Protein AF-A0AA43LF10-F1 (afdb_monomer)

Foldseek 3Di:
DLPFQADPWFAFLVRDTDDLVQEFEEECPADCPFPRHSNHHHYLVNQADAGEYEYEDDEAAANDDDDADDARHTYTYQRGPDEYEYAEYEDADYDARAEYEYERYEYADYDHDENYQYEAAQYEYEDLPVDDDHDPDDLVRHAYELYEYQEANPPHFHHYQAEYFQYEAHELDVVRLGPDAAFEEYAAHEYEEELRNLVRCVVHAYEYENYFYHEQPRPDTGQADDQAQLSSLVSVVVVNVVNVNPPQAFDQADPRDTRRSLSYTYYHPQDDQTFAGAVVDRQNVSQVSVVHHHHSDNDHDHDQWFDCAQQDFNHFYDVFKDPQWDTHGRDIDGPDDLLDKDWMKIKTFKHFPPAKDFQQFDDDNDPFDVVSQWDFDFPFFDDDDDDDDDDDDDDDDDDDDAPQPPDDADEDAPDDAPDKDWHACNDVRDIAIWGDDPNHTYRHYPCRVVQAPPVRHGDQRDWDADPNFIWGDPPPDIDTQDQWADAQFKKFKDFPDPDKKWKQFPNDIAINDSVVPSGMDGHHPPGTHIDIDPRIRIHRRSHDDTFNKWWKFFWADFDDDFAAKFWDDAQWKKAWAFLDPVDFPKWKADPNRIHTHNTMDGRHDGDMIHIDPGTTIGIGAGPPDDLVPDDPCNVVPVQAADRDIAIERRNFQKFAACVLDPPGRYANDDPVRHGGYHSHPCVCCQCVCVVVHHRDIDTDMHRIMMIMGMIISDNDD

Sequence (717 aa):
MDKYGWKDMYYDAYGAIVDKSTARFFSVLGRNNSNGTSNDPWNNSYMTQIGNNILGIGYFPQIATMPTNPPGFQFIVGHGINRTVIDVLNTSNQTSGRYMSICDATIQRVVGIGSVASYYKRCELKESAVSSWVAMGNATNKIKYNCIYHKAATWMYYIYQSTFVDPAGFALSPVLNYAYSQSSLFVRGSVIITQADMINISNTYMAFDRVAFRIGTETEATLLTGNTADELRQNFVDRCTAAGITNIPAYTEYGGANVPAGRWVFSNNSVAGDYDVIEGGEIDSFAKTRGIYFGYSNQTVKPIVIASDGTAAASFNADSPKESIAISDNNITLDADTTVRTEGYIDSNIIWLGGLRKLNMLNILHNLPVDSGVAVDSTFAFGHKLDKIDGVNESLNQPFDGITVAVPVQMSTTATPEAIVFCKGMFAGQNTFAAKVGDTYYNNWVGRDNYADGSGKPLTDRLFVHNDQKYYWDGSKMIEANTSIEPDTMYIVRSDDNNEATVTYKGTTYSSSLVTRNNVFMGVSGVESFTPSSNAVILPVRDVINYQTVQLRIVESIPSDKITSGSLSSGYWYFVAPNSIGDTSGTVTYNGKTYPCLSSFLATDTTTFTLKGACHLRRCWAQDFDFNAENIDEDFWKDKQKPYYFHLNPDDCRCMKANNSPAANEMRTDSDGNYIASGHPDFYSEFTGVNGIKSPAFDITGTFMQVRIPITTLNAM

Radius of gyration: 30.75 Å; Cα contacts (8 Å, |Δi|>4): 1719; chains: 1; bounding box: 96×80×70 Å

pLDDT: mean 76.32, std 18.19, range [23.53, 98.19]

Structure (mmCIF, N/CA/C/O backbone):
data_AF-A0AA43LF10-F1
#
_entry.id   AF-A0AA43LF10-F1
#
loop_
_atom_site.group_PDB
_atom_site.id
_atom_site.type_symbol
_atom_site.label_atom_id
_atom_site.label_alt_id
_atom_site.label_comp_id
_atom_site.label_asym_id
_atom_site.label_entity_id
_atom_site.label_seq_id
_atom_site.pdbx_PDB_ins_code
_atom_site.Cartn_x
_atom_site.Cartn_y
_atom_site.Cartn_z
_atom_site.occupancy
_atom_site.B_iso_or_equiv
_atom_site.auth_seq_id
_atom_site.auth_comp_id
_atom_site.auth_asym_id
_atom_site.auth_atom_id
_atom_site.pdbx_PDB_model_num
ATOM 1 N N . MET A 1 1 ? 10.351 12.622 -22.366 1.00 44.41 1 MET A N 1
ATOM 2 C CA . MET A 1 1 ? 9.826 13.110 -21.067 1.00 44.41 1 MET A CA 1
ATOM 3 C C . MET A 1 1 ? 10.362 14.506 -20.762 1.00 44.41 1 MET A C 1
ATOM 5 O O . MET A 1 1 ? 11.437 14.841 -21.251 1.00 44.41 1 MET A O 1
ATOM 9 N N . ASP A 1 2 ? 9.672 15.278 -19.912 1.00 51.09 2 ASP A N 1
ATOM 10 C CA . ASP A 1 2 ? 10.324 16.339 -19.125 1.00 51.09 2 ASP A CA 1
ATOM 11 C C . ASP A 1 2 ? 11.352 15.660 -18.201 1.00 51.09 2 ASP A C 1
ATOM 13 O O . ASP A 1 2 ? 10.989 14.790 -17.411 1.00 51.09 2 ASP A O 1
ATOM 17 N N . LYS A 1 3 ? 12.633 16.042 -18.309 1.00 59.69 3 LYS A N 1
ATOM 18 C CA . LYS A 1 3 ? 13.800 15.365 -17.692 1.00 59.69 3 LYS A CA 1
ATOM 19 C C . LYS A 1 3 ? 13.708 15.145 -16.168 1.00 59.69 3 LYS A C 1
ATOM 21 O O . LYS A 1 3 ? 14.435 14.326 -15.622 1.00 59.69 3 LYS A O 1
ATOM 26 N N . TYR A 1 4 ? 12.837 15.887 -15.493 1.00 61.81 4 TYR A N 1
ATOM 27 C CA . TYR A 1 4 ? 12.757 15.992 -14.036 1.00 61.81 4 TYR A CA 1
ATOM 28 C C . TYR A 1 4 ? 11.448 15.436 -13.446 1.00 61.81 4 TYR A C 1
ATOM 30 O O . TYR A 1 4 ? 11.154 15.691 -12.281 1.00 61.81 4 TYR A O 1
ATOM 38 N N . GLY A 1 5 ? 10.659 14.691 -14.233 1.00 62.59 5 GLY A N 1
ATOM 39 C CA . GLY A 1 5 ? 9.470 13.994 -13.728 1.00 62.59 5 GLY A CA 1
ATOM 40 C C . GLY A 1 5 ? 8.375 14.941 -13.221 1.00 62.59 5 GLY A C 1
ATOM 41 O O . GLY A 1 5 ? 7.846 14.784 -12.123 1.00 62.59 5 GLY A O 1
ATOM 42 N N . TRP A 1 6 ? 8.068 15.968 -14.006 1.00 71.88 6 TRP A N 1
ATOM 43 C CA . TRP A 1 6 ? 7.093 17.002 -13.666 1.00 71.88 6 TRP A CA 1
ATOM 44 C C . TRP A 1 6 ? 5.652 16.554 -13.949 1.00 71.88 6 TRP A C 1
ATOM 46 O O . TRP A 1 6 ? 5.373 16.097 -15.056 1.00 71.88 6 TRP A O 1
ATOM 56 N N . LYS A 1 7 ? 4.724 16.752 -12.996 1.00 68.56 7 LYS A N 1
ATOM 57 C CA . LYS A 1 7 ? 3.273 16.637 -13.251 1.00 68.56 7 LYS A CA 1
ATOM 58 C C . LYS A 1 7 ? 2.840 17.664 -14.320 1.00 68.56 7 LYS A C 1
ATOM 60 O O . LYS A 1 7 ? 3.458 18.725 -14.470 1.00 68.56 7 LYS A O 1
ATOM 65 N N . ASP A 1 8 ? 1.770 17.372 -15.060 1.00 68.75 8 ASP A N 1
ATOM 66 C CA . ASP A 1 8 ? 1.231 18.294 -16.079 1.00 68.75 8 ASP A CA 1
ATOM 67 C C . ASP A 1 8 ? 0.424 19.458 -15.480 1.00 68.75 8 ASP A C 1
ATOM 69 O O . ASP A 1 8 ? 0.289 20.505 -16.111 1.00 68.75 8 ASP A O 1
ATOM 73 N N . MET A 1 9 ? -0.080 19.302 -14.251 1.00 75.88 9 MET A N 1
ATOM 74 C CA . MET A 1 9 ? -0.856 20.315 -13.530 1.00 75.88 9 MET A CA 1
ATOM 75 C C . MET A 1 9 ? -0.316 20.542 -12.115 1.00 75.88 9 MET A C 1
ATOM 77 O O . MET A 1 9 ? 0.136 19.612 -11.444 1.00 75.88 9 MET A O 1
ATOM 81 N N . TYR A 1 10 ? -0.422 21.791 -11.665 1.00 81.06 10 TYR A N 1
ATOM 82 C CA . TYR A 1 10 ? 0.019 22.281 -10.360 1.00 81.06 10 TYR A CA 1
ATOM 83 C C . TYR A 1 10 ? -1.114 23.048 -9.697 1.00 81.06 10 TYR A C 1
ATOM 85 O O . TYR A 1 10 ? -1.853 23.748 -10.391 1.00 81.06 10 TYR A O 1
ATOM 93 N N . TYR A 1 11 ? -1.220 22.955 -8.373 1.00 80.25 11 TYR A N 1
ATOM 94 C CA . TYR A 1 11 ? -2.259 23.640 -7.610 1.00 80.25 11 TYR A CA 1
ATOM 95 C C . TYR A 1 11 ? -1.645 24.490 -6.501 1.00 80.25 11 TYR A C 1
ATOM 97 O O . TYR A 1 11 ? -0.739 24.044 -5.793 1.00 80.25 11 TYR A O 1
ATOM 105 N N . ASP A 1 12 ? -2.138 25.716 -6.349 1.00 78.25 12 ASP A N 1
ATOM 106 C CA . ASP A 1 12 ? -1.690 26.610 -5.285 1.00 78.25 12 ASP A CA 1
ATOM 107 C C . ASP A 1 12 ? -2.316 26.279 -3.915 1.00 78.25 12 ASP A C 1
ATOM 109 O O . ASP A 1 12 ? -2.961 25.246 -3.723 1.00 78.25 12 ASP A O 1
ATOM 113 N N . ALA A 1 13 ? -2.111 27.158 -2.930 1.00 72.31 13 ALA A N 1
ATOM 114 C CA . ALA A 1 13 ? -2.681 27.021 -1.588 1.00 72.31 13 ALA A CA 1
ATOM 115 C C . ALA A 1 13 ? -4.226 27.057 -1.555 1.00 72.31 13 ALA A C 1
ATOM 117 O O . ALA A 1 13 ? -4.825 26.580 -0.592 1.00 72.31 13 ALA A O 1
ATOM 118 N N . TYR A 1 14 ? -4.870 27.597 -2.594 1.00 77.88 14 TYR A N 1
ATOM 119 C CA . TYR A 1 14 ? -6.324 27.709 -2.726 1.00 77.88 14 TYR A CA 1
ATOM 120 C C . TYR A 1 14 ? -6.922 26.660 -3.677 1.00 77.88 14 TYR A C 1
ATOM 122 O O . TYR A 1 14 ? -8.141 26.598 -3.838 1.00 77.88 14 TYR A O 1
ATOM 130 N N . GLY A 1 15 ? -6.087 25.820 -4.300 1.00 75.94 15 GLY A N 1
ATOM 131 C CA . GLY A 1 15 ? -6.512 24.841 -5.300 1.00 75.94 15 GLY A CA 1
ATOM 132 C C . GLY A 1 15 ? -6.710 25.420 -6.705 1.00 75.94 15 GLY A C 1
ATOM 133 O O . GLY A 1 15 ? -7.273 24.734 -7.558 1.00 75.94 15 GLY A O 1
ATOM 134 N N . ALA A 1 16 ? -6.255 26.647 -6.971 1.00 81.88 16 ALA A N 1
ATOM 135 C CA . ALA A 1 16 ? -6.242 27.207 -8.319 1.00 81.88 16 ALA A CA 1
ATOM 136 C C . ALA A 1 16 ? -5.127 26.559 -9.157 1.00 81.88 16 ALA A C 1
ATOM 138 O O . ALA A 1 16 ? -4.041 26.282 -8.644 1.00 81.88 16 ALA A O 1
ATOM 139 N N . ILE A 1 17 ? -5.386 26.323 -10.449 1.00 83.00 17 ILE A N 1
ATOM 140 C CA . ILE A 1 17 ? -4.377 25.778 -11.369 1.00 83.00 17 ILE A CA 1
ATOM 141 C C . ILE A 1 17 ? -3.289 26.830 -11.598 1.00 83.00 17 ILE A C 1
ATOM 143 O O . ILE A 1 17 ? -3.580 27.951 -12.017 1.00 83.00 17 ILE A O 1
ATOM 147 N N . VAL A 1 18 ? -2.033 26.451 -11.374 1.00 85.00 18 VAL A N 1
ATOM 148 C CA . VAL A 1 18 ? -0.869 27.289 -11.669 1.00 85.00 18 VAL A CA 1
ATOM 149 C C . VAL A 1 18 ? -0.379 27.047 -13.093 1.00 85.00 18 VAL A C 1
ATOM 151 O O . VAL A 1 18 ? -0.037 25.927 -13.472 1.00 85.00 18 VAL A O 1
ATOM 154 N N . ASP A 1 19 ? -0.301 28.129 -13.867 1.00 86.00 19 ASP A N 1
ATOM 155 C CA . ASP A 1 19 ? 0.245 28.132 -15.223 1.00 86.00 19 ASP A CA 1
ATOM 156 C C . ASP A 1 19 ? 1.748 27.788 -15.213 1.00 86.00 19 ASP A C 1
ATOM 158 O O . ASP A 1 19 ? 2.577 28.538 -14.679 1.00 86.00 19 ASP A O 1
ATOM 162 N N . LYS A 1 20 ? 2.088 26.665 -15.864 1.00 85.06 20 LYS A N 1
ATOM 163 C CA . LYS A 1 20 ? 3.445 26.111 -16.022 1.00 85.06 20 LYS A CA 1
ATOM 164 C C . LYS A 1 20 ? 4.438 27.100 -16.666 1.00 85.06 20 LYS A C 1
ATOM 166 O O . LYS A 1 20 ? 5.637 26.953 -16.450 1.00 85.06 20 LYS A O 1
ATOM 171 N N . SER A 1 21 ? 3.973 28.112 -17.407 1.00 83.69 21 SER A N 1
ATOM 172 C CA . SER A 1 21 ? 4.810 29.179 -17.986 1.00 83.69 21 SER A CA 1
ATOM 173 C C . SER A 1 21 ? 5.207 30.269 -16.974 1.00 83.69 21 SER A C 1
ATOM 175 O O . SER A 1 21 ? 6.301 30.839 -17.046 1.00 83.69 21 SER A O 1
ATOM 177 N N . THR A 1 22 ? 4.345 30.535 -15.989 1.00 85.25 22 THR A N 1
ATOM 178 C CA . THR A 1 22 ? 4.583 31.519 -14.914 1.00 85.25 22 THR A CA 1
ATOM 179 C C . THR A 1 22 ? 5.330 30.919 -13.721 1.00 85.25 22 THR A C 1
ATOM 181 O O . THR A 1 22 ? 6.027 31.632 -12.999 1.00 85.25 22 THR A O 1
ATOM 184 N N . ALA A 1 23 ? 5.210 29.603 -13.543 1.00 88.75 23 ALA A N 1
ATOM 185 C CA . ALA A 1 23 ? 5.856 28.825 -12.498 1.00 88.75 23 ALA A CA 1
ATOM 186 C C . ALA A 1 23 ? 7.396 28.862 -12.562 1.00 88.75 23 ALA A C 1
ATOM 188 O O . ALA A 1 23 ? 8.001 29.134 -13.604 1.00 88.75 23 ALA A O 1
ATOM 189 N N . ARG A 1 24 ? 8.039 28.560 -11.431 1.00 88.19 24 ARG A N 1
ATOM 190 C CA . ARG A 1 24 ? 9.495 28.411 -11.299 1.00 88.19 24 ARG A CA 1
ATOM 191 C C . ARG A 1 24 ? 9.827 27.071 -10.668 1.00 88.19 24 ARG A C 1
ATOM 193 O O . ARG A 1 24 ? 9.259 26.734 -9.639 1.00 88.19 24 ARG A O 1
ATOM 200 N N . PHE A 1 25 ? 10.722 26.311 -11.280 1.00 87.88 25 PHE A N 1
ATOM 201 C CA . PHE A 1 25 ? 10.936 24.901 -10.964 1.00 87.88 25 PHE A CA 1
ATOM 202 C C . PHE A 1 25 ? 12.241 24.675 -10.203 1.00 87.88 25 PHE A C 1
ATOM 204 O O . PHE A 1 25 ? 13.290 25.178 -10.604 1.00 87.88 25 PHE A O 1
ATOM 211 N N . PHE A 1 26 ? 12.173 23.879 -9.135 1.00 85.06 26 PHE A N 1
ATOM 212 C CA . PHE A 1 26 ? 13.284 23.551 -8.243 1.00 85.06 26 PHE A CA 1
ATOM 213 C C . PHE A 1 26 ? 13.393 22.038 -8.062 1.00 85.06 26 PHE A C 1
ATOM 215 O O . PHE A 1 26 ? 12.428 21.367 -7.694 1.00 85.06 26 PHE A O 1
ATOM 222 N N . SER A 1 27 ? 14.582 21.489 -8.288 1.00 78.19 27 SER A N 1
ATOM 223 C CA . SER A 1 27 ? 14.868 20.063 -8.110 1.00 78.19 27 SER A CA 1
ATOM 224 C C . SER A 1 27 ? 16.230 19.887 -7.455 1.00 78.19 27 SER A C 1
ATOM 226 O O . SER A 1 27 ? 17.140 20.687 -7.678 1.00 78.19 27 SER A O 1
ATOM 228 N N . VAL A 1 28 ? 16.408 18.795 -6.710 1.00 69.25 28 VAL A N 1
ATOM 229 C CA . VAL A 1 28 ? 17.733 18.367 -6.233 1.00 69.25 28 VAL A CA 1
ATOM 230 C C . VAL A 1 28 ? 18.702 18.152 -7.406 1.00 69.25 28 VAL A C 1
ATOM 232 O O . VAL A 1 28 ? 19.885 18.457 -7.297 1.00 69.25 28 VAL A O 1
ATOM 235 N N . LEU A 1 29 ? 18.188 17.755 -8.577 1.00 70.44 29 LEU A N 1
ATOM 236 C CA . LEU A 1 29 ? 18.935 17.591 -9.833 1.00 70.44 29 LEU A CA 1
ATOM 237 C C . LEU A 1 29 ? 19.053 18.898 -10.658 1.00 70.44 29 LEU A C 1
ATOM 239 O O . LEU A 1 29 ? 19.568 18.888 -11.781 1.00 70.44 29 LEU A O 1
ATOM 243 N N . GLY A 1 30 ? 18.547 20.021 -10.138 1.00 72.69 30 GLY A N 1
ATOM 244 C CA . GLY A 1 30 ? 18.619 21.341 -10.766 1.00 72.69 30 GLY A CA 1
ATOM 245 C C . GLY A 1 30 ? 19.986 22.018 -10.615 1.00 72.69 30 GLY A C 1
ATOM 246 O O . GLY A 1 30 ? 20.845 21.571 -9.846 1.00 72.69 30 GLY A O 1
ATOM 247 N N . ARG A 1 31 ? 20.199 23.109 -11.360 1.00 78.06 31 ARG A N 1
ATOM 248 C CA . ARG A 1 31 ? 21.494 23.819 -11.443 1.00 78.06 31 ARG A CA 1
ATOM 249 C C . ARG A 1 31 ? 21.410 25.233 -10.870 1.00 78.06 31 ARG A C 1
ATOM 251 O O . ARG A 1 31 ? 20.371 25.881 -10.960 1.00 78.06 31 ARG A O 1
ATOM 258 N N . ASN A 1 32 ? 22.509 25.731 -10.302 1.00 77.38 32 ASN A N 1
ATOM 259 C CA . ASN A 1 32 ? 22.559 27.067 -9.686 1.00 77.38 32 ASN A CA 1
ATOM 260 C C . ASN A 1 32 ? 22.422 28.190 -10.738 1.00 77.38 32 ASN A C 1
ATOM 262 O O . ASN A 1 32 ? 21.787 29.205 -10.483 1.00 77.38 32 ASN A O 1
ATOM 266 N N . ASN A 1 33 ? 22.961 27.978 -11.945 1.00 79.75 33 ASN A N 1
ATOM 267 C CA . ASN A 1 33 ? 22.936 28.902 -13.089 1.00 79.75 33 ASN A CA 1
ATOM 268 C C . ASN A 1 33 ? 21.800 28.622 -14.099 1.00 79.75 33 ASN A C 1
ATOM 270 O O . ASN A 1 33 ? 21.900 28.983 -15.269 1.00 79.75 33 ASN A O 1
ATOM 274 N N . SER A 1 34 ? 20.752 27.929 -13.655 1.00 84.50 34 SER A N 1
ATOM 275 C CA . SER A 1 34 ? 19.585 27.553 -14.459 1.00 84.50 34 SER A CA 1
ATOM 276 C C . SER A 1 34 ? 18.649 28.743 -14.751 1.00 84.50 34 SER A C 1
ATOM 278 O O . SER A 1 34 ? 18.810 29.824 -14.179 1.00 84.50 34 SER A O 1
ATOM 280 N N . ASN A 1 35 ? 17.646 28.548 -15.615 1.00 87.75 35 ASN A N 1
ATOM 281 C CA . ASN A 1 35 ? 16.565 29.515 -15.856 1.00 87.75 35 ASN A CA 1
ATOM 282 C C . ASN A 1 35 ? 15.263 29.236 -15.070 1.00 87.75 35 ASN A C 1
ATOM 284 O O . ASN A 1 35 ? 14.338 30.048 -15.129 1.00 87.75 35 ASN A O 1
ATOM 288 N N . GLY A 1 36 ? 15.179 28.122 -14.333 1.00 85.75 36 GLY A N 1
ATOM 289 C CA . GLY A 1 36 ? 14.028 27.800 -13.483 1.00 85.75 36 GLY A CA 1
ATOM 290 C C . GLY A 1 36 ? 12.779 27.325 -14.238 1.00 85.75 36 GLY A C 1
ATOM 291 O O . GLY A 1 36 ? 11.673 27.463 -13.719 1.00 85.75 36 GLY A O 1
ATOM 292 N N . THR A 1 37 ? 12.925 26.780 -15.448 1.00 89.75 37 THR A N 1
ATOM 293 C CA . THR A 1 37 ? 11.841 26.165 -16.241 1.00 89.75 37 THR A CA 1
ATOM 294 C C . THR A 1 37 ? 11.709 24.661 -15.964 1.00 89.75 37 THR A C 1
ATOM 296 O O . THR A 1 37 ? 12.562 24.053 -15.323 1.00 89.75 37 THR A O 1
ATOM 299 N N . SER A 1 38 ? 10.660 24.002 -16.474 1.00 83.31 38 SER A N 1
ATOM 300 C CA . SER A 1 38 ? 10.489 22.553 -16.261 1.00 83.31 38 SER A CA 1
ATOM 301 C C . SER A 1 38 ? 11.590 21.708 -16.935 1.00 83.31 38 SER A C 1
ATOM 303 O O . SER A 1 38 ? 11.939 20.631 -16.450 1.00 83.31 38 SER A O 1
ATOM 305 N N . ASN A 1 39 ? 12.181 22.206 -18.029 1.00 83.94 39 ASN A N 1
ATOM 306 C CA . ASN A 1 39 ? 13.286 21.547 -18.737 1.00 83.94 39 ASN A CA 1
ATOM 307 C C . ASN A 1 39 ? 14.679 21.895 -18.192 1.00 83.94 39 ASN A C 1
ATOM 309 O O . ASN A 1 39 ? 15.614 21.128 -18.418 1.00 83.94 39 ASN A O 1
ATOM 313 N N . ASP A 1 40 ? 14.814 23.004 -17.466 1.00 85.50 40 ASP A N 1
ATOM 314 C CA . ASP A 1 40 ? 16.021 23.385 -16.732 1.00 85.50 40 ASP A CA 1
ATOM 315 C C . ASP A 1 40 ? 15.598 24.054 -15.409 1.00 85.50 40 ASP A C 1
ATOM 317 O O . ASP A 1 40 ? 15.318 25.252 -15.392 1.00 85.50 40 ASP A O 1
ATOM 321 N N . PRO A 1 41 ? 15.479 23.292 -14.305 1.00 86.19 41 PRO A N 1
ATOM 322 C CA . PRO A 1 41 ? 15.079 23.804 -12.999 1.00 86.19 41 PRO A CA 1
ATOM 323 C C . PRO A 1 41 ? 16.282 24.300 -12.186 1.00 86.19 41 PRO A C 1
ATOM 325 O O . PRO A 1 41 ? 17.424 23.868 -12.393 1.00 86.19 41 PRO A O 1
ATOM 328 N N . TRP A 1 42 ? 16.027 25.190 -11.229 1.00 85.12 42 TRP A N 1
ATOM 329 C CA . TRP A 1 42 ? 17.018 25.627 -10.250 1.00 85.12 42 TRP A CA 1
ATOM 330 C C . TRP A 1 42 ? 17.347 24.528 -9.239 1.00 85.12 42 TRP A C 1
ATOM 332 O O . TRP A 1 42 ? 16.552 23.623 -8.976 1.00 85.12 42 TRP A O 1
ATOM 342 N N . ASN A 1 43 ? 18.539 24.624 -8.654 1.00 80.31 43 ASN A N 1
ATOM 343 C CA . ASN A 1 43 ? 18.898 23.862 -7.464 1.00 80.31 43 ASN A CA 1
ATOM 344 C C . ASN A 1 43 ? 18.091 24.358 -6.247 1.00 80.31 43 ASN A C 1
ATOM 346 O O . ASN A 1 43 ? 17.705 25.529 -6.186 1.00 80.31 43 ASN A O 1
ATOM 350 N N . ASN A 1 44 ? 17.862 23.497 -5.254 1.00 70.44 44 ASN A N 1
ATOM 351 C CA . ASN A 1 44 ? 17.064 23.834 -4.065 1.00 70.44 44 ASN A CA 1
ATOM 352 C C . ASN A 1 44 ? 17.666 24.973 -3.209 1.00 70.44 44 ASN A C 1
ATOM 354 O O . ASN A 1 44 ? 16.935 25.653 -2.498 1.00 70.44 44 ASN A O 1
ATOM 358 N N . SER A 1 45 ? 18.966 25.243 -3.330 1.00 65.19 45 SER A N 1
ATOM 359 C CA . SER A 1 45 ? 19.670 26.343 -2.658 1.00 65.19 45 SER A CA 1
ATOM 360 C C . SER A 1 45 ? 19.321 27.748 -3.179 1.00 65.19 45 SER A C 1
ATOM 362 O O . SER A 1 45 ? 19.665 28.735 -2.533 1.00 65.19 45 SER A O 1
ATOM 364 N N . TYR A 1 46 ? 18.627 27.869 -4.319 1.00 57.97 46 TYR A N 1
ATOM 365 C CA . TYR A 1 46 ? 18.401 29.142 -5.025 1.00 57.97 46 TYR A CA 1
ATOM 366 C C . TYR A 1 46 ? 16.958 29.691 -4.935 1.00 57.97 46 TYR A C 1
ATOM 368 O O . TYR A 1 46 ? 16.514 30.430 -5.812 1.00 57.97 46 TYR A O 1
ATOM 376 N N . MET A 1 47 ? 16.212 29.362 -3.871 1.00 66.00 47 MET A N 1
ATOM 377 C CA . MET A 1 47 ? 14.800 29.753 -3.645 1.00 66.00 47 MET A CA 1
ATOM 378 C C . MET A 1 47 ? 14.586 31.255 -3.336 1.00 66.00 47 MET A C 1
ATOM 380 O O . MET A 1 47 ? 14.019 31.625 -2.307 1.00 66.00 47 MET A O 1
ATOM 384 N N . THR A 1 48 ? 15.040 32.146 -4.221 1.00 64.75 48 THR A N 1
ATOM 385 C CA . THR A 1 48 ? 15.036 33.606 -4.010 1.00 64.75 48 THR A CA 1
ATOM 386 C C . THR A 1 48 ? 14.022 34.389 -4.844 1.00 64.75 48 THR A C 1
ATOM 388 O O . THR A 1 48 ? 13.892 35.600 -4.665 1.00 64.75 48 THR A O 1
ATOM 391 N N . GLN A 1 49 ? 13.287 33.719 -5.733 1.00 66.19 49 GLN A N 1
ATOM 392 C CA . GLN A 1 49 ? 12.496 34.357 -6.788 1.00 66.19 49 GLN A CA 1
ATOM 393 C C . GLN A 1 49 ? 11.004 34.472 -6.445 1.00 66.19 49 GLN A C 1
ATOM 395 O O . GLN A 1 49 ? 10.371 33.520 -5.982 1.00 66.19 49 GLN A O 1
ATOM 400 N N . ILE A 1 50 ? 10.433 35.654 -6.693 1.00 68.69 50 ILE A N 1
ATOM 401 C CA . ILE A 1 50 ? 9.007 35.934 -6.474 1.00 68.69 50 ILE A CA 1
ATOM 402 C C . ILE A 1 50 ? 8.180 35.182 -7.525 1.00 68.69 50 ILE A C 1
ATOM 404 O O . ILE A 1 50 ? 8.477 35.249 -8.717 1.00 68.69 50 ILE A O 1
ATOM 408 N N . GLY A 1 51 ? 7.124 34.498 -7.082 1.00 76.25 51 GLY A N 1
ATOM 409 C CA . GLY A 1 51 ? 6.193 33.769 -7.942 1.00 76.25 51 GLY A CA 1
ATOM 410 C C . GLY A 1 51 ? 5.761 32.438 -7.333 1.00 76.25 51 GLY A C 1
ATOM 411 O O . GLY A 1 51 ? 5.835 32.248 -6.114 1.00 76.25 51 GLY A O 1
ATOM 412 N N . ASN A 1 52 ? 5.334 31.524 -8.207 1.00 81.50 52 ASN A N 1
ATOM 413 C CA . ASN A 1 52 ? 4.863 30.187 -7.853 1.00 81.50 52 ASN A CA 1
ATOM 414 C C . ASN A 1 52 ? 6.021 29.191 -7.985 1.00 81.50 52 ASN A C 1
ATOM 416 O O . ASN A 1 52 ? 6.370 28.758 -9.086 1.00 81.50 52 ASN A O 1
ATOM 420 N N . ASN A 1 53 ? 6.647 28.871 -6.855 1.00 83.88 53 ASN A N 1
ATOM 421 C CA . ASN A 1 53 ? 7.873 28.083 -6.773 1.00 83.88 53 ASN A CA 1
ATOM 422 C C . ASN A 1 53 ? 7.539 26.593 -6.572 1.00 83.88 53 ASN A C 1
ATOM 424 O O . ASN A 1 53 ? 7.172 26.176 -5.474 1.00 83.88 53 ASN A O 1
ATOM 428 N N . ILE A 1 54 ? 7.654 25.802 -7.640 1.00 85.31 54 ILE A N 1
ATOM 429 C CA . ILE A 1 54 ? 7.384 24.363 -7.686 1.00 85.31 54 ILE A CA 1
ATOM 430 C C . ILE A 1 54 ? 8.619 23.574 -7.229 1.00 85.31 54 ILE A C 1
ATOM 432 O O . ILE A 1 54 ? 9.658 23.619 -7.888 1.00 85.31 54 ILE A O 1
ATOM 436 N N . LEU A 1 55 ? 8.504 22.802 -6.148 1.00 81.38 55 LEU A N 1
ATOM 437 C CA . LEU A 1 55 ? 9.542 21.875 -5.685 1.00 81.38 55 LEU A CA 1
ATOM 438 C C . LEU A 1 55 ? 9.186 20.436 -6.094 1.00 81.38 55 LEU A C 1
ATOM 440 O O . LEU A 1 55 ? 8.094 19.944 -5.794 1.00 81.38 55 LEU A O 1
ATOM 444 N N . GLY A 1 56 ? 10.112 19.789 -6.805 1.00 69.25 56 GLY A N 1
ATOM 445 C CA . GLY A 1 56 ? 9.916 18.489 -7.454 1.00 69.25 56 GLY A CA 1
ATOM 446 C C . GLY A 1 56 ? 10.431 17.274 -6.684 1.00 69.25 56 GLY A C 1
ATOM 447 O O . GLY A 1 56 ? 10.521 17.273 -5.458 1.00 69.25 56 GLY A O 1
ATOM 448 N N . ILE A 1 57 ? 10.759 16.227 -7.446 1.00 65.00 57 ILE A N 1
ATOM 449 C CA . ILE A 1 57 ? 11.230 14.926 -6.951 1.00 65.00 57 ILE A CA 1
ATOM 450 C C . ILE A 1 57 ? 12.555 15.066 -6.187 1.00 65.00 57 ILE A C 1
ATOM 452 O O . ILE A 1 57 ? 13.435 15.835 -6.591 1.00 65.00 57 ILE A O 1
ATOM 456 N N . GLY A 1 58 ? 12.703 14.264 -5.130 1.00 63.44 58 GLY A N 1
ATOM 457 C CA . GLY A 1 58 ? 13.970 14.011 -4.447 1.00 63.44 58 GLY A CA 1
ATOM 458 C C . GLY A 1 58 ? 13.876 14.076 -2.924 1.00 63.44 58 GLY A C 1
ATOM 459 O O . GLY A 1 58 ? 12.831 14.406 -2.358 1.00 63.44 58 GLY A O 1
ATOM 460 N N . TYR A 1 59 ? 15.008 13.785 -2.284 1.00 67.44 59 TYR A N 1
ATOM 461 C CA . TYR A 1 59 ? 15.255 14.032 -0.866 1.00 67.44 59 TYR A CA 1
ATOM 462 C C . TYR A 1 59 ? 15.848 15.432 -0.678 1.00 67.44 59 TYR A C 1
ATOM 464 O O . TYR A 1 59 ? 16.910 15.746 -1.213 1.00 67.44 59 TYR A O 1
ATOM 472 N N . PHE A 1 60 ? 15.166 16.281 0.085 1.00 71.50 60 PHE A N 1
ATOM 473 C CA . PHE A 1 60 ? 15.598 17.632 0.428 1.00 71.50 60 PHE A CA 1
ATOM 474 C C . PHE A 1 60 ? 16.098 17.611 1.882 1.00 71.50 60 PHE A C 1
ATOM 476 O O . PHE A 1 60 ? 15.259 17.587 2.785 1.00 71.50 60 PHE A O 1
ATOM 483 N N . PRO A 1 61 ? 17.425 17.650 2.141 1.00 67.62 61 PRO A N 1
ATOM 484 C CA . PRO A 1 61 ? 17.963 17.613 3.507 1.00 67.62 61 PRO A CA 1
ATOM 485 C C . PRO A 1 61 ? 17.404 18.748 4.371 1.00 67.62 61 PRO A C 1
ATOM 487 O O . PRO A 1 61 ? 17.078 18.580 5.543 1.00 67.62 61 PRO A O 1
ATOM 490 N N . GLN A 1 62 ? 17.223 19.922 3.766 1.00 72.62 62 GLN A N 1
ATOM 491 C CA . GLN A 1 62 ? 16.574 21.039 4.420 1.00 72.62 62 GLN A CA 1
ATOM 492 C C . GLN A 1 62 ? 15.865 21.941 3.406 1.00 72.62 62 GLN A C 1
ATOM 494 O O . GLN A 1 62 ? 16.433 22.318 2.382 1.00 72.62 62 GLN A O 1
ATOM 499 N N . ILE A 1 63 ? 14.635 22.339 3.731 1.00 71.12 63 ILE A N 1
ATOM 500 C CA . ILE A 1 63 ? 13.979 23.522 3.171 1.00 71.12 63 ILE A CA 1
ATOM 501 C C . ILE A 1 63 ? 14.087 24.603 4.249 1.00 71.12 63 ILE A C 1
ATOM 503 O O . ILE A 1 63 ? 13.261 24.680 5.161 1.00 71.12 63 ILE A O 1
ATOM 507 N N . ALA A 1 64 ? 15.158 25.395 4.168 1.00 59.41 64 ALA A N 1
ATOM 508 C CA . ALA A 1 64 ? 15.445 26.516 5.060 1.00 59.41 64 ALA A CA 1
ATOM 509 C C . ALA A 1 64 ? 15.449 27.848 4.307 1.00 59.41 64 ALA A C 1
ATOM 511 O O . ALA A 1 64 ? 15.575 27.904 3.085 1.00 59.41 64 ALA A O 1
ATOM 512 N N . THR A 1 65 ? 15.346 28.932 5.082 1.00 57.00 65 THR A N 1
ATOM 513 C CA . THR A 1 65 ? 15.639 30.309 4.650 1.00 57.00 65 THR A CA 1
ATOM 514 C C . THR A 1 65 ? 14.971 30.735 3.339 1.00 57.00 65 THR A C 1
ATOM 516 O O . THR A 1 65 ? 15.632 31.106 2.374 1.00 57.00 65 THR A O 1
ATOM 519 N N . MET A 1 66 ? 13.636 30.818 3.352 1.00 56.66 66 MET A N 1
ATOM 520 C CA . MET A 1 66 ? 12.948 31.801 2.504 1.00 56.66 66 MET A CA 1
ATOM 521 C C . MET A 1 66 ? 13.566 33.194 2.752 1.00 56.66 66 MET A C 1
ATOM 523 O O . MET A 1 66 ? 13.672 33.597 3.917 1.00 56.66 66 MET A O 1
ATOM 527 N N . PRO A 1 67 ? 13.971 33.959 1.725 1.00 55.38 67 PRO A N 1
ATOM 528 C CA . PRO A 1 67 ? 14.526 35.289 1.944 1.00 55.38 67 PRO A CA 1
ATOM 529 C C . PRO A 1 67 ? 13.458 36.278 2.418 1.00 55.38 67 PRO A C 1
ATOM 531 O O . PRO A 1 67 ? 12.285 36.205 2.048 1.00 55.38 67 PRO A O 1
ATOM 534 N N . THR A 1 68 ? 13.887 37.251 3.218 1.00 57.72 68 THR A N 1
ATOM 535 C CA . THR A 1 68 ? 13.037 38.220 3.936 1.00 57.72 68 THR A CA 1
ATOM 536 C C . THR A 1 68 ? 12.340 39.263 3.050 1.00 57.72 68 THR A C 1
ATOM 538 O O . THR A 1 68 ? 11.500 40.016 3.540 1.00 57.72 68 THR A O 1
ATOM 541 N N . ASN A 1 69 ? 12.642 39.282 1.750 1.00 52.31 69 ASN A N 1
ATOM 542 C CA . ASN A 1 69 ? 12.099 40.206 0.746 1.00 52.31 69 ASN A CA 1
ATOM 543 C C . ASN A 1 69 ? 10.635 39.858 0.335 1.00 52.31 69 ASN A C 1
ATOM 545 O O . ASN A 1 69 ? 10.090 38.898 0.880 1.00 52.31 69 ASN A O 1
ATOM 549 N N . PRO A 1 70 ? 9.932 40.689 -0.470 1.00 57.34 70 PRO A N 1
ATOM 550 C CA . PRO A 1 70 ? 8.560 41.149 -0.179 1.00 57.34 70 PRO A CA 1
ATOM 551 C C . PRO A 1 70 ? 7.437 40.087 -0.234 1.00 57.34 70 PRO A C 1
ATOM 553 O O . PRO A 1 70 ? 7.622 39.018 -0.810 1.00 57.34 70 PRO A O 1
ATOM 556 N N . PRO A 1 71 ? 6.251 40.366 0.353 1.00 58.75 71 PRO A N 1
ATOM 557 C CA . PRO A 1 71 ? 5.096 39.460 0.303 1.00 58.75 71 PRO A CA 1
ATOM 558 C C . PRO A 1 71 ? 4.654 39.139 -1.134 1.00 58.75 71 PRO A C 1
ATOM 560 O O . PRO A 1 71 ? 4.825 39.951 -2.041 1.00 58.75 71 PRO A O 1
ATOM 563 N N . GLY A 1 72 ? 4.048 37.959 -1.321 1.00 59.97 72 GLY A N 1
ATOM 564 C CA . GLY A 1 72 ? 3.618 37.453 -2.636 1.00 59.97 72 GLY A CA 1
ATOM 565 C C . GLY A 1 72 ? 4.270 36.138 -3.087 1.00 59.97 72 GLY A C 1
ATOM 566 O O . GLY A 1 72 ? 3.937 35.637 -4.155 1.00 59.97 72 GLY A O 1
ATOM 567 N N . PHE A 1 73 ? 5.166 35.546 -2.290 1.00 64.50 73 PHE A N 1
ATOM 568 C CA . PHE A 1 73 ? 5.702 34.207 -2.565 1.00 64.50 73 PHE A CA 1
ATOM 569 C C . PHE A 1 73 ? 4.647 33.116 -2.314 1.00 64.50 73 PHE A C 1
ATOM 571 O O . PHE A 1 73 ? 4.078 33.042 -1.216 1.00 64.50 73 PHE A O 1
ATOM 578 N N . GLN A 1 74 ? 4.463 32.232 -3.300 1.00 67.69 74 GLN A N 1
ATOM 579 C CA . GLN A 1 74 ? 3.813 30.933 -3.136 1.00 67.69 74 GLN A CA 1
ATOM 580 C C . GLN A 1 74 ? 4.837 29.810 -3.368 1.00 67.69 74 GLN A C 1
ATOM 582 O O . GLN A 1 74 ? 5.556 29.807 -4.368 1.00 67.69 74 GLN A O 1
ATOM 587 N N . PHE A 1 75 ? 4.888 28.835 -2.463 1.00 73.25 75 PHE A N 1
ATOM 588 C CA . PHE A 1 75 ? 5.633 27.583 -2.644 1.00 73.25 75 PHE A CA 1
ATOM 589 C C . PHE A 1 75 ? 4.656 26.432 -2.882 1.00 73.25 75 PHE A C 1
ATOM 591 O O . PHE A 1 75 ? 3.614 26.384 -2.234 1.00 73.25 75 PHE A O 1
ATOM 598 N N . ILE A 1 76 ? 4.978 25.525 -3.804 1.00 77.38 76 ILE A N 1
ATOM 599 C CA . ILE A 1 76 ? 4.137 24.392 -4.209 1.00 77.38 76 ILE A CA 1
ATOM 600 C C . ILE A 1 76 ? 5.025 23.148 -4.247 1.00 77.38 76 ILE A C 1
ATOM 602 O O . ILE A 1 76 ? 5.835 22.967 -5.151 1.00 77.38 76 ILE A O 1
ATOM 606 N N . VAL A 1 77 ? 4.920 22.306 -3.226 1.00 72.44 77 VAL A N 1
ATOM 607 C CA . VAL A 1 77 ? 5.857 21.204 -2.966 1.00 72.44 77 VAL A CA 1
ATOM 608 C C . VAL A 1 77 ? 5.198 19.854 -3.270 1.00 72.44 77 VAL A C 1
ATOM 610 O O . VAL A 1 77 ? 3.976 19.730 -3.167 1.00 72.44 77 VAL A O 1
ATOM 613 N N . GLY A 1 78 ? 5.995 18.864 -3.687 1.00 59.41 78 GLY A N 1
ATOM 614 C CA . GLY A 1 78 ? 5.561 17.476 -3.918 1.00 59.41 78 GLY A CA 1
ATOM 615 C C . GLY A 1 78 ? 4.752 17.234 -5.194 1.00 59.41 78 GLY A C 1
ATOM 616 O O . GLY A 1 78 ? 4.030 16.249 -5.340 1.00 59.41 78 GLY A O 1
ATOM 617 N N . HIS A 1 79 ? 4.902 18.117 -6.181 1.00 62.53 79 HIS A N 1
ATOM 618 C CA . HIS A 1 79 ? 4.264 17.961 -7.490 1.00 62.53 79 HIS A CA 1
ATOM 619 C C . HIS A 1 79 ? 5.179 17.296 -8.549 1.00 62.53 79 HIS A C 1
ATOM 621 O O . HIS A 1 79 ? 5.026 17.518 -9.752 1.00 62.53 79 HIS A O 1
ATOM 627 N N . GLY A 1 80 ? 6.121 16.457 -8.108 1.00 57.72 80 GLY A N 1
ATOM 628 C CA . GLY A 1 80 ? 6.786 15.475 -8.970 1.00 57.72 80 GLY A CA 1
ATOM 629 C C . GLY A 1 80 ? 5.902 14.248 -9.228 1.00 57.72 80 GLY A C 1
ATOM 630 O O . GLY A 1 80 ? 4.900 14.062 -8.535 1.00 57.72 80 GLY A O 1
ATOM 631 N N . ILE A 1 81 ? 6.260 13.409 -10.207 1.00 48.47 81 ILE A N 1
ATOM 632 C CA . ILE A 1 81 ? 5.609 12.099 -10.413 1.00 48.47 81 ILE A CA 1
ATOM 633 C C . ILE A 1 81 ? 5.919 11.105 -9.281 1.00 48.47 81 ILE A C 1
ATOM 635 O O . ILE A 1 81 ? 5.071 10.277 -8.974 1.00 48.47 81 ILE A O 1
ATOM 639 N N . ASN A 1 82 ? 7.070 11.252 -8.616 1.00 54.66 82 ASN A N 1
ATOM 640 C CA . ASN A 1 82 ? 7.494 10.423 -7.485 1.00 54.66 82 ASN A CA 1
ATOM 641 C C . ASN A 1 82 ? 7.395 11.216 -6.171 1.00 54.66 82 ASN A C 1
ATOM 643 O O . ASN A 1 82 ? 7.442 12.451 -6.176 1.00 54.66 82 ASN A O 1
ATOM 647 N N . ARG A 1 83 ? 7.327 10.497 -5.044 1.00 60.97 83 ARG A N 1
ATOM 648 C CA . ARG A 1 83 ? 7.270 11.041 -3.675 1.00 60.97 83 ARG A CA 1
ATOM 649 C C . ARG A 1 83 ? 8.409 12.038 -3.409 1.00 60.97 83 ARG A C 1
ATOM 651 O O . ARG A 1 83 ? 9.584 11.723 -3.595 1.00 60.97 83 ARG A O 1
ATOM 658 N N . THR A 1 84 ? 8.068 13.233 -2.931 1.00 72.19 84 THR A N 1
ATOM 659 C CA . THR A 1 84 ? 9.052 14.207 -2.425 1.00 72.19 84 THR A CA 1
ATOM 660 C C . THR A 1 84 ? 9.270 13.973 -0.934 1.00 72.19 84 THR A C 1
ATOM 662 O O . THR A 1 84 ? 8.302 13.884 -0.176 1.00 72.19 84 THR A O 1
ATOM 665 N N . VAL A 1 85 ? 10.531 13.899 -0.504 1.00 72.94 85 VAL A N 1
ATOM 666 C CA . VAL A 1 85 ? 10.905 13.728 0.907 1.00 72.94 85 VAL A CA 1
ATOM 667 C C . VAL A 1 85 ? 11.651 14.968 1.382 1.00 72.94 85 VAL A C 1
ATOM 669 O O . VAL A 1 85 ? 12.561 15.452 0.715 1.00 72.94 85 VAL A O 1
ATOM 672 N N . ILE A 1 86 ? 11.263 15.494 2.537 1.00 76.62 86 ILE A N 1
ATOM 673 C CA . ILE A 1 86 ? 11.846 16.685 3.156 1.00 76.62 86 ILE A CA 1
ATOM 674 C C . ILE A 1 86 ? 12.334 16.258 4.534 1.00 76.62 86 ILE A C 1
ATOM 676 O O . ILE A 1 86 ? 11.505 15.894 5.364 1.00 76.62 86 ILE A O 1
ATOM 680 N N . ASP A 1 87 ? 13.640 16.287 4.800 1.00 75.88 87 ASP A N 1
ATOM 681 C CA . ASP A 1 87 ? 14.129 16.005 6.151 1.00 75.88 87 ASP A CA 1
ATOM 682 C C . ASP A 1 87 ? 13.740 17.149 7.092 1.00 75.88 87 ASP A C 1
ATOM 684 O O . ASP A 1 87 ? 12.816 16.988 7.884 1.00 75.88 87 ASP A O 1
ATOM 688 N N . VAL A 1 88 ? 14.339 18.335 6.953 1.00 78.94 88 VAL A N 1
ATOM 689 C CA . VAL A 1 88 ? 13.989 19.487 7.799 1.00 78.94 88 VAL A CA 1
ATOM 690 C C . VAL A 1 88 ? 13.173 20.535 7.041 1.00 78.94 88 VAL A C 1
ATOM 692 O O . VAL A 1 88 ? 13.702 21.273 6.209 1.00 78.94 88 VAL A O 1
ATOM 695 N N . LEU A 1 89 ? 11.895 20.685 7.402 1.00 79.00 89 LEU A N 1
ATOM 696 C CA . LEU A 1 89 ? 11.076 21.844 7.032 1.00 79.00 89 LEU A CA 1
ATOM 697 C C . LEU A 1 89 ? 11.195 22.936 8.110 1.00 79.00 89 LEU A C 1
ATOM 699 O O . LEU A 1 89 ? 10.712 22.745 9.228 1.00 79.00 89 LEU A O 1
ATOM 703 N N . ASN A 1 90 ? 11.793 24.088 7.778 1.00 77.81 90 ASN A N 1
ATOM 704 C CA . ASN A 1 90 ? 11.979 25.208 8.710 1.00 77.81 90 ASN A CA 1
ATOM 705 C C . ASN A 1 90 ? 11.535 26.551 8.102 1.00 77.81 90 ASN A C 1
ATOM 707 O O . ASN A 1 90 ? 11.975 26.942 7.021 1.00 77.81 90 ASN A O 1
ATOM 711 N N . THR A 1 91 ? 10.674 27.288 8.817 1.00 69.69 91 THR A N 1
ATOM 712 C CA . THR A 1 91 ? 10.145 28.590 8.369 1.00 69.69 91 THR A CA 1
ATOM 713 C C . THR A 1 91 ? 10.235 29.681 9.450 1.00 69.69 91 THR A C 1
ATOM 715 O O . THR A 1 91 ? 9.414 30.605 9.461 1.00 69.69 91 THR A O 1
ATOM 718 N N . SER A 1 92 ? 11.181 29.580 10.390 1.00 59.91 92 SER A N 1
ATOM 719 C CA . SER A 1 92 ? 11.095 30.250 11.702 1.00 59.91 92 SER A CA 1
ATOM 720 C C . SER A 1 92 ? 11.054 31.788 11.674 1.00 59.91 92 SER A C 1
ATOM 722 O O . SER A 1 92 ? 10.431 32.394 12.540 1.00 59.91 92 SER A O 1
ATOM 724 N N . ASN A 1 93 ? 11.677 32.428 10.677 1.00 57.28 93 ASN A N 1
ATOM 725 C CA . ASN A 1 93 ? 12.015 33.864 10.703 1.00 57.28 93 ASN A CA 1
ATOM 726 C C . ASN A 1 93 ? 11.236 34.716 9.672 1.00 57.28 93 ASN A C 1
ATOM 728 O O . ASN A 1 93 ? 11.830 35.546 8.986 1.00 57.28 93 ASN A O 1
ATOM 732 N N . GLN A 1 94 ? 9.929 34.484 9.491 1.00 56.88 94 GLN A N 1
ATOM 733 C CA . GLN A 1 94 ? 9.162 35.041 8.359 1.00 56.88 94 GLN A CA 1
ATOM 734 C C . GLN A 1 94 ? 8.038 36.014 8.745 1.00 56.88 94 GLN A C 1
ATOM 736 O O . GLN A 1 94 ? 7.262 35.773 9.671 1.00 56.88 94 GLN A O 1
ATOM 741 N N . THR A 1 95 ? 7.917 37.088 7.960 1.00 54.62 95 THR A N 1
ATOM 742 C CA . THR A 1 95 ? 6.806 38.053 7.984 1.00 54.62 95 THR A CA 1
ATOM 743 C C . THR A 1 95 ? 5.531 37.498 7.335 1.00 54.62 95 THR A C 1
ATOM 745 O O . THR A 1 95 ? 5.569 36.528 6.574 1.00 54.62 95 THR A O 1
ATOM 748 N N . SER A 1 96 ? 4.387 38.114 7.647 1.00 61.22 96 SER A N 1
ATOM 749 C CA . SER A 1 96 ? 3.063 37.752 7.124 1.00 61.22 96 SER A CA 1
ATOM 750 C C . SER A 1 96 ? 2.928 37.967 5.605 1.00 61.22 96 SER A C 1
ATOM 752 O O . SER A 1 96 ? 3.662 38.747 5.001 1.00 61.22 96 SER A O 1
ATOM 754 N N . GLY A 1 97 ? 1.961 37.280 4.979 1.00 62.66 97 GLY A N 1
ATOM 755 C CA . GLY A 1 97 ? 1.680 37.404 3.537 1.00 62.66 97 GLY A CA 1
ATOM 756 C C . GLY A 1 97 ? 2.470 36.447 2.630 1.00 62.66 97 GLY A C 1
ATOM 757 O O . GLY A 1 97 ? 2.765 36.787 1.484 1.00 62.66 97 GLY A O 1
ATOM 758 N N . ARG A 1 98 ? 2.824 35.260 3.142 1.00 70.62 98 ARG A N 1
ATOM 759 C CA . ARG A 1 98 ? 3.532 34.184 2.424 1.00 70.62 98 ARG A CA 1
ATOM 760 C C . ARG A 1 98 ? 2.731 32.891 2.506 1.00 70.62 98 ARG A C 1
ATOM 762 O O . ARG A 1 98 ? 2.225 32.580 3.587 1.00 70.62 98 ARG A O 1
ATOM 769 N N . TYR A 1 99 ? 2.669 32.144 1.406 1.00 75.44 99 TYR A N 1
ATOM 770 C CA . TYR A 1 99 ? 1.890 30.910 1.297 1.00 75.44 99 TYR A CA 1
ATOM 771 C C . TYR A 1 99 ? 2.770 29.725 0.891 1.00 75.44 99 TYR A C 1
ATOM 773 O O . TYR A 1 99 ? 3.656 29.842 0.046 1.00 75.44 99 TYR A O 1
ATOM 781 N N . MET A 1 100 ? 2.499 28.568 1.480 1.00 79.06 100 MET A N 1
ATOM 782 C CA . MET A 1 100 ? 3.156 27.303 1.181 1.00 79.06 100 MET A CA 1
ATOM 783 C C . MET A 1 100 ? 2.082 26.228 1.038 1.00 79.06 100 MET A C 1
ATOM 785 O O . MET A 1 100 ? 1.361 25.960 1.991 1.00 79.06 100 MET A O 1
ATOM 789 N N . SER A 1 101 ? 1.974 25.636 -0.144 1.00 82.44 101 SER A N 1
ATOM 790 C CA . SER A 1 101 ? 1.174 24.451 -0.435 1.00 82.44 101 SER A CA 1
ATOM 791 C C . SER A 1 101 ? 2.118 23.255 -0.511 1.00 82.44 101 SER A C 1
ATOM 793 O O . SER A 1 101 ? 3.065 23.252 -1.297 1.00 82.44 101 SER A O 1
ATOM 795 N N . ILE A 1 102 ? 1.903 22.248 0.326 1.00 82.38 102 ILE A N 1
ATOM 796 C CA . ILE A 1 102 ? 2.625 20.977 0.298 1.00 82.38 102 ILE A CA 1
ATOM 797 C C . ILE A 1 102 ? 1.597 19.906 -0.041 1.00 82.38 102 ILE A C 1
ATOM 799 O O . ILE A 1 102 ? 0.629 19.731 0.698 1.00 82.38 102 ILE A O 1
ATOM 803 N N . CYS A 1 103 ? 1.796 19.210 -1.156 1.00 79.00 103 CYS A N 1
ATOM 804 C CA . CYS A 1 103 ? 0.986 18.061 -1.548 1.00 79.00 103 CYS A CA 1
ATOM 805 C C . CYS A 1 103 ? 1.870 16.815 -1.670 1.00 79.00 103 CYS A C 1
ATOM 807 O O . CYS A 1 103 ? 3.037 16.959 -2.004 1.00 79.00 103 CYS A O 1
ATOM 809 N N . ASP A 1 104 ? 1.330 15.614 -1.460 1.00 73.69 104 ASP A N 1
ATOM 810 C CA . ASP A 1 104 ? 1.954 14.333 -1.858 1.00 73.69 104 ASP A CA 1
ATOM 811 C C . ASP A 1 104 ? 3.414 14.122 -1.363 1.00 73.69 104 ASP A C 1
ATOM 813 O O . ASP A 1 104 ? 4.245 13.539 -2.064 1.00 73.69 104 ASP A O 1
ATOM 817 N N . ALA A 1 105 ? 3.757 14.627 -0.169 1.00 77.69 105 ALA A N 1
ATOM 818 C CA . ALA A 1 105 ? 5.135 14.661 0.340 1.00 77.69 105 ALA A CA 1
ATOM 819 C C . ALA A 1 105 ? 5.283 14.083 1.759 1.00 77.69 105 ALA A C 1
ATOM 821 O O . ALA A 1 105 ? 4.428 14.297 2.622 1.00 77.69 105 ALA A O 1
ATOM 822 N N . THR A 1 106 ? 6.415 13.425 2.026 1.00 79.69 106 THR A N 1
ATOM 823 C CA . THR A 1 106 ? 6.829 13.038 3.386 1.00 79.69 106 THR A CA 1
ATOM 824 C C . THR A 1 106 ? 7.727 14.117 3.982 1.00 79.69 106 THR A C 1
ATOM 826 O O . THR A 1 106 ? 8.691 14.554 3.355 1.00 79.69 106 THR A O 1
ATOM 829 N N . ILE A 1 107 ? 7.438 14.522 5.215 1.00 81.44 107 ILE A N 1
ATOM 830 C CA . ILE A 1 107 ? 8.260 15.424 6.019 1.00 81.44 107 ILE A CA 1
ATOM 831 C C . ILE A 1 107 ? 8.783 14.623 7.211 1.00 81.44 107 ILE A C 1
ATOM 833 O O . ILE A 1 107 ? 7.992 14.194 8.055 1.00 81.44 107 ILE A O 1
ATOM 837 N N . GLN A 1 108 ? 10.100 14.434 7.300 1.00 79.19 108 GLN A N 1
ATOM 838 C CA . GLN A 1 108 ? 10.698 13.754 8.445 1.00 79.19 108 GLN A CA 1
ATOM 839 C C . GLN A 1 108 ? 10.559 14.625 9.690 1.00 79.19 108 GLN A C 1
ATOM 841 O O . GLN A 1 108 ? 10.012 14.168 10.683 1.00 79.19 108 GLN A O 1
ATOM 846 N N . ARG A 1 109 ? 10.982 15.894 9.634 1.00 79.06 109 ARG A N 1
ATOM 847 C CA . ARG A 1 109 ? 11.062 16.796 10.789 1.00 79.06 109 ARG A CA 1
ATOM 848 C C . ARG A 1 109 ? 10.541 18.194 10.463 1.00 79.06 109 ARG A C 1
ATOM 850 O O . ARG A 1 109 ? 10.917 18.828 9.476 1.00 79.06 109 ARG A O 1
ATOM 857 N N . VAL A 1 110 ? 9.694 18.718 11.345 1.00 76.44 110 VAL A N 1
ATOM 858 C CA . VAL A 1 110 ? 9.215 20.109 11.301 1.00 76.44 110 VAL A CA 1
ATOM 859 C C . VAL A 1 110 ? 9.916 20.912 12.391 1.00 76.44 110 VAL A C 1
ATOM 861 O O . VAL A 1 110 ? 9.744 20.617 13.569 1.00 76.44 110 VAL A O 1
ATOM 864 N N . VAL A 1 111 ? 10.670 21.949 12.015 1.00 74.00 111 VAL A N 1
ATOM 865 C CA . VAL A 1 111 ? 11.471 22.768 12.941 1.00 74.00 111 VAL A CA 1
ATOM 866 C C . VAL A 1 111 ? 11.075 24.240 12.809 1.00 74.00 111 VAL A C 1
ATOM 868 O O . VAL A 1 111 ? 11.563 24.950 11.937 1.00 74.00 111 VAL A O 1
ATOM 871 N N . GLY A 1 112 ? 10.179 24.707 13.684 1.00 65.75 112 GLY A N 1
ATOM 872 C CA . GLY A 1 112 ? 9.778 26.118 13.779 1.00 65.75 112 GLY A CA 1
ATOM 873 C C . GLY A 1 112 ? 8.955 26.638 12.590 1.00 65.75 112 GLY A C 1
ATOM 874 O O . GLY A 1 112 ? 9.487 27.272 11.677 1.00 65.75 112 GLY A O 1
ATOM 875 N N . ILE A 1 113 ? 7.628 26.449 12.626 1.00 63.12 113 ILE A N 1
ATOM 876 C CA . ILE A 1 113 ? 6.712 27.084 11.659 1.00 63.12 113 ILE A CA 1
ATOM 877 C C . ILE A 1 113 ? 6.354 28.499 12.135 1.00 63.12 113 ILE A C 1
ATOM 879 O O . ILE A 1 113 ? 5.436 28.675 12.938 1.00 63.12 113 ILE A O 1
ATOM 883 N N . GLY A 1 114 ? 7.034 29.506 11.584 1.00 65.88 114 GLY A N 1
ATOM 884 C CA . GLY A 1 114 ? 6.723 30.928 11.776 1.00 65.88 114 GLY A CA 1
ATOM 885 C C . GLY A 1 114 ? 5.350 31.370 11.231 1.00 65.88 114 GLY A C 1
ATOM 886 O O . GLY A 1 114 ? 4.419 30.579 11.039 1.00 65.88 114 GLY A O 1
ATOM 887 N N . SER A 1 115 ? 5.216 32.663 10.934 1.00 68.56 115 SER A N 1
ATOM 888 C CA . SER A 1 115 ? 3.962 33.315 10.498 1.00 68.56 115 SER A CA 1
ATOM 889 C C . SER A 1 115 ? 3.517 32.989 9.057 1.00 68.56 115 SER A C 1
ATOM 891 O O . SER A 1 115 ? 2.745 33.738 8.460 1.00 68.56 115 SER A O 1
ATOM 893 N N . VAL A 1 116 ? 4.017 31.895 8.474 1.00 71.06 116 VAL A N 1
ATOM 894 C CA . VAL A 1 116 ? 3.743 31.470 7.092 1.00 71.06 116 VAL A CA 1
ATOM 895 C C . VAL A 1 116 ? 2.416 30.717 7.020 1.00 71.06 116 VAL A C 1
ATOM 897 O O . VAL A 1 116 ? 2.164 29.803 7.812 1.00 71.06 116 VAL A O 1
ATOM 900 N N . ALA A 1 117 ? 1.580 31.065 6.044 1.00 74.75 117 ALA A N 1
ATOM 901 C CA . ALA A 1 117 ? 0.352 30.341 5.753 1.00 74.75 117 ALA A CA 1
ATOM 902 C C . ALA A 1 117 ? 0.709 29.004 5.082 1.00 74.75 117 ALA A C 1
ATOM 904 O O . ALA A 1 117 ? 1.346 28.997 4.031 1.00 74.75 117 ALA A O 1
ATOM 905 N N . SER A 1 118 ? 0.381 27.878 5.718 1.00 76.88 118 SER A N 1
ATOM 906 C CA . SER A 1 118 ? 0.943 26.562 5.373 1.00 76.88 118 SER A CA 1
ATOM 907 C C . SER A 1 118 ? -0.160 25.520 5.212 1.00 76.88 118 SER A C 1
ATOM 909 O O . SER A 1 118 ? -0.807 25.141 6.188 1.00 76.88 118 SER A O 1
ATOM 911 N N . TYR A 1 119 ? -0.348 25.077 3.975 1.00 80.56 119 TYR A N 1
ATOM 912 C CA . TYR A 1 119 ? -1.406 24.199 3.503 1.00 80.56 119 TYR A CA 1
ATOM 913 C C . TYR A 1 119 ? -0.807 22.823 3.207 1.00 80.56 119 TYR A C 1
ATOM 915 O O . TYR A 1 119 ? 0.187 22.730 2.492 1.00 80.56 119 TYR A O 1
ATOM 923 N N . TYR A 1 120 ? -1.381 21.761 3.770 1.00 83.56 120 TYR A N 1
ATOM 924 C CA . TYR A 1 120 ? -0.863 20.390 3.653 1.00 83.56 120 TYR A CA 1
ATOM 925 C C . TYR A 1 120 ? -1.945 19.478 3.068 1.00 83.56 120 TYR A C 1
ATOM 927 O O . TYR A 1 120 ? -3.081 19.521 3.540 1.00 83.56 120 TYR A O 1
ATOM 935 N N . LYS A 1 121 ? -1.620 18.647 2.071 1.00 83.25 121 LYS A N 1
ATOM 936 C CA . LYS A 1 121 ? -2.585 17.762 1.399 1.00 83.25 121 LYS A CA 1
ATOM 937 C C . LYS A 1 121 ? -1.968 16.413 1.025 1.00 83.25 121 LYS A C 1
ATOM 939 O O . LYS A 1 121 ? -1.073 16.381 0.193 1.00 83.25 121 LYS A O 1
ATOM 944 N N . ARG A 1 122 ? -2.459 15.289 1.566 1.00 79.94 122 ARG A N 1
ATOM 945 C CA . ARG A 1 122 ? -1.844 13.958 1.314 1.00 79.94 122 ARG A CA 1
ATOM 946 C C . ARG A 1 122 ? -0.357 13.912 1.686 1.00 79.94 122 ARG A C 1
ATOM 948 O O . ARG A 1 122 ? 0.453 13.309 0.993 1.00 79.94 122 ARG A O 1
ATOM 955 N N . CYS A 1 123 ? -0.009 14.584 2.782 1.00 83.00 123 CYS A N 1
ATOM 956 C CA . CYS A 1 123 ? 1.345 14.593 3.322 1.00 83.00 123 CYS A CA 1
ATOM 957 C C . CYS A 1 123 ? 1.472 13.621 4.492 1.00 83.00 123 CYS A C 1
ATOM 959 O O . CYS A 1 123 ? 0.553 13.490 5.298 1.00 83.00 123 CYS A O 1
ATOM 961 N N . GLU A 1 124 ? 2.645 13.023 4.640 1.00 84.75 124 GLU A N 1
ATOM 962 C CA . GLU A 1 124 ? 3.025 12.241 5.815 1.00 84.75 124 GLU A CA 1
ATOM 963 C C . GLU A 1 124 ? 4.020 13.045 6.658 1.00 84.75 124 GLU A C 1
ATOM 965 O O . GLU A 1 124 ? 4.941 13.660 6.123 1.00 84.75 124 GLU A O 1
ATOM 970 N N . LEU A 1 125 ? 3.836 13.072 7.977 1.00 84.06 125 LEU A N 1
ATOM 971 C CA . LEU A 1 125 ? 4.703 13.785 8.909 1.00 84.06 125 LEU A CA 1
ATOM 972 C C . LEU A 1 125 ? 5.205 12.810 9.982 1.00 84.06 125 LEU A C 1
ATOM 974 O O . LEU A 1 125 ? 4.423 12.371 10.831 1.00 84.06 125 LEU A O 1
ATOM 978 N N . LYS A 1 126 ? 6.501 12.467 9.946 1.00 79.88 126 LYS A N 1
ATOM 979 C CA . LYS A 1 126 ? 7.094 11.485 10.871 1.00 79.88 126 LYS A CA 1
ATOM 980 C C . LYS A 1 126 ? 7.366 12.083 12.257 1.00 79.88 126 LYS A C 1
ATOM 982 O O . LYS A 1 126 ? 6.899 11.550 13.259 1.00 79.88 126 LYS A O 1
ATOM 987 N N . GLU A 1 127 ? 8.050 13.222 12.330 1.00 73.81 127 GLU A N 1
ATOM 988 C CA . GLU A 1 127 ? 8.350 13.941 13.572 1.00 73.81 127 GLU A CA 1
ATOM 989 C C . GLU A 1 127 ? 7.719 15.339 13.594 1.00 73.81 127 GLU A C 1
ATOM 991 O O . GLU A 1 127 ? 8.301 16.348 13.177 1.00 73.81 127 GLU A O 1
ATOM 996 N N . SER A 1 128 ? 6.520 15.424 14.171 1.00 57.75 128 SER A N 1
ATOM 997 C CA . SER A 1 128 ? 5.872 16.693 14.511 1.00 57.75 128 SER A CA 1
ATOM 998 C C . SER A 1 128 ? 6.487 17.323 15.770 1.00 57.75 128 SER A C 1
ATOM 1000 O O . SER A 1 128 ? 5.796 17.550 16.764 1.00 57.75 128 SER A O 1
ATOM 1002 N N . ALA A 1 129 ? 7.786 17.628 15.732 1.00 46.12 129 ALA A N 1
ATOM 1003 C CA . ALA A 1 129 ? 8.500 18.367 16.773 1.00 46.12 129 ALA A CA 1
ATOM 1004 C C . ALA A 1 129 ? 8.117 19.865 16.769 1.00 46.12 129 ALA A C 1
ATOM 1006 O O . ALA A 1 129 ? 8.964 20.745 16.619 1.00 46.12 129 ALA A O 1
ATOM 1007 N N . VAL A 1 130 ? 6.822 20.169 16.945 1.00 48.66 130 VAL A N 1
ATOM 1008 C CA . VAL A 1 130 ? 6.257 21.532 17.003 1.00 48.66 130 VAL A CA 1
ATOM 1009 C C . VAL A 1 130 ? 6.590 22.184 18.354 1.00 48.66 130 VAL A C 1
ATOM 1011 O O . VAL A 1 130 ? 5.735 22.499 19.181 1.00 48.66 130 VAL A O 1
ATOM 1014 N N . SER A 1 131 ? 7.890 22.350 18.584 1.00 40.69 131 SER A N 1
ATOM 1015 C CA . SER A 1 131 ? 8.458 23.093 19.698 1.00 40.69 131 SER A CA 1
ATOM 1016 C C . SER A 1 131 ? 8.331 24.603 19.471 1.00 40.69 131 SER A C 1
ATOM 1018 O O . SER A 1 131 ? 8.343 25.085 18.338 1.00 40.69 131 SER A O 1
ATOM 1020 N N . SER A 1 132 ? 8.237 25.330 20.585 1.00 41.16 132 SER A N 1
ATOM 1021 C CA . SER A 1 132 ? 8.170 26.793 20.724 1.00 41.16 132 SER A CA 1
ATOM 1022 C C . SER A 1 132 ? 7.114 27.560 19.902 1.00 41.16 132 SER A C 1
ATOM 1024 O O . SER A 1 132 ? 7.300 27.876 18.731 1.00 41.16 132 SER A O 1
ATOM 1026 N N . TRP A 1 133 ? 6.074 28.012 20.611 1.00 43.16 133 TRP A N 1
ATOM 1027 C CA . TRP A 1 133 ? 5.692 29.432 20.695 1.00 43.16 133 TRP A CA 1
ATOM 1028 C C . TRP A 1 133 ? 5.836 30.290 19.418 1.00 43.16 133 TRP A C 1
ATOM 1030 O O . TRP A 1 133 ? 6.724 31.134 19.316 1.00 43.16 133 TRP A O 1
ATOM 1040 N N . VAL A 1 134 ? 4.863 30.187 18.511 1.00 43.50 134 VAL A N 1
ATOM 1041 C CA . VAL A 1 134 ? 4.551 31.254 17.544 1.00 43.50 134 VAL A CA 1
ATOM 1042 C C . VAL A 1 134 ? 3.125 31.728 17.817 1.00 43.50 134 VAL A C 1
ATOM 1044 O O . VAL A 1 134 ? 2.206 30.918 17.914 1.00 43.50 134 VAL A O 1
ATOM 1047 N N . ALA A 1 135 ? 2.954 33.037 18.022 1.00 43.00 135 ALA A N 1
ATOM 1048 C CA . ALA A 1 135 ? 1.718 33.619 18.546 1.00 43.00 135 ALA A CA 1
ATOM 1049 C C . ALA A 1 135 ? 0.497 33.409 17.626 1.00 43.00 135 ALA A C 1
ATOM 1051 O O . ALA A 1 135 ? 0.625 33.262 16.412 1.00 43.00 135 ALA A O 1
ATOM 1052 N N . MET A 1 136 ? -0.702 33.451 18.221 1.00 42.53 136 MET A N 1
ATOM 1053 C CA . MET A 1 136 ? -2.000 33.056 17.637 1.00 42.53 136 MET A CA 1
ATOM 1054 C C . MET A 1 136 ? -2.565 34.018 16.559 1.00 42.53 136 MET A C 1
ATOM 1056 O O . MET A 1 136 ? -3.772 34.237 16.476 1.00 42.53 136 MET A O 1
ATOM 1060 N N . GLY A 1 137 ? -1.714 34.618 15.723 1.00 42.84 137 GLY A N 1
ATOM 1061 C CA . GLY A 1 137 ? -2.122 35.524 14.646 1.00 42.84 137 GLY A CA 1
ATOM 1062 C C . GLY A 1 137 ? -2.748 34.788 13.455 1.00 42.84 137 GLY A C 1
ATOM 1063 O O . GLY A 1 137 ? -2.025 34.253 12.621 1.00 42.84 137 GLY A O 1
ATOM 1064 N N . ASN A 1 138 ? -4.082 34.819 13.350 1.00 49.28 138 ASN A N 1
ATOM 1065 C CA . ASN A 1 138 ? -4.896 34.246 12.263 1.00 49.28 138 ASN A CA 1
ATOM 1066 C C . ASN A 1 138 ? -4.654 32.750 11.972 1.00 49.28 138 ASN A C 1
ATOM 1068 O O . ASN A 1 138 ? -4.021 32.365 10.987 1.00 49.28 138 ASN A O 1
ATOM 1072 N N . ALA A 1 139 ? -5.279 31.895 12.789 1.00 50.28 139 ALA A N 1
ATOM 1073 C CA . ALA A 1 139 ? -5.282 30.438 12.618 1.00 50.28 139 ALA A CA 1
ATOM 1074 C C . ALA A 1 139 ? -5.875 29.943 11.278 1.00 50.28 139 ALA A C 1
ATOM 1076 O O . ALA A 1 139 ? -5.549 28.842 10.845 1.00 50.28 139 ALA A O 1
ATOM 1077 N N . THR A 1 140 ? -6.709 30.743 10.602 1.00 54.91 140 THR A N 1
ATOM 1078 C CA . THR A 1 140 ? -7.372 30.420 9.316 1.00 54.91 140 THR A CA 1
ATOM 1079 C C . THR A 1 140 ? -6.417 30.085 8.164 1.00 54.91 140 THR A C 1
ATOM 1081 O O . THR A 1 140 ? -6.848 29.542 7.154 1.00 54.91 140 THR A O 1
ATOM 1084 N N . ASN A 1 141 ? -5.125 30.380 8.312 1.00 55.31 141 ASN A N 1
ATOM 1085 C CA . ASN A 1 141 ? -4.104 30.262 7.272 1.00 55.31 141 ASN A CA 1
ATOM 1086 C C . ASN A 1 141 ? -3.278 28.956 7.310 1.00 55.31 141 ASN A C 1
ATOM 1088 O O . ASN A 1 141 ? -2.252 28.871 6.634 1.00 55.31 141 ASN A O 1
ATOM 1092 N N . LYS A 1 142 ? -3.647 27.957 8.125 1.00 66.12 142 LYS A N 1
ATOM 1093 C CA . LYS A 1 142 ? -2.863 26.714 8.303 1.00 66.12 142 LYS A CA 1
ATOM 1094 C C . LYS A 1 142 ? -3.727 25.447 8.175 1.00 66.12 142 LYS A C 1
ATOM 1096 O O . LYS A 1 142 ? -3.850 24.691 9.131 1.00 66.12 142 LYS A O 1
ATOM 1101 N N . ILE A 1 143 ? -4.341 25.237 7.007 1.00 65.88 143 ILE A N 1
ATOM 1102 C CA . ILE A 1 143 ? -5.210 24.076 6.726 1.00 65.88 143 ILE A CA 1
ATOM 1103 C C . ILE A 1 143 ? -4.375 22.821 6.436 1.00 65.88 143 ILE A C 1
ATOM 1105 O O . ILE A 1 143 ? -3.415 22.862 5.670 1.00 65.88 143 ILE A O 1
ATOM 1109 N N . LYS A 1 144 ? -4.764 21.673 6.988 1.00 75.44 144 LYS A N 1
ATOM 1110 C CA . LYS A 1 144 ? -4.196 20.361 6.648 1.00 75.44 144 LYS A CA 1
ATOM 1111 C C . LYS A 1 144 ? -5.322 19.429 6.214 1.00 75.44 144 LYS A C 1
ATOM 1113 O O . LYS A 1 144 ? -6.399 19.498 6.785 1.00 75.44 144 LYS A O 1
ATOM 1118 N N . TYR A 1 145 ? -5.113 18.593 5.205 1.00 82.38 145 TYR A N 1
ATOM 1119 C CA . TYR A 1 145 ? -6.161 17.778 4.582 1.00 82.38 145 TYR A CA 1
ATOM 1120 C C . TYR A 1 145 ? -5.599 16.413 4.173 1.00 82.38 145 TYR A C 1
ATOM 1122 O O . TYR A 1 145 ? -4.519 16.357 3.584 1.00 82.38 145 TYR A O 1
ATOM 1130 N N . ASN A 1 146 ? -6.298 15.308 4.436 1.00 85.88 146 ASN A N 1
ATOM 1131 C CA . ASN A 1 146 ? -5.870 13.974 3.998 1.00 85.88 146 ASN A CA 1
ATOM 1132 C C . ASN A 1 146 ? -4.423 13.607 4.406 1.00 85.88 146 ASN A C 1
ATOM 1134 O O . ASN A 1 146 ? -3.704 12.999 3.628 1.00 85.88 146 ASN A O 1
ATOM 1138 N N . CYS A 1 147 ? -3.944 14.017 5.585 1.00 86.50 147 CYS A N 1
ATOM 1139 C CA . CYS A 1 147 ? -2.549 13.812 6.013 1.00 86.50 147 CYS A CA 1
ATOM 1140 C C . CYS A 1 147 ? -2.385 12.636 6.993 1.00 86.50 147 CYS A C 1
ATOM 1142 O O . CYS A 1 147 ? -3.350 12.219 7.630 1.00 86.50 147 CYS A O 1
ATOM 1144 N N . ILE A 1 148 ? -1.151 12.149 7.147 1.00 87.31 148 ILE A N 1
ATOM 1145 C CA . ILE A 1 148 ? -0.735 11.126 8.121 1.00 87.31 148 ILE A CA 1
ATOM 1146 C C . ILE A 1 148 ? 0.242 11.767 9.124 1.00 87.31 148 ILE A C 1
ATOM 1148 O O . ILE A 1 148 ? 1.162 12.479 8.718 1.00 87.31 148 ILE A O 1
ATOM 1152 N N . TYR A 1 149 ? 0.078 11.504 10.423 1.00 85.81 149 TYR A N 1
ATOM 1153 C CA . TYR A 1 149 ? 0.961 11.989 11.497 1.00 85.81 149 TYR A CA 1
ATOM 1154 C C . TYR A 1 149 ? 1.427 10.823 12.372 1.00 85.81 149 TYR A C 1
ATOM 1156 O O . TYR A 1 149 ? 0.572 10.137 12.911 1.00 85.81 149 TYR A O 1
ATOM 1164 N N . HIS A 1 150 ? 2.736 10.621 12.566 1.00 79.81 150 HIS A N 1
ATOM 1165 C CA . HIS A 1 150 ? 3.273 9.493 13.363 1.00 79.81 150 HIS A CA 1
ATOM 1166 C C . HIS A 1 150 ? 3.648 9.831 14.818 1.00 79.81 150 HIS A C 1
ATOM 1168 O O . HIS A 1 150 ? 4.187 8.986 15.531 1.00 79.81 150 HIS A O 1
ATOM 1174 N N . LYS A 1 151 ? 3.431 11.075 15.261 1.00 72.62 151 LYS A N 1
ATOM 1175 C CA . LYS A 1 151 ? 3.679 11.524 16.643 1.00 72.62 151 LYS A CA 1
ATOM 1176 C C . LYS A 1 151 ? 2.604 12.521 17.077 1.00 72.62 151 LYS A C 1
ATOM 1178 O O . LYS A 1 151 ? 1.877 13.078 16.254 1.00 72.62 151 LYS A O 1
ATOM 1183 N N . ALA A 1 152 ? 2.508 12.753 18.388 1.00 62.66 152 ALA A N 1
ATOM 1184 C CA . ALA A 1 152 ? 1.545 13.679 18.982 1.00 62.66 152 ALA A CA 1
ATOM 1185 C C . ALA A 1 152 ? 1.721 15.110 18.436 1.00 62.66 152 ALA A C 1
ATOM 1187 O O . ALA A 1 152 ? 2.675 15.818 18.763 1.00 62.66 152 ALA A O 1
ATOM 1188 N N . ALA A 1 153 ? 0.775 15.542 17.604 1.00 59.16 153 ALA A N 1
ATOM 1189 C CA . ALA A 1 153 ? 0.836 16.822 16.917 1.00 59.16 153 ALA A CA 1
ATOM 1190 C C . ALA A 1 153 ? 0.307 17.973 17.790 1.00 59.16 153 ALA A C 1
ATOM 1192 O O . ALA A 1 153 ? -0.855 18.373 17.699 1.00 59.16 153 ALA A O 1
ATOM 1193 N N . THR A 1 154 ? 1.170 18.514 18.648 1.00 57.22 154 THR A N 1
ATOM 1194 C CA . THR A 1 154 ? 0.843 19.674 19.486 1.00 57.22 154 THR A CA 1
ATOM 1195 C C . THR A 1 154 ? 0.612 20.939 18.639 1.00 57.22 154 THR A C 1
ATOM 1197 O O . THR A 1 154 ? 1.243 21.150 17.603 1.00 57.22 154 THR A O 1
ATOM 1200 N N . TRP A 1 155 ? -0.319 21.793 19.084 1.00 59.84 155 TRP A N 1
ATOM 1201 C CA . TRP A 1 155 ? -0.595 23.132 18.525 1.00 59.84 155 TRP A CA 1
ATOM 1202 C C . TRP A 1 155 ? -1.006 23.209 17.040 1.00 59.84 155 TRP A C 1
ATOM 1204 O O . TRP A 1 155 ? -0.894 24.272 16.424 1.00 59.84 155 TRP A O 1
ATOM 1214 N N . MET A 1 156 ? -1.512 22.125 16.447 1.00 60.34 156 MET A N 1
ATOM 1215 C CA . MET A 1 156 ? -2.047 22.155 15.081 1.00 60.34 156 MET A CA 1
ATOM 1216 C C . MET A 1 156 ? -3.522 22.583 15.039 1.00 60.34 156 MET A C 1
ATOM 1218 O O . MET A 1 156 ? -4.311 22.234 15.910 1.00 60.34 156 MET A O 1
ATOM 1222 N N . TYR A 1 157 ? -3.886 23.324 13.992 1.00 63.47 157 TYR A N 1
ATOM 1223 C CA . TYR A 1 157 ? -5.240 23.806 13.709 1.00 63.47 157 TYR A CA 1
ATOM 1224 C C . TYR A 1 157 ? -5.688 23.248 12.344 1.00 63.47 157 TYR A C 1
ATOM 1226 O O . TYR A 1 157 ? -4.843 22.919 11.513 1.00 63.47 157 TYR A O 1
ATOM 123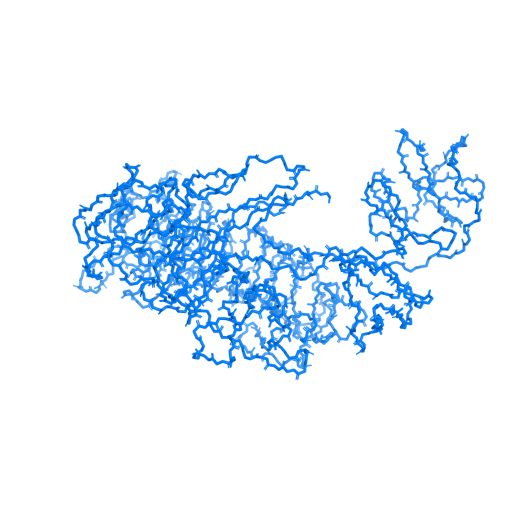4 N N . TYR A 1 158 ? -7.000 23.156 12.120 1.00 66.69 158 TYR A N 1
ATOM 1235 C CA . TYR A 1 158 ? -7.659 22.838 10.847 1.00 66.69 158 TYR A CA 1
ATOM 1236 C C . TYR A 1 158 ? -7.162 21.558 10.151 1.00 66.69 158 TYR A C 1
ATOM 1238 O O . TYR A 1 158 ? -6.777 21.596 8.982 1.00 66.69 158 TYR A O 1
ATOM 1246 N N . ILE A 1 159 ? -7.177 20.422 10.860 1.00 72.94 159 ILE A N 1
ATOM 1247 C CA . ILE A 1 159 ? -6.736 19.118 10.344 1.00 72.94 159 ILE A CA 1
ATOM 1248 C C . ILE A 1 159 ? -7.942 18.314 9.842 1.00 72.94 159 ILE A C 1
ATOM 1250 O O . ILE A 1 159 ? -8.653 17.689 10.627 1.00 72.94 159 ILE A O 1
ATOM 1254 N N . TYR A 1 160 ? -8.145 18.319 8.528 1.00 80.69 160 TYR A N 1
ATOM 1255 C CA . TYR A 1 160 ? -9.240 17.670 7.814 1.00 80.69 160 TYR A CA 1
ATOM 1256 C C . TYR A 1 160 ? -8.937 16.232 7.395 1.00 80.69 160 TYR A C 1
ATOM 1258 O O . TYR A 1 160 ? -7.882 15.980 6.812 1.00 80.69 160 TYR A O 1
ATOM 1266 N N . GLN A 1 161 ? -9.868 15.310 7.680 1.00 87.38 161 GLN A N 1
ATOM 1267 C CA . GLN A 1 161 ? -9.916 13.926 7.179 1.00 87.38 161 GLN A CA 1
ATOM 1268 C C . GLN A 1 161 ? -8.526 13.277 7.165 1.00 87.38 161 GLN A C 1
ATOM 1270 O O . GLN A 1 161 ? -7.951 13.042 6.117 1.00 87.38 161 GLN A O 1
ATOM 1275 N N . SER A 1 162 ? -7.901 13.137 8.333 1.00 88.75 162 SER A N 1
ATOM 1276 C CA . SER A 1 162 ? -6.482 12.771 8.461 1.00 88.75 162 SER A CA 1
ATOM 1277 C C . SER A 1 162 ? -6.292 11.626 9.450 1.00 88.75 162 SER A C 1
ATOM 1279 O O . SER A 1 162 ? -7.120 11.451 10.347 1.00 88.75 162 SER A O 1
ATOM 1281 N N . THR A 1 163 ? -5.199 10.880 9.292 1.00 90.81 163 THR A N 1
ATOM 1282 C CA . THR A 1 163 ? -4.831 9.759 10.160 1.00 90.81 163 THR A CA 1
ATOM 1283 C C . THR A 1 163 ? -3.748 10.159 11.165 1.00 90.81 163 THR A C 1
ATOM 1285 O O . THR A 1 163 ? -2.737 10.761 10.801 1.00 90.81 163 THR A O 1
ATOM 1288 N N . PHE A 1 164 ? -3.940 9.793 12.429 1.00 89.50 164 PHE A N 1
ATOM 1289 C CA . PHE A 1 164 ? -2.980 9.955 13.517 1.00 89.50 164 PHE A CA 1
ATOM 1290 C C . PHE A 1 164 ? -2.525 8.573 13.989 1.00 89.50 164 PHE A C 1
ATOM 1292 O O . PHE A 1 164 ? -3.327 7.811 14.520 1.00 89.50 164 PHE A O 1
ATOM 1299 N N . VAL A 1 165 ? -1.249 8.267 13.788 1.00 87.81 165 VAL A N 1
ATOM 1300 C CA . VAL A 1 165 ? -0.590 6.997 14.100 1.00 87.81 165 VAL A CA 1
ATOM 1301 C C . VAL A 1 165 ? 0.240 7.172 15.371 1.00 87.81 165 VAL A C 1
ATOM 1303 O O . VAL A 1 165 ? 0.952 8.168 15.509 1.00 87.81 165 VAL A O 1
ATOM 1306 N N . ASP A 1 166 ? 0.109 6.237 16.312 1.00 86.38 166 ASP A N 1
ATOM 1307 C CA . ASP A 1 166 ? 0.793 6.230 17.615 1.00 86.38 166 ASP A CA 1
ATOM 1308 C C . ASP A 1 166 ? 0.799 7.587 18.376 1.00 86.38 166 ASP A C 1
ATOM 1310 O O . ASP A 1 166 ? 1.826 8.005 18.926 1.00 86.38 166 ASP A O 1
ATOM 1314 N N . PRO A 1 167 ? -0.339 8.314 18.465 1.00 78.56 167 PRO A N 1
ATOM 1315 C CA . PRO A 1 167 ? -0.411 9.551 19.239 1.00 78.56 167 PRO A CA 1
ATOM 1316 C C . PRO A 1 167 ? -0.186 9.259 20.733 1.00 78.56 167 PRO A C 1
ATOM 1318 O O . PRO A 1 167 ? -0.880 8.438 21.321 1.00 78.56 167 PRO A O 1
ATOM 1321 N N . ALA A 1 168 ? 0.767 9.928 21.382 1.00 77.25 168 ALA A N 1
ATOM 1322 C CA . ALA A 1 168 ? 1.072 9.715 22.801 1.00 77.25 168 ALA A CA 1
ATOM 1323 C C . ALA A 1 168 ? 0.476 10.823 23.688 1.00 77.25 168 ALA A C 1
ATOM 1325 O O . ALA A 1 168 ? 0.757 12.002 23.471 1.00 77.25 168 ALA A O 1
ATOM 1326 N N . GLY A 1 169 ? -0.322 10.454 24.700 1.00 63.88 169 GLY A N 1
ATOM 1327 C CA . GLY A 1 169 ? -0.875 11.392 25.688 1.00 63.88 169 GLY A CA 1
ATOM 1328 C C . GLY A 1 169 ? -1.780 12.473 25.085 1.00 63.88 169 GLY A C 1
ATOM 1329 O O . GLY A 1 169 ? -1.755 13.624 25.524 1.00 63.88 169 GLY A O 1
ATOM 1330 N N . PHE A 1 170 ? -2.534 12.136 24.038 1.00 68.75 170 PHE A N 1
ATOM 1331 C CA . PHE A 1 170 ? -3.145 13.120 23.148 1.00 68.75 170 PHE A CA 1
ATOM 1332 C C . PHE A 1 170 ? -4.502 13.619 23.664 1.00 68.75 170 PHE A C 1
ATOM 1334 O O . PHE A 1 170 ? -5.514 12.934 23.539 1.00 68.75 170 PHE A O 1
ATOM 1341 N N . ALA A 1 171 ? -4.539 14.814 24.256 1.00 61.97 171 ALA A N 1
ATOM 1342 C CA . ALA A 1 171 ? -5.782 15.421 24.736 1.00 61.97 171 ALA A CA 1
ATOM 1343 C C . ALA A 1 171 ? -6.582 16.086 23.610 1.00 61.97 171 ALA A C 1
ATOM 1345 O O . ALA A 1 171 ? -6.034 16.881 22.852 1.00 61.97 171 ALA A O 1
ATOM 1346 N N . LEU A 1 172 ? -7.898 15.854 23.581 1.00 66.12 172 LEU A N 1
ATOM 1347 C CA . LEU A 1 172 ? -8.824 16.486 22.625 1.00 66.12 172 LEU A CA 1
ATOM 1348 C C . LEU A 1 172 ? -9.306 17.896 23.067 1.00 66.12 172 LEU A C 1
ATOM 1350 O O . LEU A 1 172 ? -10.220 18.456 22.467 1.00 66.12 172 LEU A O 1
ATOM 1354 N N . SER A 1 173 ? -8.640 18.449 24.093 1.00 55.06 173 SER A N 1
ATOM 1355 C CA . SER A 1 173 ? -8.959 19.642 24.904 1.00 55.06 173 SER A CA 1
ATOM 1356 C C . SER A 1 173 ? -9.499 20.868 24.137 1.00 55.06 173 SER A C 1
ATOM 1358 O O . SER A 1 173 ? -8.952 21.194 23.085 1.00 55.06 173 SER A O 1
ATOM 1360 N N . PRO A 1 174 ? -10.447 21.671 24.678 1.00 45.22 174 PRO A N 1
ATOM 1361 C CA . PRO A 1 174 ? -11.162 22.726 23.932 1.00 45.22 174 PRO A CA 1
ATOM 1362 C C . PRO A 1 174 ? -10.331 23.851 23.292 1.00 45.22 174 PRO A C 1
ATOM 1364 O O . PRO A 1 174 ? -10.819 24.553 22.407 1.00 45.22 174 PRO A O 1
ATOM 1367 N N . VAL A 1 175 ? -9.067 24.042 23.689 1.00 47.62 175 VAL A N 1
ATOM 1368 C CA . VAL A 1 175 ? -8.138 24.952 22.976 1.00 47.62 175 VAL A CA 1
ATOM 1369 C C . VAL A 1 175 ? -7.880 24.458 21.536 1.00 47.62 175 VAL A C 1
ATOM 1371 O O . VAL A 1 175 ? -7.522 25.234 20.653 1.00 47.62 175 VAL A O 1
ATOM 1374 N N . LEU A 1 176 ? -8.144 23.174 21.285 1.00 49.47 176 LEU A N 1
ATOM 1375 C CA . LEU A 1 176 ? -8.062 22.465 20.013 1.00 49.47 176 LEU A CA 1
ATOM 1376 C C . LEU A 1 176 ? -9.437 22.347 19.317 1.00 49.47 176 LEU A C 1
ATOM 1378 O O . LEU A 1 176 ? -9.576 21.557 18.388 1.00 49.47 176 LEU A O 1
ATOM 1382 N N . ASN A 1 177 ? -10.433 23.177 19.673 1.00 47.47 177 ASN A N 1
ATOM 1383 C CA . ASN A 1 177 ? -11.747 23.257 18.994 1.00 47.47 177 ASN A CA 1
ATOM 1384 C C . ASN A 1 177 ? -11.672 23.515 17.471 1.00 47.47 177 ASN A C 1
ATOM 1386 O O . ASN A 1 177 ? -12.668 23.371 16.768 1.00 47.47 177 ASN A O 1
ATOM 1390 N N . TYR A 1 178 ? -10.502 23.899 16.958 1.00 49.41 178 TYR A N 1
ATOM 1391 C CA . TYR A 1 178 ? -10.220 24.070 15.532 1.00 49.41 178 TYR A CA 1
ATOM 1392 C C . TYR A 1 178 ? -9.391 22.931 14.924 1.00 49.41 178 TYR A C 1
ATOM 1394 O O . TYR A 1 178 ? -9.232 22.891 13.709 1.00 49.41 178 TYR A O 1
ATOM 1402 N N . ALA A 1 179 ? -8.797 22.050 15.731 1.00 50.81 179 ALA A N 1
ATOM 1403 C CA . ALA A 1 179 ? -7.832 21.052 15.278 1.00 50.81 179 ALA A CA 1
ATOM 1404 C C . ALA A 1 179 ? -8.499 19.859 14.585 1.00 50.81 179 ALA A C 1
ATOM 1406 O O . ALA A 1 179 ? -8.000 19.410 13.557 1.00 50.81 179 ALA A O 1
ATOM 1407 N N . TYR A 1 180 ? -9.613 19.359 15.131 1.00 57.34 180 TYR A N 1
ATOM 1408 C CA . TYR A 1 180 ? -10.162 18.048 14.775 1.00 57.34 180 TYR A CA 1
ATOM 1409 C C . TYR A 1 180 ? -11.398 18.140 13.886 1.00 57.34 180 TYR A C 1
ATOM 1411 O O . TYR A 1 180 ? -12.470 18.578 14.304 1.00 57.34 180 TYR A O 1
ATOM 1419 N N . SER A 1 181 ? -11.238 17.699 12.643 1.00 65.19 181 SER A N 1
ATOM 1420 C CA . SER A 1 181 ? -12.310 17.660 11.654 1.00 65.19 181 SER A CA 1
ATOM 1421 C C . SER A 1 181 ? -13.209 16.434 11.733 1.00 65.19 181 SER A C 1
ATOM 1423 O O . SER A 1 181 ? -12.873 15.418 12.339 1.00 65.19 181 SER A O 1
ATOM 1425 N N . GLN A 1 182 ? -14.295 16.503 10.963 1.00 80.62 182 GLN A N 1
ATOM 1426 C CA . GLN A 1 182 ? -15.078 15.339 10.574 1.00 80.62 182 GLN A CA 1
ATOM 1427 C C . GLN A 1 182 ? -14.210 14.288 9.868 1.00 80.62 182 GLN A C 1
ATOM 1429 O O . GLN A 1 182 ? -13.506 14.575 8.901 1.00 80.62 182 GLN A O 1
ATOM 1434 N N . SER A 1 183 ? -14.356 13.056 10.337 1.00 90.19 183 SER A N 1
ATOM 1435 C CA . SER A 1 183 ? -13.798 11.827 9.781 1.00 90.19 183 SER A CA 1
ATOM 1436 C C . SER A 1 183 ? -12.271 11.701 9.882 1.00 90.19 183 SER A C 1
ATOM 1438 O O . SER A 1 183 ? -11.616 11.093 9.035 1.00 90.1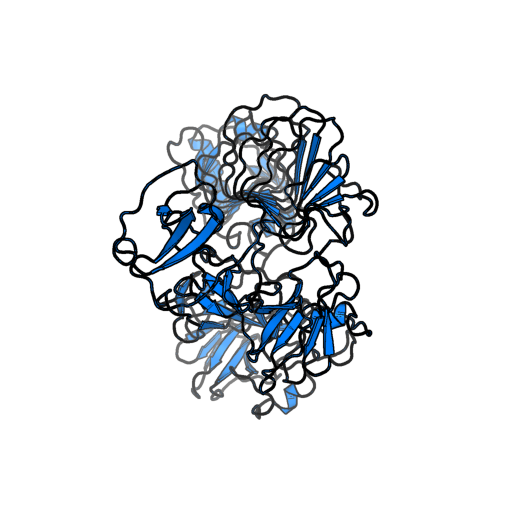9 183 SER A O 1
ATOM 1440 N N . SER A 1 184 ? -11.690 12.233 10.959 1.00 91.00 184 SER A N 1
ATOM 1441 C CA . SER A 1 184 ? -10.337 11.867 11.397 1.00 91.00 184 SER A CA 1
ATOM 1442 C C . SER A 1 184 ? -10.269 10.406 11.876 1.00 91.00 184 SER A C 1
ATOM 1444 O O . SER A 1 184 ? -11.233 9.887 12.443 1.00 91.00 184 SER A O 1
ATOM 1446 N N . LEU A 1 185 ? -9.118 9.763 11.664 1.00 93.31 185 LEU A N 1
ATOM 1447 C CA . LEU A 1 185 ? -8.805 8.394 12.086 1.00 93.31 185 LEU A CA 1
ATOM 1448 C C . LEU A 1 185 ? -7.637 8.415 13.081 1.00 93.31 185 LEU A C 1
ATOM 1450 O O . LEU A 1 185 ? -6.632 9.075 12.833 1.00 93.31 185 LEU A O 1
ATOM 1454 N N . PHE A 1 186 ? -7.746 7.676 14.177 1.00 92.94 186 PHE A N 1
ATOM 1455 C CA . PHE A 1 186 ? -6.686 7.471 15.162 1.00 92.94 186 PHE A CA 1
ATOM 1456 C C . PHE A 1 186 ? -6.318 5.984 15.185 1.00 92.94 186 PHE A C 1
ATOM 1458 O O . PHE A 1 186 ? -7.211 5.140 15.226 1.00 92.94 186 PHE A O 1
ATOM 1465 N N . VAL A 1 187 ? -5.025 5.666 15.132 1.00 92.06 187 VAL A N 1
ATOM 1466 C CA . VAL A 1 187 ? -4.502 4.302 14.978 1.00 92.06 187 VAL A CA 1
ATOM 1467 C C . VAL A 1 187 ? -3.389 4.074 15.994 1.00 92.06 187 VAL A C 1
ATOM 1469 O O . VAL A 1 187 ? -2.386 4.790 15.987 1.00 92.06 187 VAL A O 1
ATOM 1472 N N . ARG A 1 188 ? -3.565 3.069 16.860 1.00 87.19 188 ARG A N 1
ATOM 1473 C CA . ARG A 1 188 ? -2.691 2.777 18.011 1.00 87.19 188 ARG A CA 1
ATOM 1474 C C . ARG A 1 188 ? -2.544 3.993 18.952 1.00 87.19 188 ARG A C 1
ATOM 1476 O O . ARG A 1 188 ? -3.344 4.929 18.920 1.00 87.19 188 ARG A O 1
ATOM 1483 N N . GLY A 1 189 ? -1.551 3.982 19.841 1.00 87.44 189 GLY A N 1
ATOM 1484 C CA . GLY A 1 189 ? -1.307 5.077 20.787 1.00 87.44 189 GLY A CA 1
ATOM 1485 C C . GLY A 1 189 ? -2.396 5.277 21.855 1.00 87.44 189 GLY A C 1
ATOM 1486 O O . GLY A 1 189 ? -3.076 4.341 22.273 1.00 87.44 189 GLY A O 1
ATOM 1487 N N . SER A 1 190 ? -2.511 6.512 22.352 1.00 89.38 190 SER A N 1
ATOM 1488 C CA . SER A 1 190 ? -3.288 6.900 23.535 1.00 89.38 190 SER A CA 1
ATOM 1489 C C . SER A 1 190 ? -3.928 8.296 23.432 1.00 89.38 190 SER A C 1
ATOM 1491 O O . SER A 1 190 ? -3.257 9.299 23.168 1.00 89.38 190 SER A O 1
ATOM 1493 N N . VAL A 1 191 ? -5.230 8.371 23.718 1.00 89.00 191 VAL A N 1
ATOM 1494 C CA . VAL A 1 191 ? -6.053 9.592 23.677 1.00 89.00 191 VAL A CA 1
ATOM 1495 C C . VAL A 1 191 ? -6.625 9.903 25.064 1.00 89.00 191 VAL A C 1
ATOM 1497 O O . VAL A 1 191 ? -7.057 9.006 25.786 1.00 89.00 191 VAL A O 1
ATOM 1500 N N . ILE A 1 192 ? -6.643 11.181 25.448 1.00 89.56 192 ILE A N 1
ATOM 1501 C CA . ILE A 1 192 ? -7.221 11.662 26.711 1.00 89.56 192 ILE A CA 1
ATOM 1502 C C . ILE A 1 192 ? -8.582 12.306 26.426 1.00 89.56 192 ILE A C 1
ATOM 1504 O O . ILE A 1 192 ? -8.676 13.202 25.585 1.00 89.56 192 ILE A O 1
ATOM 1508 N N . ILE A 1 193 ? -9.609 11.867 27.156 1.00 90.38 193 ILE A N 1
ATOM 1509 C CA . ILE A 1 193 ? -11.005 12.299 27.019 1.00 90.38 193 ILE A CA 1
ATOM 1510 C C . ILE A 1 193 ? -11.471 12.977 28.304 1.00 90.38 193 ILE A C 1
ATOM 1512 O O . ILE A 1 193 ? -11.397 12.401 29.388 1.00 90.38 193 ILE A O 1
ATOM 1516 N N . THR A 1 194 ? -12.019 14.179 28.185 1.00 90.81 194 THR A N 1
ATOM 1517 C CA . THR A 1 194 ? -12.631 14.934 29.282 1.00 90.81 194 THR A CA 1
ATOM 1518 C C . THR A 1 194 ? -14.101 15.245 28.994 1.00 90.81 194 THR A C 1
ATOM 1520 O O . THR A 1 194 ? -14.569 15.175 27.855 1.00 90.81 194 THR A O 1
ATOM 1523 N N . GLN A 1 195 ? -14.847 15.665 30.022 1.00 89.81 195 GLN A N 1
ATOM 1524 C CA . GLN A 1 195 ? -16.228 16.128 29.842 1.00 89.81 195 GLN A CA 1
ATOM 1525 C C . GLN A 1 195 ? -16.327 17.337 28.892 1.00 89.81 195 GLN A C 1
ATOM 1527 O O . GLN A 1 195 ? -17.349 17.501 28.227 1.00 89.81 195 GLN A O 1
ATOM 1532 N N . ALA A 1 196 ? -15.287 18.168 28.785 1.00 86.62 196 ALA A N 1
ATOM 1533 C CA . ALA A 1 196 ? -15.290 19.280 27.842 1.00 86.62 196 ALA A CA 1
ATOM 1534 C C . ALA A 1 196 ? -15.175 18.790 26.387 1.00 86.62 196 ALA A C 1
ATOM 1536 O O . ALA A 1 196 ? -15.834 19.337 25.503 1.00 86.62 196 ALA A O 1
ATOM 1537 N N . ASP A 1 197 ? -14.413 17.727 26.142 1.00 83.62 197 ASP A N 1
ATOM 1538 C CA . ASP A 1 197 ? -14.209 17.172 24.799 1.00 83.62 197 ASP A CA 1
ATOM 1539 C C . ASP A 1 197 ? -15.502 16.529 24.293 1.00 83.62 197 ASP A C 1
ATOM 1541 O O . ASP A 1 197 ? -15.991 16.880 23.219 1.00 83.62 197 ASP A O 1
ATOM 1545 N N . MET A 1 198 ? -16.142 15.701 25.130 1.00 85.62 198 MET A N 1
ATOM 1546 C CA . MET A 1 198 ? -17.432 15.066 24.817 1.00 85.62 198 MET A CA 1
ATOM 1547 C C . MET A 1 198 ? -18.555 16.062 24.495 1.00 85.62 198 MET A C 1
ATOM 1549 O O . MET A 1 198 ? -19.509 15.693 23.816 1.00 85.62 198 MET A O 1
ATOM 1553 N N . ILE A 1 199 ? -18.443 17.321 24.934 1.00 82.50 199 ILE A N 1
ATOM 1554 C CA . ILE A 1 199 ? -19.356 18.404 24.547 1.00 82.50 199 ILE A CA 1
ATOM 1555 C C . ILE A 1 199 ? -18.930 19.020 23.203 1.00 82.50 199 ILE A C 1
ATOM 1557 O O . ILE A 1 199 ? -19.748 19.110 22.285 1.00 82.50 199 ILE A O 1
ATOM 1561 N N . ASN A 1 200 ? -17.664 19.432 23.066 1.00 79.88 200 ASN A N 1
ATOM 1562 C CA . ASN A 1 200 ? -17.194 20.233 21.929 1.00 79.88 200 ASN A CA 1
ATOM 1563 C C . ASN A 1 200 ? -17.081 19.445 20.612 1.00 79.88 200 ASN A C 1
ATOM 1565 O O . ASN A 1 200 ? -17.578 19.902 19.586 1.00 79.88 200 ASN A O 1
ATOM 1569 N N . ILE A 1 201 ? -16.468 18.256 20.628 1.00 77.25 201 ILE A N 1
ATOM 1570 C CA . ILE A 1 201 ? -16.258 17.425 19.421 1.00 77.25 201 ILE A CA 1
ATOM 1571 C C . ILE A 1 201 ? -17.373 16.391 19.197 1.00 77.25 201 ILE A C 1
ATOM 1573 O O . ILE A 1 201 ? -17.293 15.547 18.308 1.00 77.25 201 ILE A O 1
ATOM 1577 N N . SER A 1 202 ? -18.453 16.495 19.970 1.00 76.06 202 SER A N 1
ATOM 1578 C CA . SER A 1 202 ? -19.665 15.674 19.895 1.00 76.06 202 SER A CA 1
ATOM 1579 C C . SER A 1 202 ? -20.199 15.456 18.477 1.00 76.06 202 SER A C 1
ATOM 1581 O O . SER A 1 202 ? -20.591 14.348 18.120 1.00 76.06 202 SER A O 1
ATOM 1583 N N . ASN A 1 203 ? -20.269 16.520 17.675 1.00 83.00 203 ASN A N 1
ATOM 1584 C CA . ASN A 1 203 ? -20.854 16.505 16.333 1.00 83.00 203 ASN A CA 1
ATOM 1585 C C . ASN A 1 203 ? -19.885 15.991 15.253 1.00 83.00 203 ASN A C 1
ATOM 1587 O O . ASN A 1 203 ? -20.261 15.897 14.081 1.00 83.00 203 ASN A O 1
ATOM 1591 N N . THR A 1 204 ? -18.658 15.651 15.628 1.00 87.12 204 THR A N 1
ATOM 1592 C CA . THR A 1 204 ? -17.584 15.265 14.718 1.00 87.12 204 THR A CA 1
ATOM 1593 C C . THR A 1 204 ? -17.539 13.747 14.562 1.00 87.12 204 THR A C 1
ATOM 1595 O O . THR A 1 204 ? -17.465 13.026 15.554 1.00 87.12 204 THR A O 1
ATOM 1598 N N . TYR A 1 205 ? -17.566 13.250 13.320 1.00 91.94 205 TYR A N 1
ATOM 1599 C CA . TYR A 1 205 ? -17.290 11.836 13.051 1.00 91.94 205 TYR A CA 1
ATOM 1600 C C . TYR A 1 205 ? -15.821 11.523 13.355 1.00 91.94 205 TYR A C 1
ATOM 1602 O O . TYR A 1 205 ? -14.948 12.264 12.910 1.00 91.94 205 TYR A O 1
ATOM 1610 N N . MET A 1 206 ? -15.540 10.439 14.078 1.00 92.69 206 MET A N 1
ATOM 1611 C CA . MET A 1 206 ? -14.172 9.988 14.378 1.00 92.69 206 MET A CA 1
ATOM 1612 C C . MET A 1 206 ? -14.079 8.463 14.327 1.00 92.69 206 MET A C 1
ATOM 1614 O O . MET A 1 206 ? -15.059 7.774 14.603 1.00 92.69 206 MET A O 1
ATOM 1618 N N . ALA A 1 207 ? -12.905 7.940 13.988 1.00 95.62 207 ALA A N 1
ATOM 1619 C CA . ALA A 1 207 ? -12.618 6.512 14.022 1.00 95.62 207 ALA A CA 1
ATOM 1620 C C . ALA A 1 207 ? -11.375 6.229 14.870 1.00 95.62 207 ALA A C 1
ATOM 1622 O O . ALA A 1 207 ? -10.402 6.981 14.808 1.00 95.62 207 ALA A O 1
ATOM 1623 N N . PHE A 1 208 ? -11.408 5.144 15.638 1.00 95.88 208 PHE A N 1
ATOM 1624 C CA . PHE A 1 208 ? -10.348 4.740 16.558 1.00 95.88 208 PHE A CA 1
ATOM 1625 C C . PHE A 1 208 ? -10.034 3.251 16.364 1.00 95.88 208 PHE A C 1
ATOM 1627 O O . PHE A 1 208 ? -10.898 2.411 16.593 1.00 95.88 208 PHE A O 1
ATOM 1634 N N . ASP A 1 209 ? -8.807 2.923 15.964 1.00 96.56 209 ASP A N 1
ATOM 1635 C CA . ASP A 1 209 ? -8.323 1.553 15.770 1.00 96.56 209 ASP A CA 1
ATOM 1636 C C . ASP A 1 209 ? -7.179 1.240 16.748 1.00 96.56 209 ASP A C 1
ATOM 1638 O O . ASP A 1 209 ? -6.141 1.900 16.714 1.00 96.56 209 ASP A O 1
ATOM 1642 N N . ARG A 1 210 ? -7.358 0.259 17.645 1.00 94.62 210 ARG A N 1
ATOM 1643 C CA . ARG A 1 210 ? -6.368 -0.134 18.681 1.00 94.62 210 ARG A CA 1
ATOM 1644 C C . ARG A 1 210 ? -5.910 1.024 19.593 1.00 94.62 210 ARG A C 1
ATOM 1646 O O . ARG A 1 210 ? -4.800 1.005 20.122 1.00 94.62 210 ARG A O 1
ATOM 1653 N N . VAL A 1 211 ? -6.748 2.046 19.772 1.00 94.12 211 VAL A N 1
ATOM 1654 C CA . VAL A 1 211 ? -6.438 3.245 20.572 1.00 94.12 211 VAL A CA 1
ATOM 1655 C C . VAL A 1 211 ? -6.710 2.989 22.055 1.00 94.12 211 VAL A C 1
ATOM 1657 O O . VAL A 1 211 ? -7.799 2.553 22.431 1.00 94.12 211 VAL A O 1
ATOM 1660 N N . ALA A 1 212 ? -5.741 3.303 22.916 1.00 95.56 212 ALA A N 1
ATOM 1661 C CA . ALA A 1 212 ? -5.949 3.348 24.360 1.00 95.56 212 ALA A CA 1
ATOM 1662 C C . ALA A 1 212 ? -6.580 4.686 24.776 1.00 95.56 212 ALA A C 1
ATOM 1664 O O . ALA A 1 212 ? -6.216 5.747 24.271 1.00 95.56 212 ALA A O 1
ATOM 1665 N N . PHE A 1 213 ? -7.495 4.665 25.739 1.00 95.06 213 PHE A N 1
ATOM 1666 C CA . PHE A 1 213 ? -8.155 5.867 26.245 1.00 95.06 213 PHE A CA 1
ATOM 1667 C C . PHE A 1 213 ? -7.782 6.115 27.700 1.00 95.06 213 PHE A C 1
ATOM 1669 O O . PHE A 1 213 ? -7.669 5.163 28.471 1.00 95.06 213 PHE A O 1
ATOM 1676 N N . ARG A 1 214 ? -7.629 7.388 28.073 1.00 94.88 214 ARG A N 1
ATOM 1677 C CA . ARG A 1 214 ? -7.611 7.855 29.463 1.00 94.88 214 ARG A CA 1
ATOM 1678 C C . ARG A 1 214 ? -8.750 8.844 29.669 1.00 94.88 214 ARG A C 1
ATOM 1680 O O . ARG A 1 214 ? -8.744 9.931 29.093 1.00 94.88 214 ARG A O 1
ATOM 1687 N N . ILE A 1 215 ? -9.735 8.456 30.459 1.00 95.31 215 ILE A N 1
ATOM 1688 C CA . ILE A 1 215 ? -11.060 9.063 30.505 1.00 95.31 215 ILE A CA 1
ATOM 1689 C C . ILE A 1 215 ? -11.274 9.729 31.869 1.00 95.31 215 ILE A C 1
ATOM 1691 O O . ILE A 1 215 ? -11.174 9.097 32.918 1.00 95.31 215 ILE A O 1
ATOM 1695 N N . GLY A 1 216 ? -11.562 11.032 31.855 1.00 92.50 216 GLY A N 1
ATOM 1696 C CA . GLY A 1 216 ? -11.829 11.844 33.043 1.00 92.50 216 GLY A CA 1
ATOM 1697 C C . GLY A 1 216 ? -10.678 11.833 34.053 1.00 92.50 216 GLY A C 1
ATOM 1698 O O . GLY A 1 216 ? -9.689 12.541 33.873 1.00 92.50 216 GLY A O 1
ATOM 1699 N N . THR A 1 217 ? -10.844 11.071 35.135 1.00 92.38 217 THR A N 1
ATOM 1700 C CA . THR A 1 217 ? -9.905 10.962 36.266 1.00 92.38 217 THR A CA 1
ATOM 1701 C C . THR A 1 217 ? -9.078 9.670 36.280 1.00 92.38 217 THR A C 1
ATOM 1703 O O . THR A 1 217 ? -8.324 9.454 37.229 1.00 92.38 217 THR A O 1
ATOM 1706 N N . GLU A 1 218 ? -9.176 8.819 35.252 1.00 95.12 218 GLU A N 1
ATOM 1707 C CA . GLU A 1 218 ? -8.254 7.688 35.065 1.00 95.12 218 GLU A CA 1
ATOM 1708 C C . GLU A 1 218 ? -6.789 8.178 35.026 1.00 95.12 218 GLU A C 1
ATOM 1710 O O . GLU A 1 218 ? -6.490 9.224 34.446 1.00 95.12 218 GLU A O 1
ATOM 1715 N N . THR A 1 219 ? -5.858 7.436 35.637 1.00 93.12 219 THR A N 1
ATOM 1716 C CA . THR A 1 219 ? -4.429 7.815 35.700 1.00 93.12 219 THR A CA 1
ATOM 1717 C C . THR A 1 219 ? -3.662 7.420 34.437 1.00 93.12 219 THR A C 1
ATOM 1719 O O . THR A 1 219 ? -2.915 8.233 33.884 1.00 93.12 219 THR A O 1
ATOM 1722 N N . GLU A 1 220 ? -3.918 6.205 33.950 1.00 93.69 220 GLU A N 1
ATOM 1723 C CA . GLU A 1 220 ? -3.268 5.578 32.796 1.00 93.69 220 GLU A CA 1
ATOM 1724 C C . GLU A 1 220 ? -4.222 5.454 31.606 1.00 93.69 220 GLU A C 1
ATOM 1726 O O . GLU A 1 220 ? -5.440 5.421 31.777 1.00 93.69 220 GLU A O 1
ATOM 1731 N N . ALA A 1 221 ? -3.669 5.357 30.396 1.00 94.69 221 ALA A N 1
ATOM 1732 C CA . ALA A 1 221 ? -4.449 5.041 29.204 1.00 94.69 221 ALA A CA 1
ATOM 1733 C C . ALA A 1 221 ? -4.566 3.519 29.020 1.00 94.69 221 ALA A C 1
ATOM 1735 O O 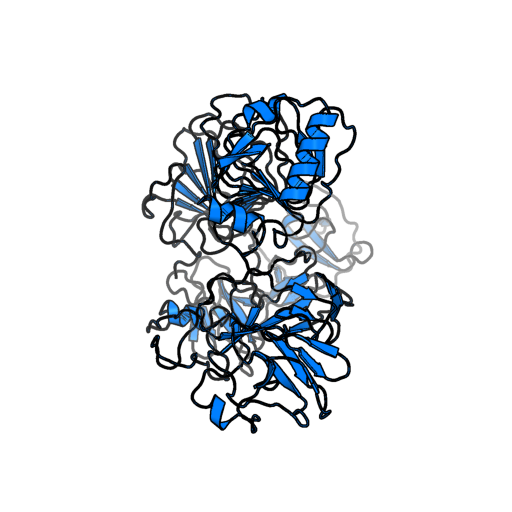. ALA A 1 221 ? -3.562 2.810 29.035 1.00 94.69 221 ALA A O 1
ATOM 1736 N N . THR A 1 222 ? -5.780 3.017 28.800 1.00 97.12 222 THR A N 1
ATOM 1737 C CA . THR A 1 222 ? -6.064 1.585 28.605 1.00 97.12 222 THR A CA 1
ATOM 1738 C C . THR A 1 222 ? -6.961 1.352 27.389 1.00 97.12 222 THR A C 1
ATOM 1740 O O . THR A 1 222 ? -7.833 2.169 27.077 1.00 97.12 222 THR A O 1
ATOM 1743 N N . LEU A 1 223 ? -6.742 0.237 26.686 1.00 97.00 223 LEU A N 1
ATOM 1744 C CA . LEU A 1 223 ? -7.573 -0.194 25.554 1.00 97.00 223 LEU A CA 1
ATOM 1745 C C . LEU A 1 223 ? -9.035 -0.413 25.975 1.00 97.00 223 LEU A C 1
ATOM 1747 O O . LEU A 1 223 ? -9.334 -0.663 27.144 1.00 97.00 223 LEU A O 1
ATOM 1751 N N . LEU A 1 224 ? -9.945 -0.327 25.005 1.00 97.31 224 LEU A N 1
ATOM 1752 C CA . LEU A 1 224 ? -11.344 -0.714 25.187 1.00 97.31 224 LEU A CA 1
ATOM 1753 C C . LEU A 1 224 ? -11.484 -2.241 25.113 1.00 97.31 224 LEU A C 1
ATOM 1755 O O . LEU A 1 224 ? -10.809 -2.894 24.317 1.00 97.31 224 LEU A O 1
ATOM 1759 N N . THR A 1 225 ? -12.374 -2.813 25.923 1.00 97.38 225 THR A N 1
ATOM 1760 C CA . THR A 1 225 ? -12.631 -4.263 25.941 1.00 97.38 225 THR A CA 1
ATOM 1761 C C . THR A 1 225 ? -13.888 -4.612 25.149 1.00 97.38 225 THR A C 1
ATOM 1763 O O . THR A 1 225 ? -14.986 -4.215 25.537 1.00 97.38 225 THR A O 1
ATOM 1766 N N . GLY A 1 226 ? -13.731 -5.382 24.072 1.00 96.56 226 GLY A N 1
ATOM 1767 C CA . GLY A 1 226 ? -14.808 -5.840 23.192 1.00 96.56 226 GLY A CA 1
ATOM 1768 C C . GLY A 1 226 ? -14.242 -6.503 21.932 1.00 96.56 226 GLY A C 1
ATOM 1769 O O . GLY A 1 226 ? -13.073 -6.299 21.600 1.00 96.56 226 GLY A O 1
ATOM 1770 N N . ASN A 1 227 ? -15.062 -7.295 21.242 1.00 93.38 227 ASN A N 1
ATOM 1771 C CA . ASN A 1 227 ? -14.721 -7.951 19.972 1.00 93.38 227 ASN A CA 1
ATOM 1772 C C . ASN A 1 227 ? -15.418 -7.291 18.772 1.00 93.38 227 ASN A C 1
ATOM 1774 O O . ASN A 1 227 ? -15.070 -7.582 17.632 1.00 93.38 227 ASN A O 1
ATOM 1778 N N . THR A 1 228 ? -16.401 -6.428 19.035 1.00 95.38 228 THR A N 1
ATOM 1779 C CA . THR A 1 228 ? -17.166 -5.672 18.038 1.00 95.38 228 THR A CA 1
ATOM 1780 C C . THR A 1 228 ? -17.204 -4.183 18.378 1.00 95.38 228 THR A C 1
ATOM 1782 O O . THR A 1 228 ? -17.133 -3.797 19.548 1.00 95.38 228 THR A O 1
ATOM 1785 N N . ALA A 1 229 ? -17.398 -3.336 17.369 1.00 94.75 229 ALA A N 1
ATOM 1786 C CA . ALA A 1 229 ? -17.522 -1.889 17.512 1.00 94.75 229 ALA A CA 1
ATOM 1787 C C . ALA A 1 229 ? -18.624 -1.468 18.498 1.00 94.75 229 ALA A C 1
ATOM 1789 O O . ALA A 1 229 ? -18.468 -0.464 19.191 1.00 94.75 229 ALA A O 1
ATOM 1790 N N . ASP A 1 230 ? -19.705 -2.244 18.611 1.00 94.69 230 ASP A N 1
ATOM 1791 C CA . ASP A 1 230 ? -20.792 -1.990 19.560 1.00 94.69 230 ASP A CA 1
ATOM 1792 C C . ASP A 1 230 ? -20.402 -2.309 21.012 1.00 94.69 230 ASP A C 1
ATOM 1794 O O . ASP A 1 230 ? -20.712 -1.521 21.908 1.00 94.69 230 ASP A O 1
ATOM 1798 N N . GLU A 1 231 ? -19.673 -3.403 21.253 1.00 97.12 231 GLU A N 1
ATOM 1799 C CA . GLU A 1 231 ? -19.115 -3.730 22.575 1.00 97.12 231 GLU A CA 1
ATOM 1800 C C . GLU A 1 231 ? -18.040 -2.717 22.994 1.00 97.12 231 GLU A C 1
ATOM 1802 O O . GLU A 1 231 ? -18.056 -2.223 24.121 1.00 97.12 231 GLU A O 1
ATOM 1807 N N . LEU A 1 232 ? -17.139 -2.352 22.073 1.00 97.75 232 LEU A N 1
ATOM 1808 C CA . LEU A 1 232 ? -16.088 -1.355 22.303 1.00 97.75 232 LEU A CA 1
ATOM 1809 C C . LEU A 1 232 ? -16.690 0.026 22.607 1.00 97.75 232 LEU A C 1
ATOM 1811 O O . LEU A 1 232 ? -16.291 0.682 23.572 1.00 97.75 232 LEU A O 1
ATOM 1815 N N . ARG A 1 233 ? -17.706 0.441 21.839 1.00 97.00 233 ARG A N 1
ATOM 1816 C CA . ARG A 1 233 ? -18.482 1.666 22.080 1.00 97.00 233 ARG A CA 1
ATOM 1817 C C . ARG A 1 233 ? -19.200 1.628 23.429 1.00 97.00 233 ARG A C 1
ATOM 1819 O O . ARG A 1 233 ? -19.207 2.642 24.122 1.00 97.00 233 ARG A O 1
ATOM 1826 N N . GLN A 1 234 ? -19.779 0.494 23.829 1.00 97.12 234 GLN A N 1
ATOM 1827 C CA . GLN A 1 234 ? -20.411 0.376 25.145 1.00 97.12 234 GLN A CA 1
ATOM 1828 C C . GLN A 1 234 ? -19.376 0.491 26.272 1.00 97.12 234 GLN A C 1
ATOM 1830 O O . GLN A 1 234 ? -19.567 1.289 27.185 1.00 97.12 234 GLN A O 1
ATOM 1835 N N . ASN A 1 235 ? -18.232 -0.191 26.164 1.00 98.12 235 ASN A N 1
ATOM 1836 C CA . ASN A 1 235 ? -17.147 -0.089 27.142 1.00 98.12 235 ASN A CA 1
ATOM 1837 C C . ASN A 1 235 ? -16.612 1.349 27.288 1.00 98.12 235 ASN A C 1
ATOM 1839 O O . ASN A 1 235 ? -16.332 1.799 28.400 1.00 98.12 235 ASN A O 1
ATOM 1843 N N . PHE A 1 236 ? -16.526 2.098 26.185 1.00 97.12 236 PHE A N 1
ATOM 1844 C CA . PHE A 1 236 ? -16.184 3.521 26.202 1.00 97.12 236 PHE A CA 1
ATOM 1845 C C . PHE A 1 236 ? -17.216 4.364 26.974 1.00 97.12 236 PHE A C 1
ATOM 1847 O O . PHE A 1 236 ? -16.847 5.221 27.781 1.00 97.12 236 PHE A O 1
ATOM 1854 N N . VAL A 1 237 ? -18.510 4.108 26.756 1.00 96.75 237 VAL A N 1
ATOM 1855 C CA . VAL A 1 237 ? -19.629 4.797 27.425 1.00 96.75 237 VAL A CA 1
ATOM 1856 C C . VAL A 1 237 ? -19.676 4.471 28.920 1.00 96.75 237 VAL A C 1
ATOM 1858 O O . VAL A 1 237 ? -19.858 5.375 29.741 1.00 96.75 237 VAL A O 1
ATOM 1861 N N . ASP A 1 238 ? -19.445 3.212 29.290 1.00 97.12 238 ASP A N 1
ATOM 1862 C CA . ASP A 1 238 ? -19.404 2.762 30.682 1.00 97.12 238 ASP A CA 1
ATOM 1863 C C . ASP A 1 238 ? -18.234 3.413 31.437 1.00 97.12 238 ASP A C 1
ATOM 1865 O O . ASP A 1 238 ? -18.422 3.946 32.533 1.00 97.12 238 ASP A O 1
ATOM 1869 N N . ARG A 1 239 ? -17.039 3.461 30.828 1.00 97.50 239 ARG A N 1
ATOM 1870 C CA . ARG A 1 239 ? -15.861 4.140 31.400 1.00 97.50 239 ARG A CA 1
ATOM 1871 C C . ARG A 1 239 ? -16.054 5.652 31.516 1.00 97.50 239 ARG A C 1
ATOM 1873 O O . ARG A 1 239 ? -15.731 6.216 32.558 1.00 97.50 239 ARG A O 1
ATOM 1880 N N . CYS A 1 240 ? -16.647 6.309 30.514 1.00 96.25 240 CYS A N 1
ATOM 1881 C CA . CYS A 1 240 ? -17.045 7.719 30.620 1.00 96.25 240 CYS A CA 1
ATOM 1882 C C . CYS A 1 240 ? -17.990 7.950 31.808 1.00 96.25 240 CYS A C 1
ATOM 1884 O O . CYS A 1 240 ? -17.754 8.849 32.616 1.00 96.25 240 CYS A O 1
ATOM 1886 N N . THR A 1 241 ? -19.006 7.099 31.961 1.00 95.94 241 THR A N 1
ATOM 1887 C CA . THR A 1 241 ? -19.975 7.182 33.063 1.00 95.94 241 THR A CA 1
ATOM 1888 C C . THR A 1 241 ? -19.293 6.989 34.424 1.00 95.94 241 THR A C 1
ATOM 1890 O O . THR A 1 241 ? -19.513 7.785 35.338 1.00 95.94 241 THR A O 1
ATOM 1893 N N . ALA A 1 242 ? -18.410 5.993 34.553 1.00 96.69 242 ALA A N 1
ATOM 1894 C CA . ALA A 1 242 ? -17.633 5.733 35.769 1.00 96.69 242 ALA A CA 1
ATOM 1895 C C . ALA A 1 242 ? -16.666 6.881 36.123 1.00 96.69 242 ALA A C 1
ATOM 1897 O O . ALA A 1 242 ? -16.488 7.198 37.297 1.00 96.69 242 ALA A O 1
ATOM 1898 N N . ALA A 1 243 ? -16.098 7.550 35.116 1.00 96.12 243 ALA A N 1
ATOM 1899 C CA . ALA A 1 243 ? -15.251 8.733 35.266 1.00 96.12 243 ALA A CA 1
ATOM 1900 C C . ALA A 1 243 ? -16.039 10.048 35.490 1.00 96.12 243 ALA A C 1
ATOM 1902 O O . ALA A 1 243 ? -15.451 11.132 35.478 1.00 96.12 243 ALA A O 1
ATOM 1903 N N . GLY A 1 244 ? -17.364 9.980 35.677 1.00 95.62 244 GLY A N 1
ATOM 1904 C CA . GLY A 1 244 ? -18.223 11.140 35.942 1.00 95.62 244 GLY A CA 1
ATOM 1905 C C . GLY A 1 244 ? -18.555 12.001 34.717 1.00 95.62 244 GLY A C 1
ATOM 1906 O O . GLY A 1 244 ? -19.094 13.097 34.871 1.00 95.62 244 GLY A O 1
ATOM 1907 N N . ILE A 1 245 ? -18.258 11.528 33.504 1.00 94.25 245 ILE A N 1
ATOM 1908 C CA . ILE A 1 245 ? -18.622 12.184 32.244 1.00 94.25 245 ILE A CA 1
ATOM 1909 C C . ILE A 1 245 ? -20.065 11.790 31.904 1.00 94.25 245 ILE A C 1
ATOM 1911 O O . ILE A 1 245 ? -20.318 10.763 31.280 1.00 94.25 245 ILE A O 1
ATOM 1915 N N . THR A 1 246 ? -21.024 12.599 32.352 1.00 88.31 246 THR A N 1
ATOM 1916 C CA . THR A 1 246 ? -22.464 12.308 32.240 1.00 88.31 246 THR A CA 1
ATOM 1917 C C . THR A 1 246 ? -23.086 12.802 30.937 1.00 88.31 246 THR A C 1
ATOM 1919 O O . THR A 1 246 ? -24.018 12.183 30.428 1.00 88.31 246 THR A O 1
ATOM 1922 N N . ASN A 1 247 ? -22.566 13.886 30.354 1.00 87.31 247 ASN A N 1
ATOM 1923 C CA . ASN A 1 247 ? -23.050 14.407 29.076 1.00 87.31 247 ASN A CA 1
ATOM 1924 C C . ASN A 1 247 ? -22.288 13.745 27.919 1.00 87.31 247 ASN A C 1
ATOM 1926 O O . ASN A 1 247 ? -21.400 14.361 27.326 1.00 87.31 247 ASN A O 1
ATOM 1930 N N . ILE A 1 248 ? -22.628 12.484 27.631 1.00 91.31 248 ILE A N 1
ATOM 1931 C CA . ILE A 1 248 ? -22.196 11.725 26.447 1.00 91.31 248 ILE A CA 1
ATOM 1932 C C . ILE A 1 248 ? -23.282 11.892 25.372 1.00 91.31 248 ILE A C 1
ATOM 1934 O O . ILE A 1 248 ? -24.378 11.353 25.541 1.00 91.31 248 ILE A O 1
ATOM 1938 N N . PRO A 1 249 ? -23.048 12.629 24.271 1.00 88.81 249 PRO A N 1
ATOM 1939 C CA . PRO A 1 249 ? -24.112 12.899 23.309 1.00 88.81 249 PRO A CA 1
ATOM 1940 C C . PRO A 1 249 ? -24.547 11.641 22.555 1.00 88.81 249 PRO A C 1
ATOM 1942 O O . PRO A 1 249 ? -23.725 10.928 21.973 1.00 88.81 249 PRO A O 1
ATOM 1945 N N . ALA A 1 250 ? -25.854 11.386 22.561 1.00 90.81 250 ALA A N 1
ATOM 1946 C CA . ALA A 1 250 ? -26.475 10.317 21.796 1.00 90.81 250 ALA A CA 1
ATOM 1947 C C . ALA A 1 250 ? -27.001 10.843 20.458 1.00 90.81 250 ALA A C 1
ATOM 1949 O O . ALA A 1 250 ? -27.584 11.926 20.394 1.00 90.81 250 ALA A O 1
ATOM 1950 N N . TYR A 1 251 ? -26.817 10.056 19.399 1.00 89.19 251 TYR A N 1
ATOM 1951 C CA . TYR A 1 251 ? -27.273 10.387 18.052 1.00 89.19 251 TYR A CA 1
ATOM 1952 C C . TYR A 1 251 ? -28.284 9.367 17.555 1.00 89.19 251 TYR A C 1
ATOM 1954 O O . TYR A 1 251 ? -28.094 8.167 17.727 1.00 89.19 251 TYR A O 1
ATOM 1962 N N . THR A 1 252 ? -29.353 9.854 16.929 1.00 87.69 252 THR A N 1
ATOM 1963 C CA . THR A 1 252 ? -30.349 9.007 16.275 1.00 87.69 252 THR A CA 1
ATOM 1964 C C . THR A 1 252 ? -29.747 8.398 15.014 1.00 87.69 252 THR A C 1
ATOM 1966 O O . THR A 1 252 ? -29.460 9.115 14.056 1.00 87.69 252 THR A O 1
ATOM 1969 N N . GLU A 1 253 ? -29.539 7.085 15.015 1.00 80.12 253 GLU A N 1
ATOM 1970 C CA . GLU A 1 253 ? -29.004 6.366 13.859 1.00 80.12 253 GLU A CA 1
ATOM 1971 C C . GLU A 1 253 ? -30.107 5.930 12.880 1.00 80.12 253 GLU A C 1
ATOM 1973 O O . GLU A 1 253 ? -31.307 6.058 13.151 1.00 80.12 253 GLU A O 1
ATOM 1978 N N . TYR A 1 254 ? -29.705 5.404 11.718 1.00 71.19 254 TYR A N 1
ATOM 1979 C CA . TYR A 1 254 ? -30.614 4.838 10.720 1.00 71.19 254 TYR A CA 1
ATOM 1980 C C . TYR A 1 254 ? -31.374 3.639 11.311 1.00 71.19 254 TYR A C 1
ATOM 1982 O O . TYR A 1 254 ? -30.848 2.536 11.409 1.00 71.19 254 TYR A O 1
ATOM 1990 N N . GLY A 1 255 ? -32.617 3.882 11.736 1.00 69.88 255 GLY A N 1
ATOM 1991 C CA . GLY A 1 255 ? -33.428 2.944 12.522 1.00 69.88 255 GLY A CA 1
ATOM 1992 C C . GLY A 1 255 ? -34.104 3.580 13.745 1.00 69.88 255 GLY A C 1
ATOM 1993 O O . GLY A 1 255 ? -34.989 2.969 14.332 1.00 69.88 255 GLY A O 1
ATOM 1994 N N . GLY A 1 256 ? -33.740 4.814 14.117 1.00 77.31 256 GLY A N 1
ATOM 1995 C CA . GLY A 1 256 ? -34.397 5.573 15.190 1.00 77.31 256 GLY A CA 1
ATOM 1996 C C . GLY A 1 256 ? -33.842 5.328 16.598 1.00 77.31 256 GLY A C 1
ATOM 1997 O O . GLY A 1 256 ? -34.285 5.975 17.545 1.00 77.31 256 GLY A O 1
ATOM 1998 N N . ALA A 1 257 ? -32.863 4.434 16.753 1.00 87.12 257 ALA A N 1
ATOM 1999 C CA . ALA A 1 257 ? -32.160 4.231 18.017 1.00 87.12 257 ALA A CA 1
ATOM 2000 C C . ALA A 1 257 ? -31.232 5.419 18.322 1.00 87.12 257 ALA A C 1
ATOM 2002 O O . ALA A 1 257 ? -30.454 5.835 17.465 1.00 87.12 257 ALA A O 1
ATOM 2003 N N . ASN A 1 258 ? -31.287 5.945 19.549 1.00 89.56 258 ASN A N 1
ATOM 2004 C CA . ASN A 1 258 ? -30.353 6.966 20.028 1.00 89.56 258 ASN A CA 1
ATOM 2005 C C . ASN A 1 258 ? -29.116 6.287 20.624 1.00 89.56 258 ASN A C 1
ATOM 2007 O O . ASN A 1 258 ? -29.184 5.738 21.722 1.00 89.56 258 ASN A O 1
ATOM 2011 N N . VAL A 1 259 ? -27.994 6.340 19.909 1.00 92.06 259 VAL A N 1
ATOM 2012 C CA . VAL A 1 259 ? -26.740 5.668 20.270 1.00 92.06 259 VAL A CA 1
ATOM 2013 C C . VAL A 1 259 ? -25.773 6.673 20.916 1.00 92.06 259 VAL A C 1
ATOM 2015 O O . VAL A 1 259 ? -25.349 7.619 20.239 1.00 92.06 259 VAL A O 1
ATOM 2018 N N . PRO A 1 260 ? -25.403 6.512 22.204 1.00 93.06 260 PRO A N 1
ATOM 2019 C CA . PRO A 1 260 ? -24.355 7.309 22.842 1.00 93.06 260 PRO A CA 1
ATOM 2020 C C . PRO A 1 260 ? -23.038 7.186 22.072 1.00 93.06 260 PRO A C 1
ATOM 2022 O O . PRO A 1 260 ? -22.612 6.082 21.735 1.00 93.06 260 PRO A O 1
ATOM 2025 N N . ALA A 1 261 ? -22.423 8.328 21.760 1.00 91.62 261 ALA A N 1
ATOM 2026 C CA . ALA A 1 261 ? -21.252 8.431 20.890 1.00 91.62 261 ALA A CA 1
ATOM 2027 C C . ALA A 1 261 ? -21.431 7.856 19.460 1.00 91.62 261 ALA A C 1
ATOM 2029 O O . ALA A 1 261 ? -20.437 7.610 18.792 1.00 91.62 261 ALA A O 1
ATOM 2030 N N . GLY A 1 262 ? -22.657 7.723 18.922 1.00 90.50 262 GLY A N 1
ATOM 2031 C CA . GLY A 1 262 ? -22.958 7.141 17.587 1.00 90.50 262 GLY A CA 1
ATOM 2032 C C . GLY A 1 262 ? -22.391 7.854 16.335 1.00 90.50 262 GLY A C 1
ATOM 2033 O O . GLY A 1 262 ? -22.699 7.496 15.194 1.00 90.50 262 GLY A O 1
ATOM 2034 N N . ARG A 1 263 ? -21.548 8.881 16.515 1.00 92.62 263 ARG A N 1
ATOM 2035 C CA . ARG A 1 263 ? -20.684 9.444 15.454 1.00 92.62 263 ARG A CA 1
ATOM 2036 C C . ARG A 1 263 ? -19.258 8.890 15.494 1.00 92.62 263 ARG A C 1
ATOM 2038 O O . ARG A 1 263 ? -18.481 9.171 14.586 1.00 92.62 263 ARG A O 1
ATOM 2045 N N . TRP A 1 264 ? -18.894 8.135 16.522 1.00 93.94 264 TRP A N 1
ATOM 2046 C CA . TRP A 1 264 ? -17.568 7.557 16.688 1.00 93.94 264 TRP A CA 1
ATOM 2047 C C . TRP A 1 264 ? -17.632 6.045 16.474 1.00 93.94 264 TRP A C 1
ATOM 2049 O O . TRP A 1 264 ? -18.555 5.383 16.948 1.00 93.94 264 TRP A O 1
ATOM 2059 N N . VAL A 1 265 ? -16.647 5.510 15.757 1.00 96.50 265 VAL A N 1
ATOM 2060 C CA . VAL A 1 265 ? -16.456 4.068 15.566 1.00 96.50 265 VAL A CA 1
ATOM 2061 C C . VAL A 1 265 ? -15.156 3.633 16.232 1.00 96.50 265 VAL A C 1
ATOM 2063 O O . VAL A 1 265 ? -14.131 4.306 16.120 1.00 96.50 265 VAL A O 1
ATOM 2066 N N . PHE A 1 266 ? -15.213 2.509 16.936 1.00 97.56 266 PHE A N 1
ATOM 2067 C CA . PHE A 1 266 ? -14.092 1.913 17.653 1.00 97.56 266 PHE A CA 1
ATOM 2068 C C . PHE A 1 266 ? -13.839 0.525 17.065 1.00 97.56 266 PHE A C 1
ATOM 2070 O O . PHE A 1 266 ? -14.795 -0.188 16.780 1.00 97.56 266 PHE A O 1
ATOM 2077 N N . SER A 1 267 ? -12.578 0.151 16.872 1.00 97.69 267 SER A N 1
ATOM 2078 C CA . SER A 1 267 ? -12.176 -1.157 16.353 1.00 97.69 267 SER A CA 1
ATOM 2079 C C . SER A 1 267 ? -10.809 -1.567 16.903 1.00 97.69 267 SER A C 1
ATOM 2081 O O . SER A 1 267 ? -10.070 -0.748 17.456 1.00 97.69 267 SER A O 1
ATOM 2083 N N . ASN A 1 268 ? -10.461 -2.841 16.735 1.00 94.75 268 ASN A N 1
ATOM 2084 C CA . ASN A 1 268 ? -9.160 -3.403 17.101 1.00 94.75 268 ASN A CA 1
ATOM 2085 C C . ASN A 1 268 ? -8.379 -3.972 15.896 1.00 94.75 268 ASN A C 1
ATOM 2087 O O . ASN A 1 268 ? -7.266 -4.467 16.076 1.00 94.75 268 ASN A O 1
ATOM 2091 N N . ASN A 1 269 ? -8.952 -3.945 14.688 1.00 93.19 269 ASN A N 1
ATOM 2092 C CA . ASN A 1 269 ? -8.406 -4.616 13.502 1.00 93.19 269 ASN A CA 1
ATOM 2093 C C . ASN A 1 269 ? -8.932 -4.061 12.157 1.00 93.19 269 ASN A C 1
ATOM 2095 O O . ASN A 1 269 ? -8.882 -4.764 11.150 1.00 93.19 269 ASN A O 1
ATOM 2099 N N . SER A 1 270 ? -9.428 -2.822 12.110 1.00 95.75 270 SER A N 1
ATOM 2100 C CA . SER A 1 270 ? -9.990 -2.208 10.893 1.00 95.75 270 SER A CA 1
ATOM 2101 C C . SER A 1 270 ? -8.983 -1.382 10.078 1.00 95.75 270 SER A C 1
ATOM 2103 O O . SER A 1 270 ? -9.370 -0.787 9.068 1.00 95.75 270 SER A O 1
ATOM 2105 N N . VAL A 1 271 ? -7.710 -1.322 10.491 1.00 92.94 271 VAL A N 1
ATOM 2106 C CA . VAL A 1 271 ? -6.647 -0.574 9.794 1.00 92.94 271 VAL A CA 1
ATOM 2107 C C . VAL A 1 271 ? -5.436 -1.459 9.487 1.00 92.94 271 VAL A C 1
ATOM 2109 O O . VAL A 1 271 ? -4.832 -2.050 10.386 1.00 92.94 271 VAL A O 1
ATOM 2112 N N . ALA A 1 272 ? -5.061 -1.522 8.209 1.00 85.88 272 ALA A N 1
ATOM 2113 C CA . ALA A 1 272 ? -3.878 -2.218 7.722 1.00 85.88 272 ALA A CA 1
ATOM 2114 C C . ALA A 1 272 ? -2.624 -1.354 7.915 1.00 85.88 272 ALA A C 1
ATOM 2116 O O . ALA A 1 272 ? -2.621 -0.154 7.625 1.00 85.88 272 ALA A O 1
ATOM 2117 N N . GLY A 1 273 ? -1.557 -1.984 8.418 1.00 79.56 273 GLY A N 1
ATOM 2118 C CA . GLY A 1 273 ? -0.335 -1.299 8.836 1.00 79.56 273 GLY A CA 1
ATOM 2119 C C . GLY A 1 273 ? -0.636 -0.182 9.835 1.00 79.56 273 GLY A C 1
ATOM 2120 O O . GLY A 1 273 ? -1.005 -0.445 10.983 1.00 79.56 273 GLY A O 1
ATOM 2121 N N . ASP A 1 274 ? -0.487 1.053 9.360 1.00 81.88 274 ASP A N 1
ATOM 2122 C CA . ASP A 1 274 ? -0.508 2.278 10.157 1.00 81.88 274 ASP A CA 1
ATOM 2123 C C . ASP A 1 274 ? -1.709 3.193 9.870 1.00 81.88 274 ASP A C 1
ATOM 2125 O O . ASP A 1 274 ? -2.073 3.988 10.735 1.00 81.88 274 ASP A O 1
ATOM 2129 N N . TYR A 1 275 ? -2.303 3.147 8.670 1.00 87.19 275 TYR A N 1
ATOM 2130 C CA . TYR A 1 275 ? -3.229 4.207 8.239 1.00 87.19 275 TYR A CA 1
ATOM 2131 C C . TYR A 1 275 ? -4.284 3.852 7.180 1.00 87.19 275 TYR A C 1
ATOM 2133 O O . TYR A 1 275 ? -5.173 4.677 6.951 1.00 87.19 275 TYR A O 1
ATOM 2141 N N . ASP A 1 276 ? -4.225 2.671 6.560 1.00 88.31 276 ASP A N 1
ATOM 2142 C CA . ASP A 1 276 ? -5.155 2.269 5.498 1.00 88.31 276 ASP A CA 1
ATOM 2143 C C . ASP A 1 276 ? -6.394 1.556 6.059 1.00 88.31 276 ASP A C 1
ATOM 2145 O O . ASP A 1 276 ? -6.285 0.496 6.675 1.00 88.31 276 ASP A O 1
ATOM 2149 N N . VAL A 1 277 ? -7.594 2.092 5.819 1.00 93.94 277 VAL A N 1
ATOM 2150 C CA . VAL A 1 277 ? -8.846 1.458 6.269 1.00 93.94 277 VAL A CA 1
ATOM 2151 C C . VAL A 1 277 ? -9.113 0.177 5.467 1.00 93.94 277 VAL A C 1
ATOM 2153 O O . VAL A 1 277 ? -9.097 0.184 4.236 1.00 93.94 277 VAL A O 1
ATOM 2156 N N . ILE A 1 278 ? -9.388 -0.929 6.159 1.00 93.44 278 ILE A N 1
ATOM 2157 C CA . ILE A 1 278 ? -9.624 -2.245 5.546 1.00 93.44 278 ILE A CA 1
ATOM 2158 C C . ILE A 1 278 ? -11.046 -2.328 4.970 1.00 93.44 278 ILE A C 1
ATOM 2160 O O . ILE A 1 278 ? -12.025 -2.041 5.662 1.00 93.44 278 ILE A O 1
ATOM 2164 N N . GLU A 1 279 ? -11.177 -2.757 3.710 1.00 92.31 279 GLU A N 1
ATOM 2165 C CA . GLU A 1 279 ? -12.479 -2.973 3.064 1.00 92.31 279 GLU A CA 1
ATOM 2166 C C . GLU A 1 279 ? -13.237 -4.124 3.746 1.00 92.31 279 GLU A C 1
ATOM 2168 O O . GLU A 1 279 ? -12.725 -5.234 3.872 1.00 92.31 279 GLU A O 1
ATOM 2173 N N . GLY A 1 280 ? -14.475 -3.865 4.169 1.00 92.31 280 GLY A N 1
ATOM 2174 C CA . GLY A 1 280 ? -15.291 -4.782 4.967 1.00 92.31 280 GLY A CA 1
ATOM 2175 C C . GLY A 1 280 ? -15.030 -4.702 6.474 1.00 92.31 280 GLY A C 1
ATOM 2176 O O . GLY A 1 280 ? -15.775 -5.312 7.237 1.00 92.31 280 GLY A O 1
ATOM 2177 N N . GLY A 1 281 ? -14.029 -3.931 6.918 1.00 94.38 281 GLY A N 1
ATOM 2178 C CA . GLY A 1 281 ? -13.790 -3.656 8.335 1.00 94.38 281 GLY A CA 1
ATOM 2179 C C . GLY A 1 281 ? -14.930 -2.865 8.986 1.00 94.38 281 GLY A C 1
ATOM 2180 O O . GLY A 1 281 ? -15.823 -2.336 8.319 1.00 94.38 281 GLY A O 1
ATOM 2181 N N . GLU A 1 282 ? -14.891 -2.742 10.309 1.00 96.75 282 GLU A N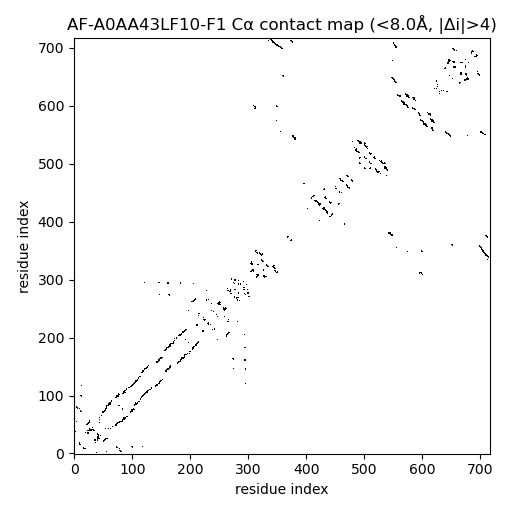 1
ATOM 2182 C CA . GLU A 1 282 ? -15.923 -2.049 11.092 1.00 96.75 282 GLU A CA 1
ATOM 2183 C C . GLU A 1 282 ? -15.955 -0.550 10.766 1.00 96.75 282 GLU A C 1
ATOM 2185 O O . GLU A 1 282 ? -17.024 0.033 10.576 1.00 96.75 282 GLU A O 1
ATOM 2190 N N . ILE A 1 283 ? -14.772 0.056 10.617 1.00 97.25 283 ILE A N 1
ATOM 2191 C CA . ILE A 1 283 ? -14.601 1.472 10.259 1.00 97.25 283 ILE A CA 1
ATOM 2192 C C . ILE A 1 283 ? -15.149 1.755 8.850 1.00 97.25 283 ILE A C 1
ATOM 2194 O O . ILE A 1 283 ? -15.885 2.724 8.665 1.00 97.25 283 ILE A O 1
ATOM 2198 N N . ASP A 1 284 ? -14.853 0.894 7.871 1.00 96.88 284 ASP A N 1
ATOM 2199 C CA . ASP A 1 284 ? -15.384 0.985 6.503 1.00 96.88 284 ASP A CA 1
ATOM 2200 C C . ASP A 1 284 ? -16.906 0.775 6.462 1.00 96.88 284 ASP A C 1
ATOM 2202 O O . ASP A 1 284 ? -17.634 1.567 5.866 1.00 96.88 284 ASP A O 1
ATOM 2206 N N . SER A 1 285 ? -17.412 -0.241 7.162 1.00 95.19 285 SER A N 1
ATOM 2207 C CA . SER A 1 285 ? -18.846 -0.547 7.231 1.00 95.19 285 SER A CA 1
ATOM 2208 C C . SER A 1 285 ? -19.647 0.599 7.863 1.00 95.19 285 SER A C 1
ATOM 2210 O O . SER A 1 285 ? -20.688 1.008 7.336 1.00 95.19 285 SER A O 1
ATOM 2212 N N . PHE A 1 286 ? -19.134 1.190 8.948 1.00 94.75 286 PHE A N 1
ATOM 2213 C CA . PHE A 1 286 ? -19.700 2.386 9.575 1.00 94.75 286 PHE A CA 1
ATOM 2214 C C . PHE A 1 286 ? -19.689 3.586 8.617 1.00 94.75 286 PHE A C 1
ATOM 2216 O O . PHE A 1 286 ? -20.689 4.307 8.523 1.00 94.75 286 PHE A O 1
ATOM 2223 N N . ALA A 1 287 ? -18.579 3.786 7.897 1.00 94.06 287 ALA A N 1
ATOM 2224 C CA . ALA A 1 287 ? -18.371 4.901 6.980 1.00 94.06 287 ALA A CA 1
ATOM 2225 C C . ALA A 1 287 ? -19.284 4.829 5.745 1.00 94.06 287 ALA A C 1
ATOM 2227 O O . ALA A 1 287 ? -20.015 5.784 5.467 1.00 94.06 287 ALA A O 1
ATOM 2228 N N . LYS A 1 288 ? -19.335 3.669 5.073 1.00 93.56 288 LYS A N 1
ATOM 2229 C CA . LYS A 1 288 ? -20.234 3.377 3.942 1.00 93.56 288 LYS A CA 1
ATOM 2230 C C . LYS A 1 288 ? -21.698 3.611 4.307 1.00 93.56 288 LYS A C 1
ATOM 2232 O O . LYS A 1 288 ? -22.401 4.303 3.575 1.00 93.56 288 LYS A O 1
ATOM 2237 N N . THR A 1 289 ? -22.129 3.129 5.474 1.00 90.88 289 THR A N 1
ATOM 2238 C CA . THR A 1 289 ? -23.499 3.324 5.993 1.00 90.88 289 THR A CA 1
ATOM 2239 C C . THR A 1 289 ? -23.862 4.804 6.187 1.00 90.88 289 THR A C 1
ATOM 2241 O O . THR A 1 289 ? -25.033 5.171 6.144 1.00 90.88 289 THR A O 1
ATOM 2244 N N . ARG A 1 290 ? -22.868 5.679 6.388 1.00 90.44 290 ARG A N 1
ATOM 2245 C CA . ARG A 1 290 ? -23.049 7.119 6.644 1.00 90.44 290 ARG A CA 1
ATOM 2246 C C . ARG A 1 290 ? -22.657 8.018 5.463 1.00 90.44 290 ARG A C 1
ATOM 2248 O O . ARG A 1 290 ? -22.813 9.231 5.572 1.00 90.44 290 ARG A O 1
ATOM 2255 N N . GLY A 1 291 ? -22.184 7.455 4.348 1.00 90.00 291 GLY A N 1
ATOM 2256 C CA . GLY A 1 291 ? -21.730 8.218 3.178 1.00 90.00 291 GLY A CA 1
ATOM 2257 C C . GLY A 1 291 ? -20.440 9.018 3.408 1.00 90.00 291 GLY A C 1
ATOM 2258 O O . GLY A 1 291 ? -20.243 10.050 2.769 1.00 90.00 291 GLY A O 1
ATOM 2259 N N . ILE A 1 292 ? -19.582 8.570 4.329 1.00 91.69 292 ILE A N 1
ATOM 2260 C CA . ILE A 1 292 ? -18.307 9.214 4.691 1.00 91.69 292 ILE A CA 1
ATOM 2261 C C . ILE A 1 292 ? -17.118 8.277 4.412 1.00 91.69 292 ILE A C 1
ATOM 2263 O O . ILE A 1 292 ? -17.303 7.124 4.033 1.00 91.69 292 ILE A O 1
ATOM 2267 N N . TYR A 1 293 ? -15.895 8.767 4.620 1.00 92.88 293 TYR A N 1
ATOM 2268 C CA . TYR A 1 293 ? -14.669 7.965 4.708 1.00 92.88 293 TYR A CA 1
ATOM 2269 C C . TYR A 1 293 ? -13.800 8.505 5.848 1.00 92.88 293 TYR A C 1
ATOM 2271 O O . TYR A 1 293 ? -13.862 9.704 6.125 1.00 92.88 293 TYR A O 1
ATOM 2279 N N . PHE A 1 294 ? -12.995 7.652 6.486 1.00 94.00 294 PHE A N 1
ATOM 2280 C CA . PHE A 1 294 ? -12.126 8.036 7.604 1.00 94.00 294 PHE A CA 1
ATOM 2281 C C . PHE A 1 294 ? -10.652 8.087 7.226 1.00 94.00 294 PHE A C 1
ATOM 2283 O O . PHE A 1 294 ? -10.171 7.266 6.451 1.00 94.00 294 PHE A O 1
ATOM 2290 N N . GLY A 1 295 ? -9.923 8.994 7.872 1.00 92.06 295 GLY A N 1
ATOM 2291 C CA . GLY A 1 295 ? -8.475 9.078 7.745 1.00 92.06 295 GLY A CA 1
ATOM 2292 C C . GLY A 1 295 ? -8.022 9.698 6.429 1.00 92.06 295 GLY A C 1
ATOM 2293 O O . GLY A 1 295 ? -8.793 10.329 5.710 1.00 92.06 295 GLY A O 1
ATOM 2294 N N . TYR A 1 296 ? -6.730 9.545 6.151 1.00 87.69 296 TYR A N 1
ATOM 2295 C CA . TYR A 1 296 ? -6.013 10.278 5.108 1.00 87.69 296 TYR A CA 1
ATOM 2296 C C . TYR A 1 296 ? -6.457 9.971 3.658 1.00 87.69 296 TYR A C 1
ATOM 2298 O O . TYR A 1 296 ? -6.112 10.711 2.735 1.00 87.69 296 TYR A O 1
ATOM 2306 N N . SER A 1 297 ? -7.212 8.894 3.433 1.00 86.69 297 SER A N 1
ATOM 2307 C CA . SER A 1 297 ? -7.602 8.408 2.108 1.00 86.69 297 SER A CA 1
ATOM 2308 C C . SER A 1 297 ? -9.064 7.972 2.092 1.00 86.69 297 SER A C 1
ATOM 2310 O O . SER A 1 297 ? -9.581 7.457 3.077 1.00 86.69 297 SER A O 1
ATOM 2312 N N . ASN A 1 298 ? -9.729 8.158 0.950 1.00 86.00 298 ASN A N 1
ATOM 2313 C CA . ASN A 1 298 ? -11.058 7.599 0.694 1.00 86.00 298 ASN A CA 1
ATOM 2314 C C . ASN A 1 298 ? -11.004 6.207 0.041 1.00 86.00 298 ASN A C 1
ATOM 2316 O O . ASN A 1 298 ? -12.048 5.642 -0.284 1.00 86.00 298 ASN A O 1
ATOM 2320 N N . GLN A 1 299 ? -9.801 5.683 -0.199 1.00 87.00 299 GLN A N 1
ATOM 2321 C CA . GLN A 1 299 ? -9.583 4.324 -0.674 1.00 87.00 299 GLN A CA 1
ATOM 2322 C C . GLN A 1 299 ? -9.519 3.372 0.521 1.00 87.00 299 GLN A C 1
ATOM 2324 O O . GLN A 1 299 ? -8.915 3.690 1.542 1.00 87.00 299 GLN A O 1
ATOM 2329 N N . THR A 1 300 ? -10.133 2.201 0.372 1.00 89.25 300 THR A N 1
ATOM 2330 C CA . THR A 1 300 ? -9.998 1.086 1.316 1.00 89.25 300 THR A CA 1
ATOM 2331 C C . THR A 1 300 ? -9.112 0.009 0.706 1.00 89.25 300 THR A C 1
ATOM 2333 O O . THR A 1 300 ? -9.067 -0.139 -0.517 1.00 89.25 300 THR A O 1
ATOM 2336 N N . VAL A 1 301 ? -8.389 -0.729 1.547 1.00 86.94 301 VAL A N 1
ATOM 2337 C CA . VAL A 1 301 ? -7.438 -1.761 1.109 1.00 86.94 301 VAL A CA 1
ATOM 2338 C C . VAL A 1 301 ? -7.923 -3.167 1.444 1.00 86.94 301 VAL A C 1
ATOM 2340 O O . VAL A 1 301 ? -8.683 -3.375 2.391 1.00 86.94 301 VAL A O 1
ATOM 2343 N N . LYS A 1 302 ? -7.430 -4.153 0.690 1.00 87.38 302 LYS A N 1
ATOM 2344 C CA . LYS A 1 302 ? -7.536 -5.578 1.029 1.00 87.38 302 LYS A CA 1
ATOM 2345 C C . LYS A 1 302 ? -6.140 -6.072 1.397 1.00 87.38 302 LYS A C 1
ATOM 2347 O O . LYS A 1 302 ? -5.341 -6.277 0.483 1.00 87.38 302 LYS A O 1
ATOM 2352 N N . PRO A 1 303 ? -5.803 -6.188 2.692 1.00 85.12 303 PRO A N 1
ATOM 2353 C CA . PRO A 1 303 ? -4.471 -6.615 3.094 1.00 85.12 303 PRO A CA 1
ATOM 2354 C C . PRO A 1 303 ? -4.242 -8.078 2.701 1.00 85.12 303 PRO A C 1
ATOM 2356 O O . PRO A 1 303 ? -5.056 -8.948 3.005 1.00 85.12 303 PRO A O 1
ATOM 2359 N N . ILE A 1 304 ? -3.111 -8.338 2.047 1.00 86.62 304 ILE A N 1
ATOM 2360 C CA . ILE A 1 304 ? -2.558 -9.681 1.855 1.00 86.62 304 ILE A CA 1
ATOM 2361 C C . ILE A 1 304 ? -1.717 -9.949 3.104 1.00 86.62 304 ILE A C 1
ATOM 2363 O O . ILE A 1 304 ? -0.708 -9.278 3.321 1.00 86.62 304 ILE A O 1
ATOM 2367 N N . VAL A 1 305 ? -2.169 -10.849 3.976 1.00 84.25 305 VAL A N 1
ATOM 2368 C CA . VAL A 1 305 ? -1.528 -11.069 5.284 1.00 84.25 305 VAL A CA 1
ATOM 2369 C C . VAL A 1 305 ? -0.274 -11.931 5.162 1.00 84.25 305 VAL A C 1
ATOM 2371 O O . VAL A 1 305 ? -0.195 -12.806 4.304 1.00 84.25 305 VAL A O 1
ATOM 2374 N N . ILE A 1 306 ? 0.694 -11.736 6.056 1.00 83.56 306 ILE A N 1
ATOM 2375 C CA . ILE A 1 306 ? 1.765 -12.715 6.282 1.00 83.56 306 ILE A CA 1
ATOM 2376 C C . ILE A 1 306 ? 1.272 -13.642 7.397 1.00 83.56 306 ILE A C 1
ATOM 2378 O O . ILE A 1 306 ? 0.914 -13.158 8.471 1.00 83.56 306 ILE A O 1
ATOM 2382 N N . ALA A 1 307 ? 1.221 -14.948 7.146 1.00 84.44 307 ALA A N 1
ATOM 2383 C CA . ALA A 1 307 ? 0.671 -15.944 8.059 1.00 84.44 307 ALA A CA 1
ATOM 2384 C C . ALA A 1 307 ? 1.636 -17.121 8.249 1.00 84.44 307 ALA A C 1
ATOM 2386 O O . ALA A 1 307 ? 2.156 -17.687 7.290 1.00 84.44 307 ALA A O 1
ATOM 2387 N N . SER A 1 308 ? 1.827 -17.541 9.496 1.00 81.81 308 SER A N 1
ATOM 2388 C CA . SER A 1 308 ? 2.460 -18.821 9.828 1.00 81.81 308 SER A CA 1
ATOM 2389 C C . SER A 1 308 ? 1.611 -20.016 9.363 1.00 81.81 308 SER A C 1
ATOM 2391 O O . SER A 1 308 ? 2.148 -21.062 8.996 1.00 81.81 308 SER A O 1
ATOM 2393 N N . ASP A 1 309 ? 0.287 -19.845 9.305 1.00 84.06 309 ASP A N 1
ATOM 2394 C CA . ASP A 1 309 ? -0.654 -20.813 8.746 1.00 84.06 309 ASP A CA 1
ATOM 2395 C C . ASP A 1 309 ? -0.668 -20.787 7.205 1.00 84.06 309 ASP A C 1
ATOM 2397 O O . ASP A 1 309 ? -1.264 -19.912 6.569 1.00 84.06 309 ASP A O 1
ATOM 2401 N N . GLY A 1 310 ? -0.060 -21.811 6.600 1.00 81.44 310 GLY A N 1
ATOM 2402 C CA . GLY A 1 310 ? -0.078 -22.040 5.151 1.00 81.44 310 GLY A CA 1
ATOM 2403 C C . GLY A 1 310 ? -1.461 -22.309 4.545 1.00 81.44 310 GLY A C 1
ATOM 2404 O O . GLY A 1 310 ? -1.609 -22.236 3.325 1.00 81.44 310 GLY A O 1
ATOM 2405 N N . THR A 1 311 ? -2.492 -22.586 5.354 1.00 87.56 311 THR A N 1
ATOM 2406 C CA . THR A 1 311 ? -3.862 -22.810 4.860 1.00 87.56 311 THR A CA 1
ATOM 2407 C C . THR A 1 311 ? -4.652 -21.526 4.604 1.00 87.56 311 THR A C 1
ATOM 2409 O O . THR A 1 311 ? -5.664 -21.568 3.892 1.00 87.56 311 THR A O 1
ATOM 2412 N N . ALA A 1 312 ? -4.178 -20.387 5.125 1.00 87.81 312 ALA A N 1
ATOM 2413 C CA . ALA A 1 312 ? -4.836 -19.094 4.996 1.00 87.81 312 ALA A CA 1
ATOM 2414 C C . ALA A 1 312 ? -4.998 -18.667 3.522 1.00 87.81 312 ALA A C 1
ATOM 2416 O O . ALA A 1 312 ? -4.065 -18.714 2.717 1.00 87.81 312 ALA A O 1
ATOM 2417 N N . ALA A 1 313 ? -6.205 -18.232 3.152 1.00 88.31 313 ALA A N 1
ATOM 2418 C CA . ALA A 1 313 ? -6.476 -17.704 1.817 1.00 88.31 313 ALA A CA 1
ATOM 2419 C C . ALA A 1 313 ? -5.781 -16.348 1.615 1.00 88.31 313 ALA A C 1
ATOM 2421 O O . ALA A 1 313 ? -5.795 -15.514 2.516 1.00 88.31 313 ALA A O 1
ATOM 2422 N N . ALA A 1 314 ? -5.223 -16.121 0.420 1.00 88.62 314 ALA A N 1
ATOM 2423 C CA . ALA A 1 314 ? -4.575 -14.860 0.043 1.00 88.62 314 ALA A CA 1
ATOM 2424 C C . ALA A 1 314 ? -3.535 -14.344 1.070 1.00 88.62 314 ALA A C 1
ATOM 2426 O O . ALA A 1 314 ? -3.518 -13.161 1.410 1.00 88.62 314 ALA A O 1
ATOM 2427 N N . SER A 1 315 ? -2.672 -15.241 1.555 1.00 90.44 315 SER A N 1
ATOM 2428 C CA . SER A 1 315 ? -1.563 -14.940 2.467 1.00 90.44 315 SER A CA 1
ATOM 2429 C C . SER A 1 315 ? -0.194 -15.184 1.827 1.00 90.44 315 SER A C 1
ATOM 2431 O O . SER A 1 315 ? -0.080 -15.954 0.877 1.00 90.44 315 SER A O 1
ATOM 2433 N N . PHE A 1 316 ? 0.860 -14.589 2.379 1.00 87.88 316 PHE A N 1
ATOM 2434 C CA . PHE A 1 316 ? 2.229 -15.106 2.281 1.00 87.88 316 PHE A CA 1
ATOM 2435 C C . PHE A 1 316 ? 2.480 -16.066 3.448 1.00 87.88 316 PHE A C 1
ATOM 2437 O O . PHE A 1 316 ? 2.051 -15.760 4.561 1.00 87.88 316 PHE A O 1
ATOM 2444 N N . ASN A 1 317 ? 3.147 -17.206 3.234 1.00 80.69 317 ASN A N 1
ATOM 2445 C CA . ASN A 1 317 ? 3.250 -18.233 4.278 1.00 80.69 317 ASN A CA 1
ATOM 2446 C C . ASN A 1 317 ? 4.532 -19.079 4.273 1.00 80.69 317 ASN A C 1
ATOM 2448 O O . ASN A 1 317 ? 5.279 -19.121 3.296 1.00 80.69 317 ASN A O 1
ATOM 2452 N N . ALA A 1 318 ? 4.747 -19.778 5.392 1.00 71.38 318 ALA A N 1
ATOM 2453 C CA . ALA A 1 318 ? 5.936 -20.577 5.690 1.00 71.38 318 ALA A CA 1
ATOM 2454 C C . ALA A 1 318 ? 6.197 -21.774 4.750 1.00 71.38 318 ALA A C 1
ATOM 2456 O O . ALA A 1 318 ? 7.314 -22.281 4.747 1.00 71.38 318 ALA A O 1
ATOM 2457 N N . ASP A 1 319 ? 5.224 -22.203 3.937 1.00 72.44 319 ASP A N 1
ATOM 2458 C CA . ASP A 1 319 ? 5.432 -23.247 2.919 1.00 72.44 319 ASP A CA 1
ATOM 2459 C C . ASP A 1 319 ? 6.008 -22.677 1.598 1.00 72.44 319 ASP A C 1
ATOM 2461 O O . ASP A 1 319 ? 6.267 -23.439 0.669 1.00 72.44 319 ASP A O 1
ATOM 2465 N N . SER A 1 320 ? 6.175 -21.347 1.491 1.00 69.12 320 SER A N 1
ATOM 2466 C CA . SER A 1 320 ? 6.468 -20.617 0.239 1.00 69.12 320 SER A CA 1
ATOM 2467 C C . SER A 1 320 ? 7.702 -19.662 0.192 1.00 69.12 320 SER A C 1
ATOM 2469 O O . SER A 1 320 ? 7.779 -18.887 -0.771 1.00 69.12 320 SER A O 1
ATOM 2471 N N . PRO A 1 321 ? 8.666 -19.623 1.146 1.00 74.88 321 PRO A N 1
ATOM 2472 C CA . PRO A 1 321 ? 9.896 -18.836 0.988 1.00 74.88 321 PRO A CA 1
ATOM 2473 C C . PRO A 1 321 ? 10.970 -19.561 0.160 1.00 74.88 321 PRO A C 1
ATOM 2475 O O . PRO A 1 321 ? 11.086 -20.786 0.196 1.00 74.88 321 PRO A O 1
ATOM 2478 N N . LYS A 1 322 ? 11.840 -18.787 -0.497 1.00 68.94 322 LYS A N 1
ATOM 2479 C CA . LYS A 1 322 ? 13.200 -19.227 -0.849 1.00 68.94 322 LYS A CA 1
ATOM 2480 C C . LYS A 1 322 ? 14.120 -19.112 0.382 1.00 68.94 322 LYS A C 1
ATOM 2482 O O . LYS A 1 322 ? 13.814 -18.390 1.329 1.00 68.94 322 LYS A O 1
ATOM 2487 N N . GLU A 1 323 ? 15.231 -19.845 0.361 1.00 68.75 323 GLU A N 1
ATOM 2488 C CA . GLU A 1 323 ? 16.247 -19.928 1.422 1.00 68.75 323 GLU A CA 1
ATOM 2489 C C . GLU A 1 323 ? 16.662 -18.559 2.018 1.00 68.75 323 GLU A C 1
ATOM 2491 O O . GLU A 1 323 ? 16.586 -17.520 1.363 1.00 68.75 323 GLU A O 1
ATOM 2496 N N . SER A 1 324 ? 17.103 -18.578 3.283 1.00 71.69 324 SER A N 1
ATOM 2497 C CA . SER A 1 324 ? 17.468 -17.413 4.120 1.00 71.69 324 SER A CA 1
ATOM 2498 C C . SER A 1 324 ? 16.323 -16.490 4.585 1.00 71.69 324 SER A C 1
ATOM 2500 O O . SER A 1 324 ? 16.585 -15.507 5.284 1.00 71.69 324 SER A O 1
ATOM 2502 N N . ILE A 1 325 ? 15.058 -16.815 4.285 1.00 76.44 325 ILE A N 1
ATOM 2503 C CA . ILE A 1 325 ? 13.872 -16.116 4.815 1.00 76.44 325 ILE A CA 1
ATOM 2504 C C . ILE A 1 325 ? 13.112 -16.991 5.828 1.00 76.44 325 ILE A C 1
ATOM 2506 O O . ILE A 1 325 ? 12.696 -18.106 5.520 1.00 76.44 325 ILE A O 1
ATOM 2510 N N . ALA A 1 326 ? 12.848 -16.439 7.015 1.00 81.69 326 ALA A N 1
ATOM 2511 C CA . ALA A 1 326 ? 11.946 -16.983 8.029 1.00 81.69 326 ALA A CA 1
ATOM 2512 C C . ALA A 1 326 ? 10.627 -16.187 8.085 1.00 81.69 326 ALA A C 1
ATOM 2514 O O . ALA A 1 326 ? 10.610 -14.966 7.911 1.00 81.69 326 ALA A O 1
ATOM 2515 N N . ILE A 1 327 ? 9.507 -16.872 8.341 1.00 80.25 327 ILE A N 1
ATOM 2516 C CA . ILE A 1 327 ? 8.152 -16.295 8.286 1.00 80.25 327 ILE A CA 1
ATOM 2517 C C . ILE A 1 327 ? 7.410 -16.544 9.600 1.00 80.25 327 ILE A C 1
ATOM 2519 O O . ILE A 1 327 ? 7.454 -17.635 10.163 1.00 80.25 327 ILE A O 1
ATOM 2523 N N . SER A 1 328 ? 6.696 -15.522 10.064 1.00 84.25 328 SER A N 1
ATOM 2524 C CA . SER A 1 328 ? 5.824 -15.545 11.242 1.00 84.25 328 SER A CA 1
ATOM 2525 C C . SER A 1 328 ? 4.620 -14.622 11.013 1.00 84.25 328 SER A C 1
ATOM 2527 O O . SER A 1 328 ? 4.604 -13.857 10.048 1.00 84.25 328 SER A O 1
ATOM 2529 N N . ASP A 1 329 ? 3.592 -14.684 11.862 1.00 83.12 329 ASP A N 1
ATOM 2530 C CA . ASP A 1 329 ? 2.380 -13.874 11.668 1.00 83.12 329 ASP A CA 1
ATOM 2531 C C . ASP A 1 329 ? 2.709 -12.373 11.602 1.00 83.12 329 ASP A C 1
ATOM 2533 O O . ASP A 1 329 ? 3.238 -11.790 12.548 1.00 83.12 329 ASP A O 1
ATOM 2537 N N . ASN A 1 330 ? 2.353 -11.737 10.484 1.00 78.38 330 ASN A N 1
ATOM 2538 C CA . ASN A 1 330 ? 2.624 -10.331 10.158 1.00 78.38 330 ASN A CA 1
ATOM 2539 C C . ASN A 1 330 ? 4.118 -9.941 10.070 1.00 78.38 330 ASN A C 1
ATOM 2541 O O . ASN A 1 330 ? 4.419 -8.748 10.058 1.00 78.38 330 ASN A O 1
ATOM 2545 N N . ASN A 1 331 ? 5.055 -10.896 9.998 1.00 80.81 331 ASN A N 1
ATOM 2546 C CA . ASN A 1 331 ? 6.493 -10.607 10.035 1.00 80.81 331 ASN A CA 1
ATOM 2547 C C . ASN A 1 331 ? 7.333 -11.558 9.159 1.00 80.81 331 ASN A C 1
ATOM 2549 O O . ASN A 1 331 ? 7.233 -12.783 9.261 1.00 80.81 331 ASN A O 1
ATOM 2553 N N . ILE A 1 332 ? 8.220 -10.972 8.352 1.00 78.38 332 ILE A N 1
ATOM 2554 C CA . ILE A 1 332 ? 9.235 -11.663 7.549 1.00 78.38 332 ILE A CA 1
ATOM 2555 C C . ILE A 1 332 ? 10.606 -11.285 8.115 1.00 78.38 332 ILE A C 1
ATOM 2557 O O . ILE A 1 332 ? 10.913 -10.107 8.279 1.00 78.38 332 ILE A O 1
ATOM 2561 N N . THR A 1 333 ? 11.431 -12.278 8.429 1.00 77.50 333 THR A N 1
ATOM 2562 C CA . THR A 1 333 ? 12.750 -12.107 9.049 1.00 77.50 333 THR A CA 1
ATOM 2563 C C . THR A 1 333 ? 13.825 -12.722 8.157 1.00 77.50 333 THR A C 1
ATOM 2565 O O . THR A 1 333 ? 13.625 -13.789 7.585 1.00 77.50 333 THR A O 1
ATOM 2568 N N . LEU A 1 334 ? 14.964 -12.042 8.030 1.00 73.31 334 LEU A N 1
ATOM 2569 C CA . LEU A 1 334 ? 16.132 -12.514 7.286 1.00 73.31 334 LEU A CA 1
ATOM 2570 C C . LEU A 1 334 ? 17.160 -13.054 8.284 1.00 73.31 334 LEU A C 1
ATOM 2572 O O . LEU A 1 334 ? 17.572 -12.313 9.176 1.00 73.31 334 LEU A O 1
ATOM 2576 N N . ASP A 1 335 ? 17.594 -14.303 8.122 1.00 66.56 335 ASP A N 1
ATOM 2577 C CA . ASP A 1 335 ? 18.693 -14.883 8.915 1.00 66.56 335 ASP A CA 1
ATOM 2578 C C . ASP A 1 335 ? 20.031 -14.634 8.194 1.00 66.56 335 ASP A C 1
ATOM 2580 O O . ASP A 1 335 ? 20.718 -15.548 7.741 1.00 66.56 335 ASP A O 1
ATOM 2584 N N . ALA A 1 336 ? 20.318 -13.350 7.958 1.00 58.91 336 ALA A N 1
ATOM 2585 C CA . ALA A 1 336 ? 21.342 -12.887 7.027 1.00 58.91 336 ALA A CA 1
ATOM 2586 C C . ALA A 1 336 ? 22.422 -12.048 7.722 1.00 58.91 336 ALA A C 1
ATOM 2588 O O . ALA A 1 336 ? 22.124 -11.065 8.404 1.00 58.91 336 ALA A O 1
ATOM 2589 N N . ASP A 1 337 ? 23.688 -12.385 7.469 1.00 61.34 337 ASP A N 1
ATOM 2590 C CA . ASP A 1 337 ? 24.815 -11.492 7.736 1.00 61.34 337 ASP A CA 1
ATOM 2591 C C . ASP A 1 337 ? 24.699 -10.266 6.817 1.00 61.34 337 ASP A C 1
ATOM 2593 O O . ASP A 1 337 ? 24.801 -10.377 5.594 1.00 61.34 337 ASP A O 1
ATOM 2597 N N . THR A 1 338 ? 24.473 -9.084 7.394 1.00 54.62 338 THR A N 1
ATOM 2598 C CA . THR A 1 338 ? 24.268 -7.842 6.633 1.00 54.62 338 THR A CA 1
ATOM 2599 C C . THR A 1 338 ? 25.524 -7.344 5.912 1.00 54.62 338 THR A C 1
ATOM 2601 O O . THR A 1 338 ? 25.420 -6.435 5.092 1.00 54.62 338 THR A O 1
ATOM 2604 N N . THR A 1 339 ? 26.695 -7.949 6.152 1.00 53.56 339 THR A N 1
ATOM 2605 C CA . THR A 1 339 ? 27.917 -7.705 5.364 1.00 53.56 339 THR A CA 1
ATOM 2606 C C . THR A 1 339 ? 27.936 -8.461 4.029 1.00 53.56 339 THR A C 1
ATOM 2608 O O . THR A 1 339 ? 28.820 -8.228 3.199 1.00 53.56 339 THR A O 1
ATOM 2611 N N . VAL A 1 340 ? 26.956 -9.342 3.785 1.00 60.09 340 VAL A N 1
ATOM 2612 C CA . VAL A 1 340 ? 26.805 -10.123 2.552 1.00 60.09 340 VAL A CA 1
ATOM 2613 C C . VAL A 1 340 ? 25.448 -9.828 1.905 1.00 60.09 340 VAL A C 1
ATOM 2615 O O . VAL A 1 340 ? 24.398 -9.866 2.551 1.00 60.09 340 VAL A O 1
ATOM 2618 N N . ARG A 1 341 ? 25.455 -9.569 0.589 1.00 65.50 341 ARG A N 1
ATOM 2619 C CA . ARG A 1 341 ? 24.228 -9.463 -0.216 1.00 65.50 341 ARG A CA 1
ATOM 2620 C C . ARG A 1 341 ? 23.513 -10.812 -0.205 1.00 65.50 341 ARG A C 1
ATOM 2622 O O . ARG A 1 341 ? 23.973 -11.765 -0.829 1.00 65.50 341 ARG A O 1
ATOM 2629 N N . THR A 1 342 ? 22.396 -10.868 0.505 1.00 68.50 342 THR A N 1
ATOM 2630 C CA . THR A 1 342 ? 21.513 -12.027 0.608 1.00 68.50 342 THR A CA 1
ATOM 2631 C C . THR A 1 342 ? 20.258 -11.735 -0.196 1.00 68.50 342 THR A C 1
ATOM 2633 O O . THR A 1 342 ? 19.653 -10.674 -0.040 1.00 68.50 342 THR A O 1
ATOM 2636 N N . GLU A 1 343 ? 19.875 -12.674 -1.058 1.00 72.88 343 GLU A N 1
ATOM 2637 C CA . GLU A 1 343 ? 18.704 -12.566 -1.925 1.00 72.88 343 GLU A CA 1
ATOM 2638 C C . GLU A 1 343 ? 17.744 -13.716 -1.647 1.00 72.88 343 GLU A C 1
ATOM 2640 O O . GLU A 1 343 ? 18.086 -14.887 -1.823 1.00 72.88 343 GLU A O 1
ATOM 2645 N N . GLY A 1 344 ? 16.520 -13.373 -1.267 1.00 78.56 344 GLY A N 1
ATOM 2646 C CA . GLY A 1 344 ? 15.424 -14.320 -1.150 1.00 78.56 344 GLY A CA 1
ATOM 2647 C C . GLY A 1 344 ? 14.168 -13.770 -1.811 1.00 78.56 344 GLY A C 1
ATOM 2648 O O . GLY A 1 344 ? 14.098 -12.609 -2.212 1.00 78.56 344 GLY A O 1
ATOM 2649 N N . TYR A 1 345 ? 13.143 -14.605 -1.911 1.00 84.25 345 TYR A N 1
ATOM 2650 C CA . TYR A 1 345 ? 11.795 -14.145 -2.209 1.00 84.25 345 TYR A CA 1
ATOM 2651 C C . TYR A 1 345 ? 10.779 -14.962 -1.425 1.00 84.25 345 TYR A C 1
ATOM 2653 O O . TYR A 1 345 ? 11.062 -16.069 -0.965 1.00 84.25 345 TYR A O 1
ATOM 2661 N N . ILE A 1 346 ? 9.581 -14.409 -1.303 1.00 86.31 346 ILE A N 1
ATOM 2662 C CA . ILE A 1 346 ? 8.425 -15.064 -0.703 1.00 86.31 346 ILE A CA 1
ATOM 2663 C C . ILE A 1 346 ? 7.248 -14.971 -1.676 1.00 86.31 346 ILE A C 1
ATOM 2665 O O . ILE A 1 346 ? 6.915 -13.885 -2.159 1.00 86.31 346 ILE A O 1
ATOM 2669 N N . ASP A 1 347 ? 6.646 -16.117 -1.990 1.00 90.12 347 ASP A N 1
ATOM 2670 C CA . ASP A 1 347 ? 5.438 -16.204 -2.812 1.00 90.12 347 ASP A CA 1
ATOM 2671 C C . ASP A 1 347 ? 4.176 -16.172 -1.941 1.00 90.12 347 ASP A C 1
ATOM 2673 O O . ASP A 1 347 ? 4.136 -16.732 -0.842 1.00 90.12 347 ASP A O 1
ATOM 2677 N N . SER A 1 348 ? 3.119 -15.524 -2.435 1.00 93.12 348 SER A N 1
ATOM 2678 C CA . SER A 1 348 ? 1.787 -15.634 -1.842 1.00 93.12 348 SER A CA 1
ATOM 2679 C C . SER A 1 348 ? 1.115 -16.954 -2.238 1.00 93.12 348 SER A C 1
ATOM 2681 O O . SER A 1 348 ? 1.387 -17.516 -3.297 1.00 93.12 348 SER A O 1
ATOM 2683 N N . ASN A 1 349 ? 0.132 -17.395 -1.458 1.00 94.06 349 ASN A N 1
ATOM 2684 C CA . ASN A 1 349 ? -0.946 -18.255 -1.944 1.00 94.06 349 ASN A CA 1
ATOM 2685 C C . ASN A 1 349 ? -1.670 -17.575 -3.129 1.00 94.06 349 ASN A C 1
ATOM 2687 O O . ASN A 1 349 ? -1.618 -16.352 -3.296 1.00 94.06 349 ASN A O 1
ATOM 2691 N N . ILE A 1 350 ? -2.372 -18.356 -3.951 1.00 95.19 350 ILE A N 1
ATOM 2692 C CA . ILE A 1 350 ? -3.167 -17.853 -5.076 1.00 95.19 350 ILE A CA 1
ATOM 2693 C C . ILE A 1 350 ? -4.344 -17.028 -4.543 1.00 95.19 350 ILE A C 1
ATOM 2695 O O . ILE A 1 350 ? -5.215 -17.516 -3.823 1.00 95.19 350 ILE A O 1
ATOM 2699 N N . ILE A 1 351 ? -4.375 -15.761 -4.933 1.00 94.88 351 ILE A N 1
ATOM 2700 C CA . ILE A 1 351 ? -5.364 -14.762 -4.548 1.00 94.88 351 ILE A CA 1
ATOM 2701 C C . ILE A 1 351 ? -6.495 -14.778 -5.579 1.00 94.88 351 ILE A C 1
ATOM 2703 O O . ILE A 1 351 ? -6.288 -14.457 -6.752 1.00 94.88 351 ILE A O 1
ATOM 2707 N N . TRP A 1 352 ? -7.711 -15.111 -5.148 1.00 94.44 352 TRP A N 1
ATOM 2708 C CA . TRP A 1 352 ? -8.911 -14.975 -5.975 1.00 94.44 352 TRP A CA 1
ATOM 2709 C C . TRP A 1 352 ? -9.507 -13.571 -5.841 1.00 94.44 352 TRP A C 1
ATOM 2711 O O . TRP A 1 352 ? -9.929 -13.158 -4.763 1.00 94.44 352 TRP A O 1
ATOM 2721 N N . LEU A 1 353 ? -9.594 -12.841 -6.954 1.00 91.75 353 LEU A N 1
ATOM 2722 C CA . LEU A 1 353 ? -10.012 -11.434 -6.989 1.00 91.75 353 LEU A CA 1
ATOM 2723 C C . LEU A 1 353 ? -11.545 -11.239 -7.024 1.00 91.75 353 LEU A C 1
ATOM 2725 O O . LEU A 1 353 ? -12.047 -10.125 -7.194 1.00 91.75 353 LEU A O 1
ATOM 2729 N N . GLY A 1 354 ? -12.326 -12.310 -6.851 1.00 89.81 354 GLY A N 1
ATOM 2730 C CA . GLY A 1 354 ? -13.788 -12.233 -6.868 1.00 89.81 354 GLY A CA 1
ATOM 2731 C C . GLY A 1 354 ? -14.349 -11.909 -8.256 1.00 89.81 354 GLY A C 1
ATOM 2732 O O . GLY A 1 354 ? -15.191 -11.016 -8.379 1.00 89.81 354 GLY A O 1
ATOM 2733 N N . GLY A 1 355 ? -13.845 -12.589 -9.292 1.00 91.31 355 GLY A N 1
ATOM 2734 C CA . GLY A 1 355 ? -14.112 -12.302 -10.710 1.00 91.31 355 GLY A CA 1
ATOM 2735 C C . GLY A 1 355 ? -13.023 -11.438 -11.357 1.00 91.31 355 GLY A C 1
ATOM 2736 O O . GLY A 1 355 ? -12.024 -11.127 -10.714 1.00 91.31 355 GLY A O 1
ATOM 2737 N N . LEU A 1 356 ? -13.223 -11.049 -12.621 1.00 91.31 356 LEU A N 1
ATOM 2738 C CA . LEU A 1 356 ? -12.289 -10.190 -13.354 1.00 91.31 356 LEU A CA 1
ATOM 2739 C C . LEU A 1 356 ? -12.240 -8.790 -12.716 1.00 91.31 356 LEU A C 1
ATOM 2741 O O . LEU A 1 356 ? -13.239 -8.066 -12.713 1.00 91.31 356 LEU A O 1
ATOM 2745 N N . ARG A 1 357 ? -11.082 -8.401 -12.177 1.00 91.69 357 ARG A N 1
ATOM 2746 C CA . ARG A 1 357 ? -10.825 -7.080 -11.583 1.00 91.69 357 ARG A CA 1
ATOM 2747 C C . ARG A 1 357 ? -9.711 -6.358 -12.318 1.00 91.69 357 ARG A C 1
ATOM 2749 O O . ARG A 1 357 ? -8.789 -6.993 -12.817 1.00 91.69 357 ARG A O 1
ATOM 2756 N N . LYS A 1 358 ? -9.771 -5.026 -12.295 1.00 90.75 358 LYS A N 1
ATOM 2757 C CA . LYS A 1 358 ? -8.622 -4.148 -12.525 1.00 90.75 358 LYS A CA 1
ATOM 2758 C C . LYS A 1 358 ? -7.773 -4.074 -11.256 1.00 90.75 358 LYS A C 1
ATOM 2760 O O . LYS A 1 358 ? -8.315 -3.824 -10.178 1.00 90.75 358 LYS A O 1
ATOM 2765 N N . LEU A 1 359 ? -6.459 -4.215 -11.404 1.00 88.50 359 LEU A N 1
ATOM 2766 C CA . LEU A 1 359 ? -5.490 -3.809 -10.392 1.00 88.50 359 LEU A CA 1
ATOM 2767 C C . LEU A 1 359 ? -5.293 -2.286 -10.503 1.00 88.50 359 LEU A C 1
ATOM 2769 O O . LEU A 1 359 ? -4.955 -1.780 -11.570 1.00 88.50 359 LEU A O 1
ATOM 2773 N N . ASN A 1 360 ? -5.574 -1.543 -9.429 1.00 80.31 360 ASN A N 1
ATOM 2774 C CA . ASN A 1 360 ? -5.472 -0.074 -9.423 1.00 80.31 360 ASN A CA 1
ATOM 2775 C C . ASN A 1 360 ? -4.171 0.430 -8.784 1.00 80.31 360 ASN A C 1
ATOM 2777 O O . ASN A 1 360 ? -3.633 1.441 -9.218 1.00 80.31 360 ASN A O 1
ATOM 2781 N N . MET A 1 361 ? -3.728 -0.260 -7.736 1.00 78.56 361 MET A N 1
ATOM 2782 C CA . MET A 1 361 ? -2.583 0.047 -6.883 1.00 78.56 361 MET A CA 1
ATOM 2783 C C . MET A 1 361 ? -2.214 -1.247 -6.151 1.00 78.56 361 MET A C 1
ATOM 2785 O O . MET A 1 361 ? -3.106 -2.053 -5.856 1.00 78.56 361 MET A O 1
ATOM 2789 N N . LEU A 1 362 ? -0.943 -1.418 -5.802 1.00 80.06 362 LEU A N 1
ATOM 2790 C CA . LEU A 1 362 ? -0.517 -2.334 -4.747 1.00 80.06 362 LEU A CA 1
ATOM 2791 C C . LEU A 1 362 ? 0.227 -1.511 -3.687 1.00 80.06 362 LEU A C 1
ATOM 2793 O O . LEU A 1 362 ? 1.064 -0.693 -4.047 1.00 80.06 362 LEU A O 1
ATOM 2797 N N . ASN A 1 363 ? -0.068 -1.696 -2.398 1.00 73.88 363 ASN A N 1
ATOM 2798 C CA . ASN A 1 363 ? 0.667 -1.020 -1.322 1.00 73.88 363 ASN A CA 1
ATOM 2799 C C . ASN A 1 363 ? 1.566 -2.032 -0.595 1.00 73.88 363 ASN A C 1
ATOM 2801 O O . ASN A 1 363 ? 1.068 -3.048 -0.106 1.00 73.88 363 ASN A O 1
ATOM 2805 N N . ILE A 1 364 ? 2.872 -1.758 -0.519 1.00 73.94 364 ILE A N 1
ATOM 2806 C CA . ILE A 1 364 ? 3.841 -2.578 0.220 1.00 73.94 364 ILE A CA 1
ATOM 2807 C C . ILE A 1 364 ? 4.091 -1.928 1.583 1.00 73.94 364 ILE A C 1
ATOM 2809 O O . ILE A 1 364 ? 4.997 -1.115 1.761 1.00 73.94 364 ILE A O 1
ATOM 2813 N N . LEU A 1 365 ? 3.272 -2.287 2.567 1.00 67.94 365 LEU A N 1
ATOM 2814 C CA . LEU A 1 365 ? 3.416 -1.795 3.935 1.00 67.94 365 LEU A CA 1
ATOM 2815 C C . LEU A 1 365 ? 4.577 -2.524 4.632 1.00 67.94 365 LEU A C 1
ATOM 2817 O O . LEU A 1 365 ? 4.413 -3.652 5.089 1.00 67.94 365 LEU A O 1
ATOM 2821 N N . HIS A 1 366 ? 5.749 -1.883 4.708 1.00 66.31 366 HIS A N 1
ATOM 2822 C CA . HIS A 1 366 ? 6.954 -2.451 5.322 1.00 66.31 366 HIS A CA 1
ATOM 2823 C C . HIS A 1 366 ? 7.614 -1.521 6.351 1.00 66.31 366 HIS A C 1
ATOM 2825 O O . HIS A 1 366 ? 7.561 -0.298 6.244 1.00 66.31 366 HIS A O 1
ATOM 2831 N N . ASN A 1 367 ? 8.297 -2.118 7.331 1.00 57.94 367 ASN A N 1
ATOM 2832 C CA . ASN A 1 367 ? 9.095 -1.438 8.359 1.00 57.94 367 ASN A CA 1
ATOM 2833 C C . ASN A 1 367 ? 10.617 -1.608 8.161 1.00 57.94 367 ASN A C 1
ATOM 2835 O O . ASN A 1 367 ? 11.381 -1.278 9.066 1.00 57.94 367 ASN A O 1
ATOM 2839 N N . LEU A 1 368 ? 11.052 -2.139 7.007 1.00 57.84 368 LEU A N 1
ATOM 2840 C CA . LEU A 1 368 ? 12.469 -2.373 6.699 1.00 57.84 368 LEU A CA 1
ATOM 2841 C C . LEU A 1 368 ? 13.317 -1.104 6.929 1.00 57.84 368 LEU A C 1
ATOM 2843 O O . LEU A 1 368 ? 12.924 -0.029 6.460 1.00 57.84 368 LEU A O 1
ATOM 2847 N N . PRO A 1 369 ? 14.474 -1.208 7.609 1.00 46.97 369 PRO A N 1
ATOM 2848 C CA . PRO A 1 369 ? 15.356 -0.073 7.843 1.00 46.97 369 PRO A CA 1
ATOM 2849 C C . PRO A 1 369 ? 16.097 0.300 6.552 1.00 46.97 369 PRO A C 1
ATOM 2851 O O . PRO A 1 369 ? 17.178 -0.212 6.256 1.00 46.97 369 PRO A O 1
ATOM 2854 N N . VAL A 1 370 ? 15.513 1.232 5.795 1.00 45.06 370 VAL A N 1
ATOM 2855 C CA . VAL A 1 370 ? 16.114 1.813 4.579 1.00 45.06 370 VAL A CA 1
ATOM 2856 C C . VAL A 1 370 ? 17.488 2.422 4.893 1.00 45.06 370 VAL A C 1
ATOM 2858 O O . VAL A 1 370 ? 18.444 2.203 4.154 1.00 45.06 370 VAL A O 1
ATOM 2861 N N . ASP A 1 371 ? 17.619 3.066 6.058 1.00 40.12 371 ASP A N 1
ATOM 2862 C CA . ASP A 1 371 ? 18.872 3.627 6.594 1.00 40.12 371 ASP A CA 1
ATOM 2863 C C . ASP A 1 371 ? 19.934 2.558 6.951 1.00 40.12 371 ASP A C 1
ATOM 2865 O O . ASP A 1 371 ? 21.030 2.885 7.398 1.00 40.12 371 ASP A O 1
ATOM 2869 N N . SER A 1 372 ? 19.617 1.268 6.797 1.00 36.81 372 SER A N 1
ATOM 2870 C CA . SER A 1 372 ? 20.524 0.126 6.995 1.00 36.81 372 SER A CA 1
ATOM 2871 C C . SER A 1 372 ? 20.629 -0.763 5.748 1.00 36.81 372 SER A C 1
ATOM 2873 O O . SER A 1 372 ? 21.022 -1.921 5.853 1.00 36.81 372 SER A O 1
ATOM 2875 N N . GLY A 1 373 ? 20.260 -0.245 4.570 1.00 37.44 373 GLY A N 1
ATOM 2876 C CA . GLY A 1 373 ? 20.396 -0.953 3.293 1.00 37.44 373 GLY A CA 1
ATOM 2877 C C . GLY A 1 373 ? 19.381 -2.078 3.056 1.00 37.44 373 GLY A C 1
ATOM 2878 O O . GLY A 1 373 ? 19.542 -2.852 2.117 1.00 37.44 373 GLY A O 1
ATOM 2879 N N . VAL A 1 374 ? 18.330 -2.206 3.870 1.00 45.47 374 VAL A N 1
ATOM 2880 C CA . VAL A 1 374 ? 17.332 -3.273 3.688 1.00 45.47 374 VAL A CA 1
ATOM 2881 C C . VAL A 1 374 ? 16.172 -2.763 2.834 1.00 45.47 374 VAL A C 1
ATOM 2883 O O . VAL A 1 374 ? 15.474 -1.825 3.225 1.00 45.47 374 VAL A O 1
ATOM 2886 N N . ALA A 1 375 ? 15.946 -3.397 1.680 1.00 52.03 375 ALA A N 1
ATOM 2887 C CA . ALA A 1 375 ? 14.927 -2.998 0.712 1.00 52.03 375 ALA A CA 1
ATOM 2888 C C . ALA A 1 375 ? 14.090 -4.189 0.212 1.00 52.03 375 ALA A C 1
ATOM 2890 O O . ALA A 1 375 ? 14.585 -5.308 0.059 1.00 52.03 375 ALA A O 1
ATOM 2891 N N . VAL A 1 376 ? 12.816 -3.917 -0.091 1.00 54.38 376 VAL A N 1
ATOM 2892 C CA . VAL A 1 376 ? 12.059 -4.700 -1.083 1.00 54.38 376 VAL A CA 1
ATOM 2893 C C . VAL A 1 376 ? 12.588 -4.308 -2.460 1.00 54.38 376 VAL A C 1
ATOM 2895 O O . VAL A 1 376 ? 12.791 -3.112 -2.686 1.00 54.38 376 VAL A O 1
ATOM 2898 N N . ASP A 1 377 ? 12.829 -5.292 -3.331 1.00 48.34 377 ASP A N 1
ATOM 2899 C CA . ASP A 1 377 ? 13.631 -5.143 -4.556 1.00 48.34 377 ASP A CA 1
ATOM 2900 C C . ASP A 1 377 ? 13.296 -3.890 -5.376 1.00 48.34 377 ASP A C 1
ATOM 2902 O O . ASP A 1 377 ? 12.254 -3.767 -6.031 1.00 48.34 377 ASP A O 1
ATOM 2906 N N . SER A 1 378 ? 14.237 -2.956 -5.354 1.00 37.16 378 SER A N 1
ATOM 2907 C CA . SER A 1 378 ? 14.302 -1.854 -6.291 1.00 37.16 378 SER A CA 1
ATOM 2908 C C . SER A 1 378 ? 15.435 -2.167 -7.265 1.00 37.16 378 SER A C 1
ATOM 2910 O O . SER A 1 378 ? 16.611 -1.973 -6.936 1.00 37.16 378 SER A O 1
ATOM 2912 N N . THR A 1 379 ? 15.087 -2.684 -8.444 1.00 36.56 379 THR A N 1
ATOM 2913 C CA . THR A 1 379 ? 16.048 -3.021 -9.500 1.00 36.56 379 THR A CA 1
ATOM 2914 C C . THR A 1 379 ? 16.973 -1.821 -9.767 1.00 36.56 379 THR A C 1
ATOM 2916 O O . THR A 1 379 ? 16.505 -0.746 -10.144 1.00 36.56 379 THR A O 1
ATOM 2919 N N . PHE A 1 380 ? 18.268 -2.020 -9.494 1.00 31.62 380 PHE A N 1
ATOM 2920 C CA . PHE A 1 380 ? 19.212 -1.038 -8.921 1.00 31.62 380 PHE A CA 1
ATOM 2921 C C . PHE A 1 380 ? 19.282 0.367 -9.552 1.00 31.62 380 PHE A C 1
ATOM 2923 O O . PHE A 1 380 ? 19.432 0.494 -10.768 1.00 31.62 380 PHE A O 1
ATOM 2930 N N . ALA A 1 381 ? 19.283 1.431 -8.718 1.00 35.56 381 ALA A N 1
ATOM 2931 C CA . ALA A 1 381 ? 19.300 2.827 -9.187 1.00 35.56 381 ALA A CA 1
ATOM 2932 C C . ALA A 1 381 ? 19.564 3.953 -8.117 1.00 35.56 381 ALA A C 1
ATOM 2934 O O . ALA A 1 381 ? 20.046 3.667 -7.029 1.00 35.56 381 ALA A O 1
ATOM 2935 N N . PHE A 1 382 ? 19.298 5.239 -8.461 1.00 28.22 382 PHE A N 1
ATOM 2936 C CA . PHE A 1 382 ? 19.740 6.518 -7.837 1.00 28.22 382 PHE A CA 1
ATOM 2937 C C . PHE A 1 382 ? 19.739 6.600 -6.300 1.00 28.22 382 PHE A C 1
ATOM 2939 O O . PHE A 1 382 ? 18.816 6.116 -5.650 1.00 28.22 382 PHE A O 1
ATOM 2946 N N . GLY A 1 383 ? 20.649 7.381 -5.694 1.00 26.41 383 GLY A N 1
ATOM 2947 C CA . GLY A 1 383 ? 21.843 8.053 -6.263 1.00 26.41 383 GLY A CA 1
ATOM 2948 C C . GLY A 1 383 ? 22.042 9.515 -5.841 1.00 26.41 383 GLY A C 1
ATOM 2949 O O . GLY A 1 383 ? 21.149 10.141 -5.271 1.00 26.41 383 GLY A O 1
ATOM 2950 N N . HIS A 1 384 ? 23.239 10.057 -6.097 1.00 23.53 384 HIS A N 1
ATOM 2951 C CA . HIS A 1 384 ? 23.712 11.302 -5.477 1.00 23.53 384 HIS A CA 1
ATOM 2952 C C . HIS A 1 384 ? 24.388 12.293 -6.441 1.00 23.53 384 HIS A C 1
ATOM 2954 O O . HIS A 1 384 ? 24.755 11.983 -7.572 1.00 23.53 384 HIS A O 1
ATOM 2960 N N . LYS A 1 385 ? 24.503 13.540 -5.974 1.00 26.70 385 LYS A N 1
ATOM 2961 C CA . LYS A 1 385 ? 24.990 14.717 -6.706 1.00 26.70 385 LYS A CA 1
ATOM 2962 C C . LYS A 1 385 ? 26.164 15.330 -5.954 1.00 26.70 385 LYS A C 1
ATOM 2964 O O . LYS A 1 385 ? 26.128 15.395 -4.730 1.00 26.70 385 LYS A O 1
ATOM 2969 N N . LEU A 1 386 ? 27.149 15.827 -6.697 1.00 29.58 386 LEU A N 1
ATOM 2970 C CA . LEU A 1 386 ? 28.390 16.369 -6.152 1.00 29.58 386 LEU A CA 1
ATOM 2971 C C . LEU A 1 386 ? 28.663 17.759 -6.719 1.00 29.58 386 LEU A C 1
ATOM 2973 O O . LEU A 1 386 ? 28.530 17.984 -7.924 1.00 29.58 386 LEU A O 1
ATOM 2977 N N . ASP A 1 387 ? 29.015 18.693 -5.836 1.00 28.17 387 ASP A N 1
ATOM 2978 C CA . ASP A 1 387 ? 29.255 20.086 -6.200 1.00 28.17 387 ASP A CA 1
ATOM 2979 C C . ASP A 1 387 ? 30.717 20.319 -6.615 1.00 28.17 387 ASP A C 1
ATOM 2981 O O . ASP A 1 387 ? 31.675 19.884 -5.961 1.00 28.17 387 ASP A O 1
ATOM 2985 N N . LYS A 1 388 ? 30.861 21.031 -7.737 1.00 26.73 388 LYS A N 1
ATOM 2986 C CA . LYS A 1 388 ? 32.136 21.422 -8.343 1.00 26.73 388 LYS A CA 1
ATOM 2987 C C . LYS A 1 388 ? 32.796 22.527 -7.514 1.00 26.73 388 LYS A C 1
ATOM 2989 O O . LYS A 1 388 ? 32.135 23.497 -7.148 1.00 26.73 388 LYS A O 1
ATOM 2994 N N . ILE A 1 389 ? 34.105 22.422 -7.304 1.00 27.06 389 ILE A N 1
ATOM 2995 C CA . ILE A 1 389 ? 34.958 23.541 -6.888 1.00 27.06 389 ILE A CA 1
ATOM 2996 C C . ILE A 1 389 ? 35.921 23.809 -8.045 1.00 27.06 389 ILE A C 1
ATOM 2998 O O . ILE A 1 389 ? 36.597 22.893 -8.508 1.00 27.06 389 ILE A O 1
ATOM 3002 N N . ASP A 1 390 ? 35.949 25.045 -8.536 1.00 28.31 390 ASP A N 1
ATOM 3003 C CA . ASP A 1 390 ? 36.861 25.474 -9.597 1.00 28.31 390 ASP A CA 1
ATOM 3004 C C . ASP A 1 390 ? 38.168 26.029 -9.008 1.00 28.31 390 ASP A C 1
ATOM 3006 O O . ASP A 1 390 ? 38.137 26.884 -8.124 1.00 28.31 390 ASP A O 1
ATOM 3010 N N . GLY A 1 391 ? 39.308 25.613 -9.572 1.00 31.44 391 GLY A N 1
ATOM 3011 C CA . GLY A 1 391 ? 40.554 26.387 -9.543 1.00 31.44 391 GLY A CA 1
ATOM 3012 C C . GLY A 1 391 ? 41.589 26.065 -8.456 1.00 31.44 391 GLY A C 1
ATOM 3013 O O . GLY A 1 391 ? 41.716 26.798 -7.482 1.00 31.44 391 GLY A O 1
ATOM 3014 N N . VAL A 1 392 ? 42.464 25.096 -8.745 1.00 26.69 392 VAL A N 1
ATOM 3015 C CA . VAL A 1 392 ? 43.930 25.264 -8.627 1.00 26.69 392 VAL A CA 1
ATOM 3016 C C . VAL A 1 392 ? 44.544 24.686 -9.909 1.00 26.69 392 VAL A C 1
ATOM 3018 O O . VAL A 1 392 ? 43.984 23.752 -10.482 1.00 26.69 392 VAL A O 1
ATOM 3021 N N . ASN A 1 393 ? 45.651 25.254 -10.386 1.00 30.20 393 ASN A N 1
ATOM 3022 C CA . ASN A 1 393 ? 46.377 24.786 -11.568 1.00 30.20 393 ASN A CA 1
ATOM 3023 C C . ASN A 1 393 ? 47.855 24.516 -11.215 1.00 30.20 393 ASN A C 1
ATOM 3025 O O . ASN A 1 393 ? 48.344 25.069 -10.236 1.00 30.20 393 ASN A O 1
ATOM 3029 N N . GLU A 1 394 ? 48.533 23.754 -12.081 1.00 30.06 394 GLU A N 1
ATOM 3030 C CA . GLU A 1 394 ? 49.992 23.514 -12.176 1.00 30.06 394 GLU A CA 1
ATOM 3031 C C . GLU A 1 394 ? 50.613 22.230 -11.554 1.00 30.06 394 GLU A C 1
ATOM 3033 O O . GLU A 1 394 ? 50.693 22.014 -10.351 1.00 30.06 394 GLU A O 1
ATOM 3038 N N . SER A 1 395 ? 51.138 21.405 -12.475 1.00 30.19 395 SER A N 1
ATOM 3039 C CA . SER A 1 395 ? 52.267 20.454 -12.392 1.00 30.19 395 SER A CA 1
ATOM 3040 C C . SER A 1 395 ? 52.441 19.507 -11.187 1.00 30.19 395 SER A C 1
ATOM 3042 O O . SER A 1 395 ? 53.073 19.839 -10.186 1.00 30.19 395 SER A O 1
ATOM 3044 N N . LEU A 1 396 ? 52.112 18.228 -11.409 1.00 30.02 396 LEU A N 1
ATOM 3045 C CA . LEU A 1 396 ? 52.690 17.079 -10.697 1.00 30.02 396 LEU A CA 1
ATOM 3046 C C . LEU A 1 396 ? 53.788 16.428 -11.558 1.00 30.02 396 LEU A C 1
ATOM 3048 O O . LEU A 1 396 ? 53.483 15.729 -12.519 1.00 30.02 396 LEU A O 1
ATOM 3052 N N . ASN A 1 397 ? 55.062 16.625 -11.205 1.00 26.55 397 ASN A N 1
ATOM 3053 C CA . ASN A 1 397 ? 56.204 15.998 -11.885 1.00 26.55 397 ASN A CA 1
ATOM 3054 C C . ASN A 1 397 ? 56.796 14.846 -11.050 1.00 26.55 397 ASN A C 1
ATOM 3056 O O . ASN A 1 397 ? 57.648 15.107 -10.210 1.00 26.55 397 ASN A O 1
ATOM 3060 N N . GLN A 1 398 ? 56.359 13.611 -11.352 1.00 31.92 398 GLN A N 1
ATOM 3061 C CA . GLN A 1 398 ? 57.086 12.318 -11.274 1.00 31.92 398 GLN A CA 1
ATOM 3062 C C . GLN A 1 398 ? 57.815 11.892 -9.961 1.00 31.92 398 GLN A C 1
ATOM 3064 O O . GLN A 1 398 ? 58.544 12.679 -9.364 1.00 31.92 398 GLN A O 1
ATOM 3069 N N . PRO A 1 399 ? 57.845 10.587 -9.610 1.00 33.00 399 PRO A N 1
ATOM 3070 C CA . PRO A 1 399 ? 56.897 9.503 -9.896 1.00 33.00 399 PRO A CA 1
ATOM 3071 C C . PRO A 1 399 ? 56.346 8.852 -8.604 1.00 33.00 399 PRO A C 1
ATOM 3073 O O . PRO A 1 399 ? 56.854 9.074 -7.505 1.00 33.00 399 PRO A O 1
ATOM 3076 N N . PHE A 1 400 ? 55.326 7.996 -8.726 1.00 39.69 400 PHE A N 1
ATOM 3077 C CA . PHE A 1 400 ? 54.841 7.179 -7.606 1.00 39.69 400 PHE A CA 1
ATOM 3078 C C . PHE A 1 400 ? 55.770 5.986 -7.331 1.00 39.69 400 PHE A C 1
ATOM 3080 O O . PHE A 1 400 ? 55.543 4.875 -7.801 1.00 39.69 400 PHE A O 1
ATOM 3087 N N . ASP A 1 401 ? 56.760 6.213 -6.473 1.00 33.69 401 ASP A N 1
ATOM 3088 C CA . ASP A 1 401 ? 57.090 5.232 -5.442 1.00 33.69 401 ASP A CA 1
ATOM 3089 C C . ASP A 1 401 ? 56.877 5.898 -4.074 1.00 33.69 401 ASP A C 1
ATOM 3091 O O . ASP A 1 401 ? 57.053 7.111 -3.927 1.00 33.69 401 ASP A O 1
ATOM 3095 N N . GLY A 1 402 ? 56.379 5.154 -3.088 1.00 39.12 402 GLY A N 1
ATOM 3096 C CA . GLY A 1 402 ? 55.751 5.751 -1.903 1.00 39.12 402 GLY A CA 1
ATOM 3097 C C . GLY A 1 402 ? 56.729 6.523 -1.011 1.00 39.12 402 GLY A C 1
ATOM 3098 O O . GLY A 1 402 ? 57.412 5.910 -0.190 1.00 39.12 402 GLY A O 1
ATOM 3099 N N . ILE A 1 403 ? 56.756 7.862 -1.106 1.00 38.38 403 ILE A N 1
ATOM 3100 C CA . ILE A 1 403 ? 57.634 8.700 -0.274 1.00 38.38 403 ILE A CA 1
ATOM 3101 C C . ILE A 1 403 ? 57.240 8.557 1.201 1.00 38.38 403 ILE A C 1
ATOM 3103 O O . ILE A 1 403 ? 56.314 9.201 1.697 1.00 38.38 403 ILE A O 1
ATOM 3107 N N . THR A 1 404 ? 58.005 7.743 1.926 1.00 40.88 404 THR A N 1
ATOM 3108 C CA . THR A 1 404 ? 58.024 7.748 3.390 1.00 40.88 404 THR A CA 1
ATOM 3109 C C . THR A 1 404 ? 58.687 9.051 3.836 1.00 40.88 404 THR A C 1
ATOM 3111 O O . THR A 1 404 ? 59.912 9.135 3.917 1.00 40.88 404 THR A O 1
ATOM 3114 N N . VAL A 1 405 ? 57.888 10.099 4.065 1.00 39.19 405 VAL A N 1
ATOM 3115 C CA . VAL A 1 405 ? 58.384 11.435 4.434 1.00 39.19 405 VAL A CA 1
ATOM 3116 C C . VAL A 1 405 ? 58.989 11.400 5.843 1.00 39.19 405 VAL A C 1
ATOM 3118 O O . VAL A 1 405 ? 58.321 11.669 6.836 1.00 39.19 405 VAL A O 1
ATOM 3121 N N . ALA A 1 406 ? 60.285 11.101 5.932 1.00 41.53 406 ALA A N 1
ATOM 3122 C CA . ALA A 1 406 ? 61.078 11.133 7.166 1.00 41.53 406 ALA A CA 1
ATOM 3123 C C . ALA A 1 406 ? 61.475 12.568 7.597 1.00 41.53 406 ALA A C 1
ATOM 3125 O O . ALA A 1 406 ? 62.501 12.775 8.244 1.00 41.53 406 ALA A O 1
ATOM 3126 N N . VAL A 1 407 ? 60.678 13.568 7.208 1.00 48.47 407 VAL A N 1
ATOM 3127 C CA . VAL A 1 407 ? 60.912 15.004 7.428 1.00 48.47 407 VAL A CA 1
ATOM 3128 C C . VAL A 1 407 ? 59.852 15.518 8.412 1.00 48.47 407 VAL A C 1
ATOM 3130 O O . VAL A 1 407 ? 58.678 15.184 8.245 1.00 48.47 407 VAL A O 1
ATOM 3133 N N . PRO A 1 408 ? 60.213 16.306 9.444 1.00 46.31 408 PRO A N 1
ATOM 3134 C CA . PRO A 1 408 ? 59.258 16.761 10.451 1.00 46.31 408 PRO A CA 1
ATOM 3135 C C . PRO A 1 408 ? 58.168 17.660 9.851 1.00 46.31 408 PRO A C 1
ATOM 3137 O O . PRO A 1 408 ? 58.431 18.769 9.388 1.00 46.31 408 PRO A O 1
ATOM 3140 N N . VAL A 1 409 ? 56.928 17.174 9.913 1.00 46.81 409 VAL A N 1
ATOM 3141 C CA . VAL A 1 409 ? 55.709 17.889 9.510 1.00 46.81 409 VAL A CA 1
ATOM 3142 C C . VAL A 1 409 ? 55.488 19.083 10.437 1.00 46.81 409 VAL A C 1
ATOM 3144 O O . VAL A 1 409 ? 55.517 18.926 11.659 1.00 46.81 409 VAL A O 1
ATOM 3147 N N . GLN A 1 410 ? 55.212 20.261 9.878 1.00 56.34 410 GLN A N 1
ATOM 3148 C CA . GLN A 1 410 ? 54.790 21.423 10.665 1.00 56.34 410 GLN A CA 1
ATOM 3149 C C . GLN A 1 410 ? 53.283 21.667 10.531 1.00 56.34 410 GLN A C 1
ATOM 3151 O O . GLN A 1 410 ? 52.660 21.322 9.527 1.00 56.34 410 GLN A O 1
ATOM 3156 N N . MET A 1 411 ? 52.685 22.272 11.558 1.00 45.59 411 MET A N 1
ATOM 3157 C CA . MET A 1 411 ? 51.300 22.746 11.523 1.00 45.59 411 MET A CA 1
ATOM 3158 C C . MET A 1 411 ? 51.302 24.254 11.269 1.00 45.59 411 MET A C 1
ATOM 3160 O O . MET A 1 411 ? 51.905 24.999 12.039 1.00 45.59 411 MET A O 1
ATOM 3164 N N . SER A 1 412 ? 50.630 24.708 10.209 1.00 52.62 412 SER A N 1
ATOM 3165 C CA . SER A 1 412 ? 50.464 26.133 9.907 1.00 52.62 412 SER A CA 1
ATOM 3166 C C . SER A 1 412 ? 49.128 26.375 9.214 1.00 52.62 412 SER A C 1
ATOM 3168 O O . SER A 1 412 ? 48.885 25.877 8.120 1.00 52.62 412 SER A O 1
ATOM 3170 N N . THR A 1 413 ? 48.257 27.162 9.841 1.00 51.00 413 THR A N 1
ATOM 3171 C CA . THR A 1 413 ? 46.884 27.417 9.375 1.00 51.00 413 THR A CA 1
ATOM 3172 C C . THR A 1 413 ? 46.779 28.535 8.330 1.00 51.00 413 THR A C 1
ATOM 3174 O O . THR A 1 413 ? 45.676 28.978 8.022 1.00 51.00 413 THR A O 1
ATOM 3177 N N . THR A 1 414 ? 47.902 29.021 7.791 1.00 55.38 414 THR A N 1
ATOM 3178 C CA . THR A 1 414 ? 47.961 30.203 6.906 1.00 55.38 414 THR A CA 1
ATOM 3179 C C . THR A 1 414 ? 48.702 29.970 5.586 1.00 55.38 414 THR A C 1
ATOM 3181 O O . THR A 1 414 ? 48.894 30.915 4.824 1.00 55.38 414 THR A O 1
ATOM 3184 N N . ALA A 1 415 ? 49.123 28.736 5.298 1.00 55.03 415 ALA A N 1
ATOM 3185 C CA . ALA A 1 415 ? 49.854 28.398 4.080 1.00 55.03 415 ALA A CA 1
ATOM 3186 C C . ALA A 1 415 ? 48.909 28.030 2.918 1.00 55.03 415 ALA A C 1
ATOM 3188 O O . ALA A 1 415 ? 48.116 27.094 3.032 1.00 55.03 415 ALA A O 1
ATOM 3189 N N . THR A 1 416 ? 49.035 28.732 1.789 1.00 60.12 416 THR A N 1
ATOM 3190 C CA . THR A 1 416 ? 48.465 28.311 0.498 1.00 60.12 416 THR A CA 1
ATOM 3191 C C . THR A 1 416 ? 49.394 27.260 -0.123 1.00 60.12 416 THR A C 1
ATOM 3193 O O . THR A 1 416 ? 50.590 27.537 -0.214 1.00 60.12 416 THR A O 1
ATOM 3196 N N . PRO A 1 417 ? 48.910 26.072 -0.535 1.00 60.66 417 PRO A N 1
ATOM 3197 C CA . PRO A 1 417 ? 49.759 25.044 -1.137 1.00 60.66 417 PRO A CA 1
ATOM 3198 C C . PRO A 1 417 ? 50.301 25.462 -2.507 1.00 60.66 417 PRO A C 1
ATOM 3200 O O . PRO A 1 417 ? 49.579 26.038 -3.317 1.00 60.66 417 PRO A O 1
ATOM 3203 N N . GLU A 1 418 ? 51.541 25.066 -2.789 1.00 57.91 418 GLU A N 1
ATOM 3204 C CA . GLU A 1 418 ? 52.104 25.023 -4.146 1.00 57.91 418 GLU A CA 1
ATOM 3205 C C . GLU A 1 418 ? 51.722 23.707 -4.846 1.00 57.91 418 GLU A C 1
ATOM 3207 O O . GLU A 1 418 ? 51.532 23.674 -6.055 1.00 57.91 418 GLU A O 1
ATOM 3212 N N . ALA A 1 419 ? 51.570 22.621 -4.078 1.00 59.81 419 ALA A N 1
ATOM 3213 C CA . ALA A 1 419 ? 51.034 21.345 -4.546 1.00 59.81 419 ALA A CA 1
ATOM 3214 C C . ALA A 1 419 ? 50.315 20.590 -3.413 1.00 59.81 419 ALA A C 1
ATOM 3216 O O . ALA A 1 419 ? 50.605 20.788 -2.230 1.00 59.81 419 ALA A O 1
ATOM 3217 N N . ILE A 1 420 ? 49.411 19.676 -3.774 1.00 63.09 420 ILE A N 1
ATOM 3218 C CA . ILE A 1 420 ? 48.769 18.728 -2.850 1.00 63.09 420 ILE A CA 1
ATOM 3219 C C . ILE A 1 420 ? 49.314 17.331 -3.164 1.00 63.09 420 ILE A C 1
ATOM 3221 O O . ILE A 1 420 ? 49.266 16.889 -4.309 1.00 63.09 420 ILE A O 1
ATOM 3225 N N . VAL A 1 421 ? 49.837 16.634 -2.154 1.00 64.69 421 VAL A N 1
ATOM 3226 C CA . VAL A 1 421 ? 50.487 15.322 -2.306 1.00 64.69 421 VAL A CA 1
ATOM 3227 C C . VAL A 1 421 ? 49.765 14.282 -1.454 1.00 64.69 421 VAL A C 1
ATOM 3229 O O . VAL A 1 421 ? 49.429 14.550 -0.302 1.00 64.69 421 VAL A O 1
ATOM 3232 N N . PHE A 1 422 ? 49.521 13.092 -2.010 1.00 64.44 422 PHE A N 1
ATOM 3233 C CA . PHE A 1 422 ? 48.974 11.951 -1.271 1.00 64.44 422 PHE A CA 1
ATOM 3234 C C . PHE A 1 422 ? 50.102 11.164 -0.593 1.00 64.44 422 PHE A C 1
ATOM 3236 O O . PHE A 1 422 ? 50.987 10.632 -1.261 1.00 64.44 422 PHE A O 1
ATOM 3243 N N . CYS A 1 423 ? 50.063 11.077 0.734 1.00 62.12 423 CYS A N 1
ATOM 3244 C CA . CYS A 1 423 ? 51.106 10.473 1.555 1.00 62.12 423 CYS A CA 1
ATOM 3245 C C . CYS A 1 423 ? 50.605 9.168 2.189 1.00 62.12 423 CYS A C 1
ATOM 3247 O O . CYS A 1 423 ? 49.654 9.165 2.976 1.00 62.12 423 CYS A O 1
ATOM 3249 N N . LYS A 1 424 ? 51.268 8.051 1.872 1.00 59.53 424 LYS A N 1
ATOM 3250 C CA . LYS A 1 424 ? 50.938 6.719 2.400 1.00 59.53 424 LYS A CA 1
ATOM 3251 C C . LYS A 1 424 ? 51.566 6.508 3.784 1.00 59.53 424 LYS A C 1
ATOM 3253 O O . LYS A 1 424 ? 52.755 6.752 3.957 1.00 59.53 424 LYS A O 1
ATOM 3258 N N . GLY A 1 425 ? 50.790 6.031 4.757 1.00 59.34 425 GLY A N 1
ATOM 3259 C CA . GLY A 1 425 ? 51.284 5.635 6.087 1.00 59.34 425 GLY A CA 1
ATOM 3260 C C . GLY A 1 425 ? 51.820 6.751 7.002 1.00 59.34 425 GLY A C 1
ATOM 3261 O O . GLY A 1 425 ? 52.436 6.439 8.019 1.00 59.34 425 GLY A O 1
ATOM 3262 N N . MET A 1 426 ? 51.596 8.028 6.670 1.00 54.97 426 MET A N 1
ATOM 3263 C CA . MET A 1 426 ? 52.262 9.199 7.274 1.00 54.97 426 MET A CA 1
ATOM 3264 C C . MET A 1 426 ? 52.017 9.367 8.787 1.00 54.97 426 MET A C 1
ATOM 3266 O O . MET A 1 426 ? 52.866 9.910 9.489 1.00 54.97 426 MET A O 1
ATOM 3270 N N . PHE A 1 427 ? 50.883 8.877 9.299 1.00 54.09 427 PHE A N 1
ATOM 3271 C CA . PHE A 1 427 ? 50.565 8.836 10.730 1.00 54.09 427 PHE A CA 1
ATOM 3272 C C . PHE A 1 427 ? 49.924 7.488 11.070 1.00 54.09 427 PHE A C 1
ATOM 3274 O O . PHE A 1 427 ? 48.882 7.155 10.518 1.00 54.09 427 PHE A O 1
ATOM 3281 N N . ALA A 1 428 ? 50.538 6.700 11.960 1.00 56.59 428 ALA A N 1
ATOM 3282 C CA . ALA A 1 428 ? 50.000 5.420 12.453 1.00 56.59 428 ALA A CA 1
ATOM 3283 C C . ALA A 1 428 ? 49.495 4.437 11.360 1.00 56.59 428 ALA A C 1
ATOM 3285 O O . ALA A 1 428 ? 48.565 3.670 11.594 1.00 56.59 428 ALA A O 1
ATOM 3286 N N . GLY A 1 429 ? 50.090 4.461 10.159 1.00 58.88 429 GLY A N 1
ATOM 3287 C CA . GLY A 1 429 ? 49.672 3.629 9.021 1.00 58.88 429 GLY A CA 1
ATOM 3288 C C . GLY A 1 429 ? 48.514 4.190 8.177 1.00 58.88 429 GLY A C 1
ATOM 3289 O O . GLY A 1 429 ? 48.155 3.578 7.175 1.00 58.88 429 GLY A O 1
ATOM 3290 N N . GLN A 1 430 ? 47.960 5.355 8.523 1.00 56.84 430 GLN A N 1
ATOM 3291 C CA . GLN A 1 430 ? 46.918 6.034 7.747 1.00 56.84 430 GLN A CA 1
ATOM 3292 C C . GLN A 1 430 ? 47.488 6.754 6.517 1.00 56.84 430 GLN A C 1
ATOM 3294 O O . GLN A 1 430 ? 48.607 7.274 6.538 1.00 56.84 430 GLN A O 1
ATOM 3299 N N . ASN A 1 431 ? 46.681 6.828 5.457 1.00 60.91 431 ASN A N 1
ATOM 3300 C CA . ASN A 1 431 ? 46.988 7.572 4.237 1.00 60.91 431 ASN A CA 1
ATOM 3301 C C . ASN A 1 431 ? 46.241 8.913 4.267 1.00 60.91 431 ASN A C 1
ATOM 3303 O O . ASN A 1 431 ? 45.053 8.928 4.575 1.00 60.91 431 ASN A O 1
ATOM 3307 N N . THR A 1 432 ? 46.917 10.018 3.953 1.00 66.00 432 THR A N 1
ATOM 3308 C CA . THR A 1 432 ? 46.354 11.382 4.013 1.00 66.00 432 THR A CA 1
ATOM 3309 C C . THR A 1 432 ? 46.969 12.267 2.938 1.00 66.00 432 THR A C 1
ATOM 3311 O O . THR A 1 432 ? 48.093 12.029 2.504 1.00 66.00 432 THR A O 1
ATOM 3314 N N . PHE A 1 433 ? 46.281 13.340 2.553 1.00 68.12 433 PHE A N 1
ATOM 3315 C CA . PHE A 1 433 ? 46.919 14.429 1.813 1.00 68.12 433 PHE A CA 1
ATOM 3316 C C . PHE A 1 433 ? 47.773 15.317 2.727 1.00 68.12 433 PHE A C 1
ATOM 3318 O O . PHE A 1 433 ? 47.459 15.489 3.910 1.00 68.12 433 PHE A O 1
ATOM 3325 N N . ALA A 1 434 ? 48.810 15.920 2.147 1.00 66.75 434 ALA A N 1
ATOM 3326 C CA . ALA A 1 434 ? 49.587 17.016 2.713 1.00 66.75 434 ALA A CA 1
ATOM 3327 C C . ALA A 1 434 ? 49.754 18.137 1.672 1.00 66.75 434 ALA A C 1
ATOM 3329 O O . ALA A 1 434 ? 49.947 17.873 0.484 1.00 66.75 434 ALA A O 1
ATOM 3330 N N . ALA A 1 435 ? 49.698 19.388 2.125 1.00 66.62 435 ALA A N 1
ATOM 3331 C CA . ALA A 1 435 ? 50.079 20.553 1.332 1.00 66.62 435 ALA A CA 1
ATOM 3332 C C . ALA A 1 435 ? 51.606 20.683 1.311 1.00 66.62 435 ALA A C 1
ATOM 3334 O O . ALA A 1 435 ? 52.231 20.667 2.373 1.00 66.62 435 ALA A O 1
ATOM 3335 N N . LYS A 1 436 ? 52.201 20.836 0.127 1.00 68.69 436 LYS A N 1
ATOM 3336 C CA . LYS A 1 436 ? 53.615 21.181 -0.051 1.00 68.69 436 LYS A CA 1
ATOM 3337 C C . LYS A 1 436 ? 53.754 22.692 -0.259 1.00 68.69 436 LYS A C 1
ATOM 3339 O O . LYS A 1 436 ? 53.007 23.263 -1.054 1.00 68.69 436 LYS A O 1
ATOM 3344 N N . VAL A 1 437 ? 54.710 23.310 0.437 1.00 68.88 437 VAL A N 1
ATOM 3345 C CA . VAL A 1 437 ? 55.165 24.695 0.217 1.00 68.88 437 VAL A CA 1
ATOM 3346 C C . VAL A 1 437 ? 56.682 24.728 0.404 1.00 68.88 437 VAL A C 1
ATOM 3348 O O . VAL A 1 437 ? 57.183 24.401 1.487 1.00 68.88 437 VAL A O 1
ATOM 3351 N N . GLY A 1 438 ? 57.427 25.055 -0.653 1.00 78.50 438 GLY A N 1
ATOM 3352 C CA . GLY A 1 438 ? 58.863 24.796 -0.725 1.00 78.50 438 GLY A CA 1
ATOM 3353 C C . GLY A 1 438 ? 59.169 23.328 -0.410 1.00 78.50 438 GLY A C 1
ATOM 3354 O O . GLY A 1 438 ? 58.464 22.421 -0.849 1.00 78.50 438 GLY A O 1
ATOM 3355 N N . ASP A 1 439 ? 60.182 23.073 0.415 1.00 74.62 439 ASP A N 1
ATOM 3356 C CA . ASP A 1 439 ? 60.536 21.715 0.856 1.00 74.62 439 ASP A CA 1
ATOM 3357 C C . ASP A 1 439 ? 59.728 21.213 2.075 1.00 74.62 439 ASP A C 1
ATOM 3359 O O . ASP A 1 439 ? 60.003 20.131 2.597 1.00 74.62 439 ASP A O 1
ATOM 3363 N N . THR A 1 440 ? 58.732 21.974 2.553 1.00 64.25 440 THR A N 1
ATOM 3364 C CA . THR A 1 440 ? 57.964 21.643 3.770 1.00 64.25 440 THR A CA 1
ATOM 3365 C C . THR A 1 440 ? 56.575 21.092 3.445 1.00 64.25 440 THR A C 1
ATOM 3367 O O . THR A 1 440 ? 55.894 21.568 2.537 1.00 64.25 440 THR A O 1
ATOM 3370 N N . TYR A 1 441 ? 56.140 20.102 4.230 1.00 68.44 441 TYR A N 1
ATOM 3371 C CA . TYR A 1 441 ? 54.824 19.469 4.125 1.00 68.44 441 TYR A CA 1
ATOM 3372 C C . TYR A 1 441 ? 53.959 19.785 5.354 1.00 68.44 441 TYR A C 1
ATOM 3374 O O . TYR A 1 441 ? 54.421 19.682 6.493 1.00 68.44 441 TYR A O 1
ATOM 3382 N N . TYR A 1 442 ? 52.689 20.117 5.113 1.00 67.12 442 TYR A N 1
ATOM 3383 C CA . TYR A 1 442 ? 51.703 20.526 6.114 1.00 67.12 442 TYR A CA 1
ATOM 3384 C C . TYR A 1 442 ? 50.462 19.623 6.038 1.00 67.12 442 TYR A C 1
ATOM 3386 O O . TYR A 1 442 ? 49.799 19.550 5.002 1.00 67.12 442 TYR A O 1
ATOM 3394 N N . ASN A 1 443 ? 50.112 18.938 7.133 1.00 64.88 443 ASN A N 1
ATOM 3395 C CA . ASN A 1 443 ? 48.932 18.055 7.185 1.00 64.88 443 ASN A CA 1
ATOM 3396 C C . ASN A 1 443 ? 47.625 18.775 7.579 1.00 64.88 443 ASN A C 1
ATOM 3398 O O . ASN A 1 443 ? 46.563 18.157 7.586 1.00 64.88 443 ASN A O 1
ATOM 3402 N N . ASN A 1 444 ? 47.700 20.063 7.918 1.00 65.94 444 ASN A N 1
ATOM 3403 C CA . ASN A 1 444 ? 46.581 20.894 8.346 1.00 65.94 444 ASN A CA 1
ATOM 3404 C C . ASN A 1 444 ? 46.711 22.258 7.657 1.00 65.94 444 ASN A C 1
ATOM 3406 O O . ASN A 1 444 ? 47.615 23.023 7.991 1.00 65.94 444 ASN A O 1
ATOM 3410 N N . TRP A 1 445 ? 45.864 22.506 6.657 1.00 63.03 445 TRP A N 1
ATOM 3411 C CA . TRP A 1 445 ? 45.923 23.661 5.760 1.00 63.03 445 TRP A CA 1
ATOM 3412 C C . TRP A 1 445 ? 44.509 24.049 5.298 1.00 63.03 445 TRP A C 1
ATOM 3414 O O . TRP A 1 445 ? 43.603 23.211 5.266 1.00 63.03 445 TRP A O 1
ATOM 3424 N N . VAL A 1 446 ? 44.307 25.324 4.948 1.00 56.22 446 VAL A N 1
ATOM 3425 C CA . VAL A 1 446 ? 42.980 25.869 4.611 1.00 56.22 446 VAL A CA 1
ATOM 3426 C C . VAL A 1 446 ? 42.498 25.302 3.276 1.00 56.22 446 VAL A C 1
ATOM 3428 O O . VAL A 1 446 ? 42.961 25.716 2.218 1.00 56.22 446 VAL A O 1
ATOM 3431 N N . GLY A 1 447 ? 41.550 24.366 3.340 1.00 59.34 447 GLY A N 1
ATOM 3432 C CA . GLY A 1 447 ? 40.993 23.681 2.173 1.00 59.34 447 GLY A CA 1
ATOM 3433 C C . GLY A 1 447 ? 41.213 22.167 2.141 1.00 59.34 447 GLY A C 1
ATOM 3434 O O . GLY A 1 447 ? 40.698 21.531 1.222 1.00 59.34 447 GLY A O 1
ATOM 3435 N N . ARG A 1 448 ? 41.901 21.577 3.136 1.00 65.19 448 ARG A N 1
ATOM 3436 C CA . ARG A 1 448 ? 42.065 20.114 3.283 1.00 65.19 448 ARG A CA 1
ATOM 3437 C C . ARG A 1 448 ? 40.735 19.358 3.175 1.00 65.19 448 ARG A C 1
ATOM 3439 O O . ARG A 1 448 ? 40.655 18.367 2.451 1.00 65.19 448 ARG A O 1
ATOM 3446 N N . ASP A 1 449 ? 39.706 19.873 3.841 1.00 65.81 449 ASP A N 1
ATOM 3447 C CA . ASP A 1 449 ? 38.375 19.264 3.973 1.00 65.81 449 ASP A CA 1
ATOM 3448 C C . ASP A 1 449 ? 37.613 19.154 2.632 1.00 65.81 449 ASP A C 1
ATOM 3450 O O . ASP A 1 449 ? 36.593 18.481 2.542 1.00 65.81 449 ASP A O 1
ATOM 3454 N N . ASN A 1 450 ? 38.112 19.788 1.560 1.00 61.97 450 ASN A N 1
ATOM 3455 C CA . ASN A 1 450 ? 37.573 19.629 0.204 1.00 61.97 450 ASN A CA 1
ATOM 3456 C C . ASN A 1 450 ? 38.049 18.341 -0.495 1.00 61.97 450 ASN A C 1
ATOM 3458 O O . ASN A 1 450 ? 37.476 17.971 -1.522 1.00 61.97 450 ASN A O 1
ATOM 3462 N N . TYR A 1 451 ? 39.106 17.705 0.027 1.00 61.00 451 TYR A N 1
ATOM 3463 C CA . TYR A 1 451 ? 39.811 16.567 -0.580 1.00 61.00 451 TYR A CA 1
ATOM 3464 C C . TYR A 1 451 ? 39.871 15.336 0.334 1.00 61.00 451 TYR A C 1
ATOM 3466 O O . TYR A 1 451 ? 39.994 14.216 -0.164 1.00 61.00 451 TYR A O 1
ATOM 3474 N N . ALA A 1 452 ? 39.784 15.531 1.653 1.00 65.81 452 ALA A N 1
ATOM 3475 C CA . ALA A 1 452 ? 39.744 14.466 2.646 1.00 65.81 452 ALA A CA 1
ATOM 3476 C C . ALA A 1 452 ? 38.628 14.668 3.676 1.00 65.81 452 ALA A C 1
ATOM 3478 O O . ALA A 1 452 ? 38.244 15.797 3.971 1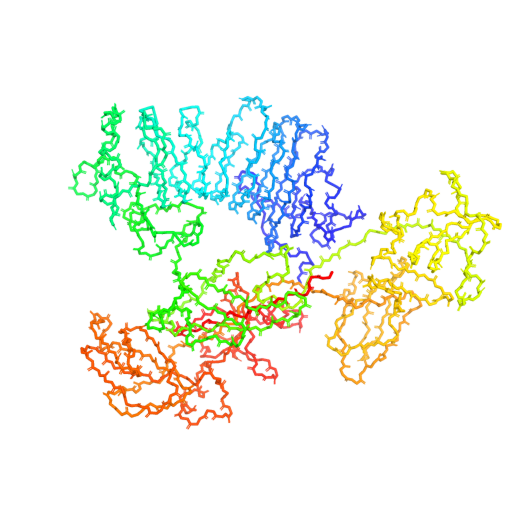.00 65.81 452 ALA A O 1
ATOM 3479 N N . ASP A 1 453 ? 38.159 13.564 4.257 1.00 65.25 453 ASP A N 1
ATOM 3480 C CA . ASP A 1 453 ? 37.249 13.577 5.399 1.00 65.25 453 ASP A CA 1
ATOM 3481 C C . ASP A 1 453 ? 37.950 14.031 6.699 1.00 65.25 453 ASP A C 1
ATOM 3483 O O . ASP A 1 453 ? 39.173 14.185 6.772 1.00 65.25 453 ASP A O 1
ATOM 3487 N N . GLY A 1 454 ? 37.171 14.192 7.775 1.00 63.25 454 GLY A N 1
ATOM 3488 C CA . GLY A 1 454 ? 37.692 14.545 9.102 1.00 63.25 454 GLY A CA 1
ATOM 3489 C C . GLY A 1 454 ? 38.624 13.498 9.741 1.00 63.25 454 GLY A C 1
ATOM 3490 O O . GLY A 1 454 ? 39.235 13.788 10.768 1.00 63.25 454 GLY A O 1
ATOM 3491 N N . SER A 1 455 ? 38.763 12.303 9.152 1.00 64.38 455 SER A N 1
ATOM 3492 C CA . SER A 1 455 ? 39.755 11.285 9.535 1.00 64.38 455 SER A CA 1
ATOM 3493 C C . SER A 1 455 ? 41.038 11.343 8.688 1.00 64.38 455 SER A C 1
ATOM 3495 O O . SER A 1 455 ? 42.036 10.714 9.036 1.00 64.38 455 SER A O 1
ATOM 3497 N N . GLY A 1 456 ? 41.047 12.137 7.612 1.00 59.81 456 GLY A N 1
ATOM 3498 C CA . GLY A 1 456 ? 42.161 12.299 6.681 1.00 59.81 456 GLY A CA 1
ATOM 3499 C C . GLY A 1 456 ? 42.126 11.373 5.462 1.00 59.81 456 GLY A C 1
ATOM 3500 O O . GLY A 1 456 ? 43.014 11.496 4.616 1.00 59.81 456 GLY A O 1
ATOM 3501 N N . LYS A 1 457 ? 41.126 10.489 5.332 1.00 63.47 457 LYS A N 1
ATOM 3502 C CA . LYS A 1 457 ? 40.946 9.652 4.133 1.00 63.47 457 LYS A CA 1
ATOM 3503 C C . LYS A 1 457 ? 40.514 10.518 2.948 1.00 63.47 457 LYS A C 1
ATOM 3505 O O . LYS A 1 457 ? 39.749 11.455 3.170 1.00 63.47 457 LYS A O 1
ATOM 3510 N N . PRO A 1 458 ? 40.903 10.203 1.700 1.00 64.06 458 PRO A N 1
ATOM 3511 C CA . PRO A 1 458 ? 40.329 10.860 0.532 1.00 64.06 458 PRO A CA 1
ATOM 3512 C C . PRO A 1 458 ? 38.806 10.717 0.496 1.00 64.06 458 PRO A C 1
ATOM 3514 O O . PRO A 1 458 ? 38.268 9.669 0.857 1.00 64.06 458 PRO A O 1
ATOM 3517 N N . LEU A 1 459 ? 38.117 11.758 0.035 1.00 61.16 459 LEU A N 1
ATOM 3518 C CA . LEU A 1 459 ? 36.688 11.660 -0.247 1.00 61.16 459 LEU A CA 1
ATOM 3519 C C . LEU A 1 459 ? 36.477 10.744 -1.464 1.00 61.16 459 LEU A C 1
ATOM 3521 O O . LEU A 1 459 ? 37.173 10.871 -2.473 1.00 61.16 459 LEU A O 1
ATOM 3525 N N . THR A 1 460 ? 35.493 9.844 -1.388 1.00 57.81 460 THR A N 1
ATOM 3526 C CA . THR A 1 460 ? 35.084 8.926 -2.476 1.00 57.81 460 THR A CA 1
ATOM 3527 C C . THR A 1 460 ? 34.466 9.635 -3.686 1.00 57.81 460 THR A C 1
ATOM 3529 O O . THR A 1 460 ? 34.120 9.004 -4.681 1.00 57.81 460 THR A O 1
ATOM 3532 N N . ASP A 1 461 ? 34.315 10.955 -3.593 1.00 51.56 461 ASP A N 1
ATOM 3533 C CA . ASP A 1 461 ? 33.490 11.789 -4.456 1.00 51.56 461 ASP A CA 1
ATOM 3534 C C . ASP A 1 461 ? 34.295 12.757 -5.347 1.00 51.56 461 ASP A C 1
ATOM 3536 O O . ASP A 1 461 ? 33.731 13.472 -6.183 1.00 51.56 461 ASP A O 1
ATOM 3540 N N . ARG A 1 462 ? 35.625 12.783 -5.190 1.00 54.16 462 ARG A N 1
ATOM 3541 C CA . ARG A 1 462 ? 36.526 13.631 -5.974 1.00 54.16 462 ARG A CA 1
ATOM 3542 C C . ARG A 1 462 ? 37.206 12.851 -7.091 1.00 54.16 462 ARG A C 1
ATOM 3544 O O . ARG A 1 462 ? 37.632 11.709 -6.923 1.00 54.16 462 ARG A O 1
ATOM 3551 N N . LEU A 1 463 ? 37.366 13.534 -8.224 1.00 52.19 463 LEU A N 1
ATOM 3552 C CA . LEU A 1 463 ? 38.293 13.136 -9.274 1.00 52.19 463 LEU A CA 1
ATOM 3553 C C . LEU A 1 463 ? 39.672 13.724 -8.956 1.00 52.19 463 LEU A C 1
ATOM 3555 O O . LEU A 1 463 ? 39.801 14.918 -8.686 1.00 52.19 463 LEU A O 1
ATOM 3559 N N . PHE A 1 464 ? 40.696 12.887 -9.021 1.00 61.75 464 PHE A N 1
ATOM 3560 C CA . PHE A 1 464 ? 42.098 13.239 -8.833 1.00 61.75 464 PHE A CA 1
ATOM 3561 C C . PHE A 1 464 ? 42.850 13.017 -10.153 1.00 61.75 464 PHE A C 1
ATOM 3563 O O . PHE A 1 464 ? 42.450 12.174 -10.955 1.00 61.75 464 PHE A O 1
ATOM 3570 N N . VAL A 1 465 ? 43.938 13.749 -10.395 1.00 52.31 465 VAL A N 1
ATOM 3571 C CA . VAL A 1 465 ? 44.737 13.628 -11.629 1.00 52.31 465 VAL A CA 1
ATOM 3572 C C . VAL A 1 465 ? 46.202 13.400 -11.272 1.00 52.31 465 VAL A C 1
ATOM 3574 O O . VAL A 1 465 ? 46.751 14.100 -10.421 1.00 52.31 465 VAL A O 1
ATOM 3577 N N . HIS A 1 466 ? 46.840 12.428 -11.923 1.00 55.78 466 HIS A N 1
ATOM 3578 C CA . HIS A 1 466 ? 48.269 12.159 -11.794 1.00 55.78 466 HIS A CA 1
ATOM 3579 C C . HIS A 1 466 ? 48.830 11.649 -13.128 1.00 55.78 466 HIS A C 1
ATOM 3581 O O . HIS A 1 466 ? 48.300 10.694 -13.681 1.00 55.78 466 HIS A O 1
ATOM 3587 N N . ASN A 1 467 ? 49.895 12.281 -13.639 1.00 52.38 467 ASN A N 1
ATOM 3588 C CA . ASN A 1 467 ? 50.493 11.992 -14.956 1.00 52.38 467 ASN A CA 1
ATOM 3589 C C . ASN A 1 467 ? 49.443 11.917 -16.088 1.00 52.38 467 ASN A C 1
ATOM 3591 O O . ASN A 1 467 ? 49.414 10.955 -16.851 1.00 52.38 467 ASN A O 1
ATOM 3595 N N . ASP A 1 468 ? 48.537 12.899 -16.135 1.00 51.94 468 ASP A N 1
ATOM 3596 C CA . ASP A 1 468 ? 47.384 13.007 -17.049 1.00 51.94 468 ASP A CA 1
ATOM 3597 C C . ASP A 1 468 ? 46.328 11.878 -16.963 1.00 51.94 468 ASP A C 1
ATOM 3599 O O . ASP A 1 468 ? 45.217 12.029 -17.476 1.00 51.94 468 ASP A O 1
ATOM 3603 N N . GLN A 1 469 ? 46.603 10.795 -16.229 1.00 49.38 469 GLN A N 1
ATOM 3604 C CA . GLN A 1 469 ? 45.620 9.781 -15.854 1.00 49.38 469 GLN A CA 1
ATOM 3605 C C . GLN A 1 469 ? 44.695 10.315 -14.747 1.00 49.38 469 GLN A C 1
ATOM 3607 O O . GLN A 1 469 ? 45.112 11.013 -13.814 1.00 49.38 469 GLN A O 1
ATOM 3612 N N . LYS A 1 470 ? 43.406 9.989 -14.862 1.00 61.72 470 LYS A N 1
ATOM 3613 C CA . LYS A 1 470 ? 42.338 10.393 -13.936 1.00 61.72 470 LYS A CA 1
ATOM 3614 C C . LYS A 1 470 ? 42.063 9.248 -12.959 1.00 61.72 470 LYS A C 1
ATOM 3616 O O . LYS A 1 470 ? 42.049 8.094 -13.367 1.00 61.72 470 LYS A O 1
ATOM 3621 N N . TYR A 1 471 ? 41.810 9.554 -11.690 1.00 65.00 471 TYR A N 1
ATOM 3622 C CA . TYR A 1 471 ? 41.593 8.578 -10.616 1.00 65.00 471 TYR A CA 1
ATOM 3623 C C . TYR A 1 471 ? 40.428 8.990 -9.708 1.00 65.00 471 TYR A C 1
ATOM 3625 O O . TYR A 1 471 ? 40.143 10.177 -9.560 1.00 65.00 471 TYR A O 1
ATOM 3633 N N . TYR A 1 472 ? 39.800 8.024 -9.045 1.00 63.53 472 TYR A N 1
ATOM 3634 C CA . TYR A 1 472 ? 38.811 8.230 -7.980 1.00 63.53 472 TYR A CA 1
ATOM 3635 C C . TYR A 1 472 ? 39.131 7.332 -6.775 1.00 63.53 472 TYR A C 1
ATOM 3637 O O . TYR A 1 472 ? 39.860 6.349 -6.908 1.00 63.53 472 TYR A O 1
ATOM 3645 N N . TRP A 1 473 ? 38.622 7.667 -5.589 1.00 63.62 473 TRP A N 1
ATOM 3646 C CA . TRP A 1 473 ? 38.815 6.860 -4.377 1.00 63.62 473 TRP A CA 1
ATOM 3647 C C . TRP A 1 473 ? 37.615 5.931 -4.154 1.00 63.62 473 TRP A C 1
ATOM 3649 O O . TRP A 1 473 ? 36.476 6.387 -4.156 1.00 63.62 473 TRP A O 1
ATOM 3659 N N . ASP A 1 474 ? 37.850 4.632 -3.946 1.00 55.59 474 ASP A N 1
ATOM 3660 C CA . ASP A 1 474 ? 36.778 3.630 -3.783 1.00 55.59 474 ASP A CA 1
ATOM 3661 C C . ASP A 1 474 ? 36.347 3.383 -2.325 1.00 55.59 474 ASP A C 1
ATOM 3663 O O . ASP A 1 474 ? 35.495 2.538 -2.070 1.00 55.59 474 ASP A O 1
ATOM 3667 N N . GLY A 1 475 ? 36.947 4.104 -1.371 1.00 53.72 475 GLY A N 1
ATOM 3668 C CA . GLY A 1 475 ? 36.799 3.888 0.074 1.00 53.72 475 GLY A CA 1
ATOM 3669 C C . GLY A 1 475 ? 38.024 3.220 0.714 1.00 53.72 475 GLY A C 1
ATOM 3670 O O . GLY A 1 475 ? 38.280 3.418 1.905 1.00 53.72 475 GLY A O 1
ATOM 3671 N N . SER A 1 476 ? 38.821 2.500 -0.081 1.00 56.00 476 SER A N 1
ATOM 3672 C CA . SER A 1 476 ? 39.978 1.696 0.343 1.00 56.00 476 SER A CA 1
ATOM 3673 C C . SER A 1 476 ? 41.283 2.004 -0.415 1.00 56.00 476 SER A C 1
ATOM 3675 O O . SER A 1 476 ? 42.370 1.917 0.166 1.00 56.00 476 SER A O 1
ATOM 3677 N N . LYS A 1 477 ? 41.188 2.377 -1.696 1.00 59.88 477 LYS A N 1
ATOM 3678 C CA . LYS A 1 477 ? 42.297 2.661 -2.622 1.00 59.88 477 LYS A CA 1
ATOM 3679 C C . LYS A 1 477 ? 41.880 3.689 -3.680 1.00 59.88 477 LYS A C 1
ATOM 3681 O O . LYS A 1 477 ? 40.700 3.965 -3.887 1.00 59.88 477 LYS A O 1
ATOM 3686 N N . MET A 1 478 ? 42.872 4.214 -4.395 1.00 61.28 478 MET A N 1
ATOM 3687 C CA . MET A 1 478 ? 42.644 4.918 -5.658 1.00 61.28 478 MET A CA 1
ATOM 3688 C C . MET A 1 478 ? 42.427 3.886 -6.775 1.00 61.28 478 MET A C 1
ATOM 3690 O O . MET A 1 478 ? 43.211 2.941 -6.889 1.00 61.28 478 MET A O 1
ATOM 3694 N N . ILE A 1 479 ? 41.402 4.081 -7.602 1.00 57.31 479 ILE A N 1
ATOM 3695 C CA . ILE A 1 479 ? 41.181 3.366 -8.866 1.00 57.31 479 ILE A CA 1
ATOM 3696 C C . ILE A 1 479 ? 41.354 4.374 -10.010 1.00 57.31 479 ILE A C 1
ATOM 3698 O O . ILE A 1 479 ? 40.935 5.525 -9.895 1.00 57.31 479 ILE A O 1
ATOM 3702 N N . GLU A 1 480 ? 41.991 3.962 -11.104 1.00 66.75 480 GLU A N 1
ATOM 3703 C CA . GLU A 1 480 ? 42.043 4.749 -12.342 1.00 66.75 480 GLU A CA 1
ATOM 3704 C C . GLU A 1 480 ? 40.644 4.823 -12.979 1.00 66.75 480 GLU A C 1
ATOM 3706 O O . GLU A 1 480 ? 39.907 3.841 -12.987 1.00 66.75 480 GLU A O 1
ATOM 3711 N N . ALA A 1 481 ? 40.243 5.980 -13.500 1.00 60.88 481 ALA A N 1
ATOM 3712 C CA . ALA A 1 481 ? 38.960 6.136 -14.177 1.00 60.88 481 ALA A CA 1
ATOM 3713 C C . ALA A 1 481 ? 38.960 5.281 -15.457 1.00 60.88 481 ALA A C 1
ATOM 3715 O O . ALA A 1 481 ? 39.694 5.591 -16.394 1.00 60.88 481 ALA A O 1
ATOM 3716 N N . ASN A 1 482 ? 38.181 4.189 -15.455 1.00 57.88 482 ASN A N 1
ATOM 3717 C CA . ASN A 1 482 ? 38.350 3.065 -16.376 1.00 57.88 482 ASN A CA 1
ATOM 3718 C C . ASN A 1 482 ? 38.528 3.472 -17.853 1.00 57.88 482 ASN A C 1
ATOM 3720 O O . ASN A 1 482 ? 37.696 4.160 -18.446 1.00 57.88 482 ASN A O 1
ATOM 3724 N N . THR A 1 483 ? 39.557 2.902 -18.481 1.00 57.31 483 THR A N 1
ATOM 3725 C CA . THR A 1 483 ? 39.700 2.810 -19.943 1.00 57.31 483 THR A CA 1
ATOM 3726 C C . THR A 1 483 ? 38.908 1.642 -20.547 1.00 57.31 483 THR A C 1
ATOM 3728 O O . THR A 1 483 ? 38.835 1.523 -21.769 1.00 57.31 483 THR A O 1
ATOM 3731 N N . SER A 1 484 ? 38.294 0.804 -19.705 1.00 64.81 484 SER A N 1
ATOM 3732 C CA . SER A 1 484 ? 37.471 -0.355 -20.062 1.00 64.81 484 SER A CA 1
ATOM 3733 C C . SER A 1 484 ? 35.997 -0.175 -19.681 1.00 64.81 484 SER A C 1
ATOM 3735 O O . SER A 1 484 ? 35.656 0.377 -18.632 1.00 64.81 484 SER A O 1
ATOM 3737 N N . ILE A 1 485 ? 35.118 -0.695 -20.534 1.00 77.56 485 ILE A N 1
ATOM 3738 C CA . ILE A 1 485 ? 33.672 -0.761 -20.312 1.00 77.56 485 ILE A CA 1
ATOM 3739 C C . ILE A 1 485 ? 33.304 -2.172 -19.858 1.00 77.56 485 ILE A C 1
ATOM 3741 O O . ILE A 1 485 ? 33.501 -3.140 -20.592 1.00 77.56 485 ILE A O 1
ATOM 3745 N N . GLU A 1 486 ? 32.784 -2.281 -18.639 1.00 75.06 486 GLU A N 1
ATOM 3746 C CA . GLU A 1 486 ? 32.278 -3.530 -18.071 1.00 75.06 486 GLU A CA 1
ATOM 3747 C C . GLU A 1 486 ? 30.911 -3.866 -18.698 1.00 75.06 486 GLU A C 1
ATOM 3749 O O . GLU A 1 486 ? 30.102 -2.953 -18.896 1.00 75.06 486 GLU A O 1
ATOM 3754 N N . PRO A 1 487 ? 30.628 -5.142 -19.027 1.00 69.00 487 PRO A N 1
ATOM 3755 C CA . PRO A 1 487 ? 29.315 -5.560 -19.513 1.00 69.00 487 PRO A CA 1
ATOM 3756 C C . PRO A 1 487 ? 28.204 -5.193 -18.526 1.00 69.00 487 PRO A C 1
ATOM 3758 O O . PRO A 1 487 ? 28.408 -5.257 -17.316 1.00 69.00 487 PRO A O 1
ATOM 3761 N N . ASP A 1 488 ? 27.042 -4.808 -19.054 1.00 56.81 488 ASP A N 1
ATOM 3762 C CA . ASP A 1 488 ? 25.784 -4.547 -18.337 1.00 56.81 488 ASP A CA 1
ATOM 3763 C C . ASP A 1 488 ? 25.818 -3.363 -17.335 1.00 56.81 488 ASP A C 1
ATOM 3765 O O . ASP A 1 488 ? 24.775 -2.842 -16.934 1.00 56.81 488 ASP A O 1
ATOM 3769 N N . THR A 1 489 ? 27.003 -2.828 -17.026 1.00 53.41 489 THR A N 1
ATOM 3770 C CA . THR A 1 489 ? 27.208 -1.565 -16.306 1.00 53.41 489 THR A CA 1
ATOM 3771 C C . THR A 1 489 ? 26.803 -0.372 -17.179 1.00 53.41 489 THR A C 1
ATOM 3773 O O . THR A 1 489 ? 27.188 -0.263 -18.346 1.00 53.41 489 THR A O 1
ATOM 3776 N N . MET A 1 490 ? 26.042 0.573 -16.619 1.00 58.59 490 MET A N 1
ATOM 3777 C CA . MET A 1 490 ? 25.748 1.845 -17.288 1.00 58.59 490 MET A CA 1
ATOM 3778 C C . MET A 1 490 ? 26.878 2.859 -17.102 1.00 58.59 490 MET A C 1
ATOM 3780 O O . MET A 1 490 ? 27.518 2.932 -16.056 1.00 58.59 490 MET A O 1
ATOM 3784 N N . TYR A 1 491 ? 27.071 3.707 -18.110 1.00 72.56 491 TYR A N 1
ATOM 3785 C CA . TYR A 1 491 ? 28.109 4.729 -18.171 1.00 72.56 491 TYR A CA 1
ATOM 3786 C C . TYR A 1 491 ? 27.549 6.073 -18.642 1.00 72.56 491 TYR A C 1
ATOM 3788 O O . TYR A 1 491 ? 26.746 6.143 -19.574 1.00 72.56 491 TYR A O 1
ATOM 3796 N N . ILE A 1 492 ? 27.994 7.163 -18.013 1.00 75.62 492 ILE A N 1
ATOM 3797 C CA . ILE A 1 492 ? 27.549 8.528 -18.308 1.00 75.62 492 ILE A CA 1
ATOM 3798 C C . ILE A 1 492 ? 28.680 9.363 -18.908 1.00 75.62 492 ILE A C 1
ATOM 3800 O O . ILE A 1 492 ? 29.765 9.474 -18.339 1.00 75.62 492 ILE A O 1
ATOM 3804 N N . VAL A 1 493 ? 28.400 9.991 -20.052 1.00 77.50 493 VAL A N 1
ATOM 3805 C CA . VAL A 1 493 ? 29.303 10.929 -20.725 1.00 77.50 493 VAL A CA 1
ATOM 3806 C C . VAL A 1 493 ? 29.179 12.306 -20.082 1.00 77.50 493 VAL A C 1
ATOM 3808 O O . VAL A 1 493 ? 28.107 12.922 -20.069 1.00 77.50 493 VAL A O 1
ATOM 3811 N N . ARG A 1 494 ? 30.298 12.805 -19.562 1.00 73.19 494 ARG A N 1
ATOM 3812 C CA . ARG A 1 494 ? 30.483 14.165 -19.044 1.00 73.19 494 ARG A CA 1
ATOM 3813 C C . ARG A 1 494 ? 31.599 14.865 -19.818 1.00 73.19 494 ARG A C 1
ATOM 3815 O O . ARG A 1 494 ? 32.398 14.203 -20.474 1.00 73.19 494 ARG A O 1
ATOM 3822 N N . SER A 1 495 ? 31.646 16.192 -19.719 1.00 77.31 495 SER A N 1
ATOM 3823 C CA . SER A 1 495 ? 32.872 16.940 -20.011 1.00 77.31 495 SER A CA 1
ATOM 3824 C C . SER A 1 495 ? 33.601 17.263 -18.706 1.00 77.31 495 SER A C 1
ATOM 3826 O O . SER A 1 495 ? 32.939 17.447 -17.679 1.00 77.31 495 SER A O 1
ATOM 3828 N N . ASP A 1 496 ? 34.929 17.347 -18.743 1.00 67.44 496 ASP A N 1
ATOM 3829 C CA . ASP A 1 496 ? 35.726 18.022 -17.709 1.00 67.44 496 ASP A CA 1
ATOM 3830 C C . ASP A 1 496 ? 35.790 19.552 -17.906 1.00 67.44 496 ASP A C 1
ATOM 3832 O O . ASP A 1 496 ? 36.018 20.289 -16.942 1.00 67.44 496 ASP A O 1
ATOM 3836 N N . ASP A 1 497 ? 35.504 20.037 -19.117 1.00 71.75 497 ASP A N 1
ATOM 3837 C CA . ASP A 1 497 ? 35.450 21.454 -19.474 1.00 71.75 497 ASP A CA 1
ATOM 3838 C C . ASP A 1 497 ? 34.012 21.974 -19.719 1.00 71.75 497 ASP A C 1
ATOM 3840 O O . ASP A 1 497 ? 33.014 21.318 -19.417 1.00 71.75 497 ASP A O 1
ATOM 3844 N N . ASN A 1 498 ? 33.891 23.202 -20.238 1.00 70.31 498 ASN A N 1
ATOM 3845 C CA . ASN A 1 498 ? 32.602 23.826 -20.572 1.00 70.31 498 ASN A CA 1
ATOM 3846 C C . ASN A 1 498 ? 32.112 23.522 -22.006 1.00 70.31 498 ASN A C 1
ATOM 3848 O O . ASN A 1 498 ? 31.071 24.045 -22.409 1.00 70.31 498 ASN A O 1
ATOM 3852 N N . ASN A 1 499 ? 32.854 22.736 -22.788 1.00 76.88 499 ASN A N 1
ATOM 3853 C CA . ASN A 1 499 ? 32.516 22.386 -24.164 1.00 76.88 499 ASN A CA 1
ATOM 3854 C C . ASN A 1 499 ? 31.682 21.093 -24.222 1.00 76.88 499 ASN A C 1
ATOM 3856 O O . ASN A 1 499 ? 31.514 20.369 -23.238 1.00 76.88 499 ASN A O 1
ATOM 3860 N N . GLU A 1 500 ? 31.148 20.788 -25.405 1.00 83.88 500 GLU A N 1
ATOM 3861 C CA . GLU A 1 500 ? 30.566 19.473 -25.667 1.00 83.88 500 GLU A CA 1
ATOM 3862 C C . GLU A 1 500 ? 31.671 18.407 -25.660 1.00 83.88 500 GLU A C 1
ATOM 3864 O O . GLU A 1 500 ? 32.717 18.570 -26.289 1.00 83.88 500 GLU A O 1
ATOM 3869 N N . ALA A 1 501 ? 31.424 17.313 -24.945 1.00 86.19 501 ALA A N 1
ATOM 3870 C CA . ALA A 1 501 ? 32.255 16.119 -24.944 1.00 86.19 501 ALA A CA 1
ATOM 3871 C C . ALA A 1 501 ? 31.460 14.959 -25.538 1.00 86.19 501 ALA A C 1
ATOM 3873 O O . ALA A 1 501 ? 30.248 14.867 -25.336 1.00 86.19 501 ALA A O 1
ATOM 3874 N N . THR A 1 502 ? 32.130 14.067 -26.259 1.00 92.50 502 THR A N 1
ATOM 3875 C CA . THR A 1 502 ? 31.488 12.954 -26.963 1.00 92.50 502 THR A CA 1
ATOM 3876 C C . THR A 1 502 ? 32.225 11.644 -26.738 1.00 92.50 502 THR A C 1
ATOM 3878 O O . THR A 1 502 ? 33.421 11.620 -26.457 1.00 92.50 502 THR A O 1
ATOM 3881 N N . VAL A 1 503 ? 31.496 10.540 -26.856 1.00 91.50 503 VAL A N 1
ATOM 3882 C CA . VAL A 1 503 ? 32.022 9.178 -26.797 1.00 91.50 503 VAL A CA 1
ATOM 3883 C C . VAL A 1 503 ? 31.328 8.374 -27.878 1.00 91.50 503 VAL A C 1
ATOM 3885 O O . VAL A 1 503 ? 30.109 8.247 -27.857 1.00 91.50 503 VAL A O 1
ATOM 3888 N N . THR A 1 504 ? 32.081 7.798 -28.809 1.00 92.12 504 THR A N 1
ATOM 3889 C CA . THR A 1 504 ? 31.524 6.808 -29.735 1.00 92.12 504 THR A CA 1
ATOM 3890 C C . THR A 1 504 ? 31.718 5.410 -29.161 1.00 92.12 504 THR A C 1
ATOM 3892 O O . THR A 1 504 ? 32.848 4.981 -28.932 1.00 92.12 504 THR A O 1
ATOM 3895 N N . TYR A 1 505 ? 30.611 4.707 -28.922 1.00 89.38 505 TYR A N 1
ATOM 3896 C CA . TYR A 1 505 ? 30.569 3.349 -28.382 1.00 89.38 505 TYR A CA 1
ATOM 3897 C C . TYR A 1 505 ? 29.583 2.505 -29.198 1.00 89.38 505 TYR A C 1
ATOM 3899 O O . TYR A 1 505 ? 28.504 2.980 -29.550 1.00 89.38 505 TYR A O 1
ATOM 3907 N N . LYS A 1 506 ? 29.971 1.280 -29.585 1.00 87.12 506 LYS A N 1
ATOM 3908 C CA . LYS A 1 506 ? 29.202 0.419 -30.516 1.00 87.12 506 LYS A CA 1
ATOM 3909 C C . LYS A 1 506 ? 28.744 1.157 -31.801 1.00 87.12 506 LYS A C 1
ATOM 3911 O O . LYS A 1 506 ? 27.655 0.927 -32.318 1.00 87.12 506 LYS A O 1
ATOM 3916 N N . GLY A 1 507 ? 29.557 2.097 -32.296 1.00 85.31 507 GLY A N 1
ATOM 3917 C CA . GLY A 1 507 ? 29.245 2.945 -33.459 1.00 85.31 507 GLY A CA 1
ATOM 3918 C C . GLY A 1 507 ? 28.221 4.068 -33.219 1.00 85.31 507 GLY A C 1
ATOM 3919 O O . GLY A 1 507 ? 27.974 4.854 -34.129 1.00 85.31 507 GLY A O 1
ATOM 3920 N N . THR A 1 508 ? 27.652 4.184 -32.016 1.00 83.06 508 THR A N 1
ATOM 3921 C CA . THR A 1 508 ? 26.739 5.269 -31.624 1.00 83.06 508 THR A CA 1
ATOM 3922 C C . THR A 1 508 ? 27.514 6.359 -30.890 1.00 83.06 508 THR A C 1
ATOM 3924 O O . THR A 1 508 ? 28.267 6.062 -29.965 1.00 83.06 508 THR A O 1
ATOM 3927 N N . THR A 1 509 ? 27.333 7.624 -31.276 1.00 91.25 509 THR A N 1
ATOM 3928 C CA . THR A 1 509 ? 27.944 8.761 -30.572 1.00 91.25 509 THR A CA 1
ATOM 3929 C C . THR A 1 509 ? 27.025 9.272 -29.463 1.00 91.25 509 THR A C 1
ATOM 3931 O O . THR A 1 509 ? 25.935 9.794 -29.705 1.00 91.25 509 THR A O 1
ATOM 3934 N N . TYR A 1 510 ? 27.505 9.136 -28.235 1.00 86.31 510 TYR A N 1
ATOM 3935 C CA . TYR A 1 510 ? 26.948 9.703 -27.017 1.00 86.31 510 TYR A CA 1
ATOM 3936 C C . TYR A 1 510 ? 27.613 11.058 -26.739 1.00 86.31 510 TYR A C 1
ATOM 3938 O O . TYR A 1 510 ? 28.764 11.277 -27.116 1.00 86.31 510 TYR A O 1
ATOM 3946 N N . SER A 1 511 ? 26.895 11.992 -26.118 1.00 85.75 511 SER A N 1
ATOM 3947 C CA . SER A 1 511 ? 27.309 13.396 -25.985 1.00 85.75 511 SER A CA 1
ATOM 3948 C C . SER A 1 511 ? 26.883 13.986 -24.643 1.00 85.75 511 SER A C 1
ATOM 3950 O O . SER A 1 511 ? 25.751 13.784 -24.214 1.00 85.75 511 SER A O 1
ATOM 3952 N N . SER A 1 512 ? 27.760 14.761 -23.999 1.00 72.88 512 SER A N 1
ATOM 3953 C CA . SER A 1 512 ? 27.459 15.509 -22.769 1.00 72.88 512 SER A CA 1
ATOM 3954 C C . SER A 1 512 ? 26.533 16.718 -22.995 1.00 72.88 512 SER A C 1
ATOM 3956 O O . SER A 1 512 ? 26.069 17.328 -22.026 1.00 72.88 512 SER A O 1
ATOM 3958 N N . SER A 1 513 ? 26.246 17.074 -24.253 1.00 67.31 513 SER A N 1
ATOM 3959 C CA . SER A 1 513 ? 25.449 18.247 -24.606 1.00 67.31 513 SER A CA 1
ATOM 3960 C C . SER A 1 513 ? 23.975 18.095 -24.233 1.00 67.31 513 SER A C 1
ATOM 3962 O O . SER A 1 513 ? 23.285 17.121 -24.538 1.00 67.31 513 SER A O 1
ATOM 3964 N N . LEU A 1 514 ? 23.452 19.137 -23.589 1.00 47.31 514 LEU A N 1
ATOM 3965 C CA . LEU A 1 514 ? 22.066 19.208 -23.120 1.00 47.31 514 LEU A CA 1
ATOM 3966 C C . LEU A 1 514 ? 21.048 19.396 -24.262 1.00 47.31 514 LEU A C 1
ATOM 3968 O O . LEU A 1 514 ? 19.838 19.320 -24.019 1.00 47.31 514 LEU A O 1
ATOM 3972 N N . VAL A 1 515 ? 21.538 19.641 -25.483 1.00 50.56 515 VAL A N 1
ATOM 3973 C CA . VAL A 1 515 ? 20.744 19.754 -26.715 1.00 50.56 515 VAL A CA 1
ATOM 3974 C C . VAL A 1 515 ? 20.531 18.379 -27.350 1.00 50.56 515 VAL A C 1
ATOM 3976 O O . VAL A 1 515 ? 19.401 18.040 -27.689 1.00 50.56 515 VAL A O 1
ATOM 3979 N N . THR A 1 516 ? 21.589 17.569 -27.463 1.00 56.94 516 THR A N 1
ATOM 3980 C CA . THR A 1 516 ? 21.541 16.211 -28.036 1.00 56.94 516 THR A CA 1
ATOM 3981 C C . THR A 1 516 ? 20.964 15.185 -27.061 1.00 56.94 516 THR A C 1
ATOM 3983 O O . THR A 1 516 ? 20.293 1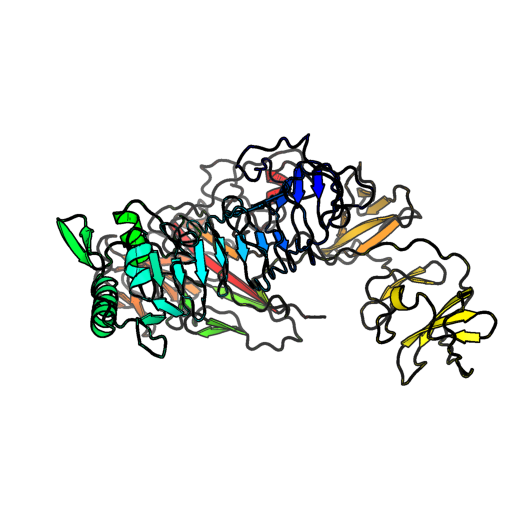4.254 -27.495 1.00 56.94 516 THR A O 1
ATOM 3986 N N . ARG A 1 517 ? 21.183 15.359 -25.747 1.00 47.19 517 ARG A N 1
ATOM 3987 C CA . ARG A 1 517 ? 20.621 14.549 -24.640 1.00 47.19 517 ARG A CA 1
ATOM 3988 C C . ARG A 1 517 ? 20.940 13.040 -24.666 1.00 47.19 517 ARG A C 1
ATOM 3990 O O . ARG A 1 517 ? 20.482 12.322 -23.782 1.00 47.19 517 ARG A O 1
ATOM 3997 N N . ASN A 1 518 ? 21.753 12.561 -25.607 1.00 66.88 518 ASN A N 1
ATOM 3998 C CA . ASN A 1 518 ? 22.195 11.167 -25.698 1.00 66.88 518 ASN A CA 1
ATOM 3999 C C . ASN A 1 518 ? 23.441 10.927 -24.823 1.00 66.88 518 ASN A C 1
ATOM 4001 O O . ASN A 1 518 ? 24.516 10.647 -25.342 1.00 66.88 518 ASN A O 1
ATOM 4005 N N . ASN A 1 519 ? 23.341 11.135 -23.507 1.00 69.50 519 ASN A N 1
ATOM 4006 C CA . ASN A 1 519 ? 24.519 11.247 -22.634 1.00 69.50 519 ASN A CA 1
ATOM 4007 C C . ASN A 1 519 ? 24.821 10.006 -21.768 1.00 69.50 519 ASN A C 1
ATOM 4009 O O . ASN A 1 519 ? 25.699 10.082 -20.910 1.00 69.50 519 ASN A O 1
ATOM 4013 N N . VAL A 1 520 ? 24.103 8.895 -21.956 1.00 71.44 520 VAL A N 1
ATOM 4014 C CA . VAL A 1 520 ? 24.248 7.642 -21.187 1.00 71.44 520 VAL A CA 1
ATOM 4015 C C . VAL A 1 520 ? 24.256 6.454 -22.149 1.00 71.44 520 VAL A C 1
ATOM 4017 O O . VAL A 1 520 ? 23.494 6.450 -23.115 1.00 71.44 520 VAL A O 1
ATOM 4020 N N . PHE A 1 521 ? 25.092 5.453 -21.879 1.00 72.38 521 PHE A N 1
ATOM 4021 C CA . PHE A 1 521 ? 25.128 4.175 -22.594 1.00 72.38 521 PHE A CA 1
ATOM 4022 C C . PHE A 1 521 ? 25.303 3.006 -21.616 1.00 72.38 521 PHE A C 1
ATOM 4024 O O . PHE A 1 521 ? 25.689 3.210 -20.470 1.00 72.38 521 PHE A O 1
ATOM 4031 N N . MET A 1 522 ? 25.010 1.785 -22.058 1.00 75.31 522 MET A N 1
ATOM 4032 C CA . MET A 1 522 ? 25.242 0.553 -21.295 1.00 75.31 522 MET A CA 1
ATOM 4033 C C . MET A 1 522 ? 26.382 -0.232 -21.942 1.00 75.31 522 MET A C 1
ATOM 4035 O O . MET A 1 522 ? 26.466 -0.287 -23.172 1.00 75.31 522 MET A O 1
ATOM 4039 N N . GLY A 1 523 ? 27.259 -0.809 -21.123 1.00 75.81 523 GLY A N 1
ATOM 4040 C CA . GLY A 1 523 ? 28.313 -1.701 -21.579 1.00 75.81 523 GLY A CA 1
ATOM 4041 C C . GLY A 1 523 ? 27.753 -3.009 -22.129 1.00 75.81 523 GLY A C 1
ATOM 4042 O O . GLY A 1 523 ? 26.757 -3.532 -21.644 1.00 75.81 523 GLY A O 1
ATOM 4043 N N . VAL A 1 524 ? 28.382 -3.535 -23.175 1.00 74.38 524 VAL A N 1
ATOM 4044 C CA . VAL A 1 524 ? 27.935 -4.735 -23.889 1.00 74.38 524 VAL A CA 1
ATOM 4045 C C . VAL A 1 524 ? 29.030 -5.788 -23.820 1.00 74.38 524 VAL A C 1
ATOM 4047 O O . VAL A 1 524 ? 30.193 -5.495 -24.101 1.00 74.38 524 VAL A O 1
ATOM 4050 N N . SER A 1 525 ? 28.653 -7.025 -23.489 1.00 69.94 525 SER A N 1
ATOM 4051 C CA . SER A 1 525 ? 29.580 -8.159 -23.436 1.00 69.94 525 SER A CA 1
ATOM 4052 C C . SER A 1 525 ? 30.405 -8.292 -24.725 1.00 69.94 525 SER A C 1
ATOM 4054 O O . SER A 1 525 ? 29.866 -8.277 -25.834 1.00 69.94 525 SER A O 1
ATOM 4056 N N . GLY A 1 526 ? 31.732 -8.365 -24.576 1.00 74.81 526 GLY A N 1
ATOM 4057 C CA . GLY A 1 526 ? 32.693 -8.396 -25.685 1.00 74.81 526 GLY A CA 1
ATOM 4058 C C . GLY A 1 526 ? 33.003 -7.044 -26.350 1.00 74.81 526 GLY A C 1
ATOM 4059 O O . GLY A 1 526 ? 33.729 -7.025 -27.343 1.00 74.81 526 GLY A O 1
ATOM 4060 N N . VAL A 1 527 ? 32.488 -5.916 -25.841 1.00 75.62 527 VAL A N 1
ATOM 4061 C CA . VAL A 1 527 ? 32.749 -4.564 -26.375 1.00 75.62 527 VAL A CA 1
ATOM 4062 C C . VAL A 1 527 ? 33.344 -3.671 -25.280 1.00 75.62 527 VAL A C 1
ATOM 4064 O O . VAL A 1 527 ? 32.686 -2.797 -24.725 1.00 75.62 527 VAL A O 1
ATOM 4067 N N . GLU A 1 528 ? 34.618 -3.896 -24.969 1.00 73.69 528 GLU A N 1
ATOM 4068 C CA . GLU A 1 528 ? 35.326 -3.221 -23.868 1.00 73.69 528 GLU A CA 1
ATOM 4069 C C . GLU A 1 528 ? 35.763 -1.780 -24.198 1.00 73.69 528 GLU A C 1
ATOM 4071 O O . GLU A 1 528 ? 36.069 -1.007 -23.291 1.00 73.69 528 GLU A O 1
ATOM 4076 N N . SER A 1 529 ? 35.817 -1.408 -25.485 1.00 78.88 529 SER A N 1
ATOM 4077 C CA . SER A 1 529 ? 36.458 -0.177 -25.970 1.00 78.88 529 SER A CA 1
ATOM 4078 C C . SER A 1 529 ? 35.488 0.879 -26.513 1.00 78.88 529 SER A C 1
ATOM 4080 O O . SER A 1 529 ? 34.426 0.586 -27.066 1.00 78.88 529 SER A O 1
ATOM 4082 N N . PHE A 1 530 ? 35.891 2.143 -26.377 1.00 87.12 530 PHE A N 1
ATOM 4083 C CA . PHE A 1 530 ? 35.162 3.337 -26.808 1.00 87.12 530 PHE A CA 1
ATOM 4084 C C . PHE A 1 530 ? 36.122 4.368 -27.417 1.00 87.12 530 PHE A C 1
ATOM 4086 O O . PHE A 1 530 ? 37.338 4.280 -27.259 1.00 87.12 530 PHE A O 1
ATOM 4093 N N . THR A 1 531 ? 35.586 5.373 -28.111 1.00 91.38 531 THR A N 1
ATOM 4094 C CA . THR A 1 531 ? 36.365 6.502 -28.649 1.00 91.38 531 THR A CA 1
ATOM 4095 C C . THR A 1 531 ? 35.896 7.815 -28.012 1.00 91.38 531 THR A C 1
ATOM 4097 O O . THR A 1 531 ? 34.861 8.339 -28.432 1.00 91.38 531 THR A O 1
ATOM 4100 N N . PRO A 1 532 ? 36.604 8.339 -26.994 1.00 90.12 532 PRO A N 1
ATOM 4101 C CA . PRO A 1 532 ? 36.271 9.601 -26.332 1.00 90.12 532 PRO A CA 1
ATOM 4102 C C . PRO A 1 532 ? 36.809 10.821 -27.102 1.00 90.12 532 PRO A C 1
ATOM 4104 O O . PRO A 1 532 ? 37.826 10.733 -27.791 1.00 90.12 532 PRO A O 1
ATOM 4107 N N . SER A 1 533 ? 36.176 11.986 -26.937 1.00 91.19 533 SER A N 1
ATOM 4108 C CA . SER A 1 533 ? 36.819 13.283 -27.193 1.00 91.19 533 SER A CA 1
ATOM 4109 C C . SER A 1 533 ? 37.796 13.637 -26.064 1.00 91.19 533 SER A C 1
ATOM 4111 O O . SER A 1 533 ? 37.718 13.091 -24.967 1.00 91.19 533 SER A O 1
ATOM 4113 N N . SER A 1 534 ? 38.718 14.572 -26.308 1.00 85.69 534 SER A N 1
ATOM 4114 C CA . SER A 1 534 ? 39.798 14.922 -25.366 1.00 85.69 534 SER A CA 1
ATOM 4115 C C . SER A 1 534 ? 39.327 15.425 -23.994 1.00 85.69 534 SER A C 1
ATOM 4117 O O . SER A 1 534 ? 40.050 15.280 -23.015 1.00 85.69 534 SER A O 1
ATOM 4119 N N . ASN A 1 535 ? 38.128 16.004 -23.934 1.00 79.62 535 ASN A N 1
ATOM 4120 C CA . ASN A 1 535 ? 37.455 16.507 -22.733 1.00 79.62 535 ASN A CA 1
ATOM 4121 C C . ASN A 1 535 ? 36.443 15.509 -22.128 1.00 79.62 535 ASN A C 1
ATOM 4123 O O . ASN A 1 535 ? 35.788 15.808 -21.131 1.00 79.62 535 ASN A O 1
ATOM 4127 N N . ALA A 1 536 ? 36.259 14.326 -22.726 1.00 83.69 536 ALA A N 1
ATOM 4128 C CA . ALA A 1 536 ? 35.273 13.372 -22.237 1.00 83.69 536 ALA A CA 1
ATOM 4129 C C . ALA A 1 536 ? 35.737 12.694 -20.944 1.00 83.69 536 ALA A C 1
ATOM 4131 O O . ALA A 1 536 ? 36.828 12.130 -20.847 1.00 83.69 536 ALA A O 1
ATOM 4132 N N . VAL A 1 537 ? 34.847 12.701 -19.955 1.00 77.69 537 VAL A N 1
ATOM 4133 C CA . VAL A 1 537 ? 34.946 11.880 -18.751 1.00 77.69 537 VAL A CA 1
ATOM 4134 C C . VAL A 1 537 ? 33.796 10.889 -18.794 1.00 77.69 537 VAL A C 1
ATOM 4136 O O . VAL A 1 537 ? 32.630 11.284 -18.854 1.00 77.69 537 VAL A O 1
ATOM 4139 N N . ILE A 1 538 ? 34.132 9.602 -18.769 1.00 76.62 538 ILE A N 1
ATOM 4140 C CA . ILE A 1 538 ? 33.158 8.527 -18.621 1.00 76.62 538 ILE A CA 1
ATOM 4141 C C . ILE A 1 538 ? 33.176 8.094 -17.164 1.00 76.62 538 ILE A C 1
ATOM 4143 O O . ILE A 1 538 ? 34.233 7.786 -16.619 1.00 76.62 538 ILE A O 1
ATOM 4147 N N . LEU A 1 539 ? 32.006 8.086 -16.535 1.00 66.38 539 LEU A N 1
ATOM 4148 C CA . LEU A 1 539 ? 31.831 7.566 -15.183 1.00 66.38 539 LEU A CA 1
ATOM 4149 C C . LEU A 1 539 ? 30.892 6.356 -15.253 1.00 66.38 539 LEU A C 1
ATOM 4151 O O . LEU A 1 539 ? 29.860 6.472 -15.922 1.00 66.38 539 LEU A O 1
ATOM 4155 N N . PRO A 1 540 ? 31.194 5.224 -14.590 1.00 55.78 540 PRO A N 1
ATOM 4156 C CA . PRO A 1 540 ? 30.180 4.208 -14.346 1.00 55.78 540 PRO A CA 1
ATOM 4157 C C . PRO A 1 540 ? 29.083 4.849 -13.494 1.00 55.78 540 PRO A C 1
ATOM 4159 O O . PRO A 1 540 ? 29.359 5.352 -12.402 1.00 55.78 540 PRO A O 1
ATOM 4162 N N . VAL A 1 541 ? 27.855 4.876 -14.006 1.00 49.34 541 VAL A N 1
ATOM 4163 C CA . VAL A 1 541 ? 26.691 5.323 -13.237 1.00 49.34 541 VAL A CA 1
ATOM 4164 C C . VAL A 1 541 ? 26.308 4.141 -12.363 1.00 49.34 541 VAL A C 1
ATOM 4166 O O . VAL A 1 541 ? 25.804 3.130 -12.845 1.00 49.34 541 VAL A O 1
ATOM 4169 N N . ARG A 1 542 ? 26.571 4.262 -11.064 1.00 43.50 542 ARG A N 1
ATOM 4170 C CA . ARG A 1 542 ? 26.217 3.266 -10.043 1.00 43.50 542 ARG A CA 1
ATOM 4171 C C . ARG A 1 542 ? 24.729 3.429 -9.660 1.00 43.50 542 ARG A C 1
ATOM 4173 O O . ARG A 1 542 ? 24.336 3.142 -8.534 1.00 43.50 542 ARG A O 1
ATOM 4180 N N . ASP A 1 543 ? 23.934 3.968 -10.598 1.00 39.22 543 ASP A N 1
ATOM 4181 C CA . ASP A 1 543 ? 22.670 4.667 -10.395 1.00 39.22 543 ASP A CA 1
ATOM 4182 C C . ASP A 1 543 ? 21.856 4.918 -11.699 1.00 39.22 543 ASP A C 1
ATOM 4184 O O . ASP A 1 543 ? 22.390 5.312 -12.733 1.00 39.22 543 ASP A O 1
ATOM 4188 N N . VAL A 1 544 ? 20.527 4.734 -11.620 1.00 43.12 544 VAL A N 1
ATOM 4189 C CA . VAL A 1 544 ? 19.476 4.978 -12.650 1.00 43.12 544 VAL A CA 1
ATOM 4190 C C . VAL A 1 544 ? 18.240 5.588 -11.941 1.00 43.12 544 VAL A C 1
ATOM 4192 O O . VAL A 1 544 ? 18.437 6.180 -10.895 1.00 43.12 544 VAL A O 1
ATOM 4195 N N . ILE A 1 545 ? 16.964 5.462 -12.352 1.00 36.12 545 ILE A N 1
ATOM 4196 C CA . ILE A 1 545 ? 15.818 5.913 -11.501 1.00 36.12 545 ILE A CA 1
ATOM 4197 C C . ILE A 1 545 ? 15.221 4.745 -10.694 1.00 36.12 545 ILE A C 1
ATOM 4199 O O . ILE A 1 545 ? 14.672 3.822 -11.286 1.00 36.12 545 ILE A O 1
ATOM 4203 N N . ASN A 1 546 ? 15.313 4.801 -9.355 1.00 45.16 546 ASN A N 1
ATOM 4204 C CA . ASN A 1 546 ? 15.008 3.669 -8.469 1.00 45.16 546 ASN A CA 1
ATOM 4205 C C . ASN A 1 546 ? 13.528 3.651 -8.064 1.00 45.16 546 ASN A C 1
ATOM 4207 O O . ASN A 1 546 ? 13.085 4.478 -7.264 1.00 45.16 546 ASN A O 1
ATOM 4211 N N . TYR A 1 547 ? 12.774 2.708 -8.624 1.00 44.19 547 TYR A N 1
ATOM 4212 C CA . TYR A 1 547 ? 11.432 2.354 -8.167 1.00 44.19 547 TYR A CA 1
ATOM 4213 C C . TYR A 1 547 ? 11.524 1.029 -7.417 1.00 44.19 547 TYR A C 1
ATOM 4215 O O . TYR A 1 547 ? 12.125 0.083 -7.921 1.00 44.19 547 TYR A O 1
ATOM 4223 N N . GLN A 1 548 ? 10.908 0.941 -6.238 1.00 59.38 548 GLN A N 1
ATOM 4224 C CA . GLN A 1 548 ? 10.613 -0.363 -5.644 1.00 59.38 548 GLN A CA 1
ATOM 4225 C C . GLN A 1 548 ? 9.664 -1.095 -6.596 1.00 59.38 548 GLN A C 1
ATOM 4227 O O . GLN A 1 548 ? 8.678 -0.506 -7.043 1.00 59.38 548 GLN A O 1
ATOM 4232 N N . THR A 1 549 ? 9.952 -2.352 -6.919 1.00 72.69 549 THR A N 1
ATOM 4233 C CA . THR A 1 549 ? 9.086 -3.179 -7.764 1.00 72.69 549 THR A CA 1
ATOM 4234 C C . THR A 1 549 ? 8.563 -4.374 -6.980 1.00 72.69 549 THR A C 1
ATOM 4236 O O . THR A 1 549 ? 9.198 -4.853 -6.044 1.00 72.69 549 THR A O 1
ATOM 4239 N N . VAL A 1 550 ? 7.396 -4.876 -7.371 1.00 85.56 550 VAL A N 1
ATOM 4240 C CA . VAL A 1 550 ? 6.986 -6.242 -7.024 1.00 85.56 550 VAL A CA 1
ATOM 4241 C C . VAL A 1 550 ? 7.119 -7.139 -8.236 1.00 85.56 550 VAL A C 1
ATOM 4243 O O . VAL A 1 550 ? 6.965 -6.681 -9.370 1.00 85.56 550 VAL A O 1
ATOM 4246 N N . GLN A 1 551 ? 7.308 -8.431 -7.992 1.00 92.00 551 GLN A N 1
ATOM 4247 C CA . GLN A 1 551 ? 7.064 -9.442 -9.006 1.00 92.00 551 GLN A CA 1
ATOM 4248 C C . GLN A 1 551 ? 5.608 -9.911 -8.887 1.00 92.00 551 GLN A C 1
ATOM 4250 O O . GLN A 1 551 ? 5.130 -10.296 -7.820 1.00 92.00 551 GLN A O 1
ATOM 4255 N N . LEU A 1 552 ? 4.874 -9.847 -9.991 1.00 94.12 552 LEU A N 1
ATOM 4256 C CA . LEU A 1 552 ? 3.452 -10.169 -10.068 1.00 94.12 552 LEU A CA 1
ATOM 4257 C C . LEU A 1 552 ? 3.233 -11.235 -11.137 1.00 94.12 552 LEU A C 1
ATOM 4259 O O . LEU A 1 552 ? 3.793 -11.124 -12.221 1.00 94.12 552 LEU A O 1
ATOM 4263 N N . ARG A 1 553 ? 2.356 -12.209 -10.877 1.00 95.75 553 ARG A N 1
ATOM 4264 C CA . ARG A 1 553 ? 1.677 -12.958 -11.940 1.00 95.75 553 ARG A CA 1
ATOM 4265 C C . ARG A 1 553 ? 0.168 -12.917 -11.750 1.00 95.75 553 ARG A C 1
ATOM 4267 O O . ARG A 1 553 ? -0.338 -13.020 -10.634 1.00 95.75 553 ARG A O 1
ATOM 4274 N N . ILE A 1 554 ? -0.562 -12.711 -12.841 1.00 96.44 554 ILE A N 1
ATOM 4275 C CA . ILE A 1 554 ? -2.012 -12.501 -12.827 1.00 96.44 554 ILE A CA 1
ATOM 4276 C C . ILE A 1 554 ? -2.626 -13.031 -14.121 1.00 96.44 554 ILE A C 1
ATOM 4278 O O . ILE A 1 554 ? -2.077 -12.814 -15.198 1.00 96.44 554 ILE A O 1
ATOM 4282 N N . VAL A 1 555 ? -3.755 -13.734 -14.012 1.00 97.31 555 VAL A N 1
ATOM 4283 C CA . VAL A 1 555 ? -4.456 -14.358 -15.145 1.00 97.31 555 VAL A CA 1
ATOM 4284 C C . VAL A 1 555 ? -5.972 -14.217 -15.012 1.00 97.31 555 VAL A C 1
ATOM 4286 O O . VAL A 1 555 ? -6.536 -14.207 -13.914 1.00 97.31 555 VAL A O 1
ATOM 4289 N N . GLU A 1 556 ? -6.670 -14.141 -16.143 1.00 96.12 556 GLU A N 1
ATOM 4290 C CA . GLU A 1 556 ? -8.139 -14.069 -16.189 1.00 96.12 556 GLU A CA 1
ATOM 4291 C C . GLU A 1 556 ? -8.814 -15.405 -15.833 1.00 96.12 556 GLU A C 1
ATOM 4293 O O . GLU A 1 556 ? -9.939 -15.422 -15.328 1.00 96.12 556 GLU A O 1
ATOM 4298 N N . SER A 1 557 ? -8.127 -16.527 -16.070 1.00 95.94 557 SER A N 1
ATOM 4299 C CA . SER A 1 557 ? -8.656 -17.886 -15.931 1.00 95.94 557 SER A CA 1
ATOM 4300 C C . SER A 1 557 ? -7.558 -18.905 -15.620 1.00 95.94 557 SER A C 1
ATOM 4302 O O . SER A 1 557 ? -6.457 -18.788 -16.145 1.00 95.94 557 SER A O 1
ATOM 4304 N N . ILE A 1 558 ? -7.910 -19.941 -14.857 1.00 97.19 558 ILE A N 1
ATOM 4305 C CA . ILE A 1 558 ? -7.148 -21.191 -14.660 1.00 97.19 558 ILE A CA 1
ATOM 4306 C C . ILE A 1 558 ? -7.902 -22.370 -15.315 1.00 97.19 558 ILE A C 1
ATOM 4308 O O . ILE A 1 558 ? -9.100 -22.198 -15.596 1.00 97.19 558 ILE A O 1
ATOM 4312 N N . PRO A 1 559 ? -7.282 -23.550 -15.522 1.00 96.81 559 PRO A N 1
ATOM 4313 C CA . PRO A 1 559 ? -7.949 -24.752 -16.035 1.00 96.81 559 PRO A CA 1
ATOM 4314 C C . PRO A 1 559 ? -9.325 -25.037 -15.406 1.00 96.81 559 PRO A C 1
ATOM 4316 O O . PRO A 1 559 ? -9.568 -24.789 -14.218 1.00 96.81 559 PRO A O 1
ATOM 4319 N N . SER A 1 560 ? -10.282 -25.489 -16.219 1.00 95.00 560 SER A N 1
ATOM 4320 C CA . SER A 1 560 ? -11.700 -25.635 -15.836 1.00 95.00 560 SER A CA 1
ATOM 4321 C C . SER A 1 560 ? -12.027 -26.892 -15.029 1.00 95.00 560 SER A C 1
ATOM 4323 O O . SER A 1 560 ? -13.114 -26.974 -14.453 1.00 95.00 560 SER A O 1
ATOM 4325 N N . ASP A 1 561 ? -11.119 -27.862 -15.005 1.00 96.12 561 ASP A N 1
ATOM 4326 C CA . ASP A 1 561 ? -11.429 -29.223 -14.583 1.00 96.12 561 ASP A CA 1
ATOM 4327 C C . ASP A 1 561 ? -11.637 -29.342 -13.075 1.00 96.12 561 ASP A C 1
ATOM 4329 O O . ASP A 1 561 ? -10.884 -28.802 -12.261 1.00 96.12 561 ASP A O 1
ATOM 4333 N N . LYS A 1 562 ? -12.692 -30.073 -12.702 1.00 97.00 562 LYS A N 1
ATOM 4334 C CA . LYS A 1 562 ? -13.081 -30.289 -11.308 1.00 97.00 562 LYS A CA 1
ATOM 4335 C C . LYS A 1 562 ? -12.438 -31.557 -10.774 1.00 97.00 562 LYS A C 1
ATOM 4337 O O . LYS A 1 562 ? -12.923 -32.659 -11.018 1.00 97.00 562 LYS A O 1
ATOM 4342 N N . ILE A 1 563 ? -11.372 -31.393 -10.004 1.00 97.38 563 ILE A N 1
ATOM 4343 C CA . ILE A 1 563 ? -10.650 -32.497 -9.383 1.00 97.38 563 ILE A CA 1
ATOM 4344 C C . ILE A 1 563 ? -11.333 -32.802 -8.041 1.00 97.38 563 ILE A C 1
ATOM 4346 O O . ILE A 1 563 ? -11.252 -32.025 -7.088 1.00 97.38 563 ILE A O 1
ATOM 4350 N N . THR A 1 564 ? -12.059 -33.923 -7.977 1.00 96.88 564 THR A N 1
ATOM 4351 C CA . THR A 1 564 ? -12.828 -34.346 -6.785 1.00 96.88 564 THR A CA 1
ATOM 4352 C C . THR A 1 564 ? -12.222 -35.531 -6.033 1.00 96.88 564 THR A C 1
ATOM 4354 O O . THR A 1 564 ? -12.669 -35.854 -4.936 1.00 96.88 564 THR A O 1
ATOM 4357 N N . SER A 1 565 ? -11.232 -36.200 -6.621 1.00 95.44 565 SER A N 1
ATOM 4358 C CA . SER A 1 565 ? -10.545 -37.366 -6.056 1.00 95.44 565 SER A CA 1
ATOM 4359 C C . SER A 1 565 ? -9.288 -37.683 -6.864 1.00 95.44 565 SER A C 1
ATOM 4361 O O . SER A 1 565 ? -9.292 -37.474 -8.076 1.00 95.44 565 SER A O 1
ATOM 4363 N N . GLY A 1 566 ? -8.273 -38.270 -6.229 1.00 94.00 566 GLY A N 1
ATOM 4364 C CA . GLY A 1 566 ? -7.058 -38.761 -6.890 1.00 94.00 566 GLY A CA 1
ATOM 4365 C C . GLY A 1 566 ? -5.776 -38.203 -6.274 1.00 94.00 566 GLY A C 1
ATOM 4366 O O . GLY A 1 566 ? -5.819 -37.514 -5.254 1.00 94.00 566 GLY A O 1
ATOM 4367 N N . SER A 1 567 ? -4.644 -38.527 -6.897 1.00 93.69 567 SER A N 1
ATOM 4368 C CA . SER A 1 567 ? -3.347 -37.898 -6.624 1.00 93.69 567 SER A CA 1
ATOM 4369 C C . SER A 1 567 ? -3.243 -36.538 -7.311 1.00 93.69 567 SER A C 1
ATOM 4371 O O . SER A 1 567 ? -3.839 -36.327 -8.368 1.00 93.69 567 SER A O 1
ATOM 4373 N N . LEU A 1 568 ? -2.454 -35.638 -6.730 1.00 95.88 568 LEU A N 1
ATOM 4374 C CA . LEU A 1 568 ? -2.108 -34.349 -7.332 1.00 95.88 568 LEU A CA 1
ATOM 4375 C C . LEU A 1 568 ? -0.759 -34.429 -8.067 1.00 95.88 568 LEU A C 1
ATOM 4377 O O . LEU A 1 568 ? 0.087 -35.259 -7.736 1.00 95.88 568 LEU A O 1
ATOM 4381 N N . SER A 1 569 ? -0.546 -33.567 -9.062 1.00 95.50 569 SER A N 1
ATOM 4382 C CA . SER A 1 569 ? 0.787 -33.335 -9.636 1.00 95.50 569 SER A CA 1
ATOM 4383 C C . SER A 1 569 ? 1.619 -32.491 -8.670 1.00 95.50 569 SER A C 1
ATOM 4385 O O . SER A 1 569 ? 1.233 -31.355 -8.386 1.00 95.50 569 SER A O 1
ATOM 4387 N N . SER A 1 570 ? 2.754 -33.024 -8.210 1.00 94.62 570 SER A N 1
ATOM 4388 C CA . SER A 1 570 ? 3.766 -32.272 -7.453 1.00 94.62 570 SER A CA 1
ATOM 4389 C C . SER A 1 570 ? 4.302 -31.087 -8.274 1.00 94.62 570 SER A C 1
ATOM 4391 O O . SER A 1 570 ? 4.363 -31.161 -9.501 1.00 94.62 570 SER A O 1
ATOM 4393 N N . GLY A 1 571 ? 4.650 -29.988 -7.603 1.00 92.88 571 GLY A N 1
ATOM 4394 C CA . GLY A 1 571 ? 5.134 -28.746 -8.210 1.00 92.88 571 GLY A CA 1
ATOM 4395 C C . GLY A 1 571 ? 4.034 -27.815 -8.734 1.00 92.88 571 GLY A C 1
ATOM 4396 O O . GLY A 1 571 ? 4.351 -26.734 -9.223 1.00 92.88 571 GLY A O 1
ATOM 4397 N N . TYR A 1 572 ? 2.752 -28.187 -8.631 1.00 95.50 572 TYR A N 1
ATOM 4398 C CA . TYR A 1 572 ? 1.625 -27.372 -9.105 1.00 95.50 572 TYR A CA 1
ATOM 4399 C C . TYR A 1 572 ? 0.845 -26.724 -7.962 1.00 95.50 572 TYR A C 1
ATOM 4401 O O . TYR A 1 572 ? 0.573 -27.342 -6.931 1.00 95.50 572 TYR A O 1
ATOM 4409 N N . TRP A 1 573 ? 0.411 -25.488 -8.194 1.00 96.12 573 TRP A N 1
ATOM 4410 C CA . TRP A 1 573 ? -0.572 -24.805 -7.362 1.00 96.12 573 TRP A CA 1
ATOM 4411 C C . TRP A 1 573 ? -1.984 -25.334 -7.633 1.00 96.12 573 TRP A C 1
ATOM 4413 O O . TRP A 1 573 ? -2.378 -25.514 -8.788 1.00 96.12 573 TRP A O 1
ATOM 4423 N N . TYR A 1 574 ? -2.768 -25.522 -6.573 1.00 97.44 574 TYR A N 1
ATOM 4424 C CA . TYR A 1 574 ? -4.180 -25.902 -6.629 1.00 97.44 574 TYR A CA 1
ATOM 4425 C C . TYR A 1 574 ? -5.036 -24.900 -5.860 1.00 97.44 574 TYR A C 1
ATOM 4427 O O . TYR A 1 574 ? -4.703 -24.516 -4.741 1.00 97.44 574 TYR A O 1
ATOM 4435 N N . PHE A 1 575 ? -6.161 -24.501 -6.449 1.00 97.62 575 PHE A N 1
ATOM 4436 C CA . PHE A 1 575 ? -7.149 -23.608 -5.846 1.00 97.62 575 PHE A CA 1
ATOM 4437 C C . PHE A 1 575 ? -8.365 -24.400 -5.349 1.00 97.62 575 PHE A C 1
ATOM 4439 O O . PHE A 1 575 ? -8.911 -25.241 -6.072 1.00 97.62 575 PHE A O 1
ATOM 4446 N N . VAL A 1 576 ? -8.809 -24.112 -4.122 1.00 97.75 576 VAL A N 1
ATOM 4447 C CA . VAL A 1 576 ? -9.980 -24.741 -3.495 1.00 97.75 576 VAL A CA 1
ATOM 4448 C C . VAL A 1 576 ? -11.243 -24.002 -3.940 1.00 97.75 576 VAL A C 1
ATOM 4450 O O . VAL A 1 576 ? -11.740 -23.089 -3.281 1.00 97.75 576 VAL A O 1
ATOM 4453 N N . ALA A 1 577 ? -11.761 -24.375 -5.106 1.00 97.06 577 ALA A N 1
ATOM 4454 C CA . ALA A 1 577 ? -12.904 -23.717 -5.717 1.00 97.06 577 ALA A CA 1
ATOM 4455 C C . ALA A 1 577 ? -14.234 -24.138 -5.055 1.00 97.06 577 ALA A C 1
ATOM 4457 O O . ALA A 1 577 ? -14.510 -25.337 -4.937 1.00 97.06 577 ALA A O 1
ATOM 4458 N N . PRO A 1 578 ? -15.117 -23.192 -4.683 1.00 96.62 578 PRO A N 1
ATOM 4459 C CA . PRO A 1 578 ? -16.466 -23.524 -4.249 1.00 96.62 578 PRO A CA 1
ATOM 4460 C C . PRO A 1 578 ? -17.329 -24.022 -5.409 1.00 96.62 578 PRO A C 1
ATOM 4462 O O . PRO A 1 578 ? -17.190 -23.606 -6.562 1.00 96.62 578 PRO A O 1
ATOM 4465 N N . ASN A 1 579 ? -18.277 -24.900 -5.092 1.00 95.25 579 ASN A N 1
ATOM 4466 C CA . ASN A 1 579 ? -19.282 -25.398 -6.028 1.00 95.25 579 ASN A CA 1
ATOM 4467 C C . ASN A 1 579 ? -20.292 -24.307 -6.425 1.00 95.25 579 ASN A C 1
ATOM 4469 O O . ASN A 1 579 ? -20.856 -24.374 -7.516 1.00 95.25 579 ASN A O 1
ATOM 4473 N N . SER A 1 580 ? -20.480 -23.298 -5.569 1.00 94.31 580 SER A N 1
ATOM 4474 C CA . SER A 1 580 ? -21.236 -22.070 -5.826 1.00 94.31 580 SER A CA 1
ATOM 4475 C C . SER A 1 580 ? -20.593 -20.914 -5.063 1.00 94.31 580 SER A C 1
ATOM 4477 O O . SER A 1 580 ? -20.237 -21.079 -3.905 1.00 94.31 580 SER A O 1
ATOM 4479 N N . ILE A 1 581 ? -20.489 -19.722 -5.660 1.00 89.00 581 ILE A N 1
ATOM 4480 C CA . ILE A 1 581 ? -19.882 -18.544 -5.003 1.00 89.00 581 ILE A CA 1
ATOM 4481 C C . ILE A 1 581 ? -20.619 -18.155 -3.700 1.00 89.00 581 ILE A C 1
ATOM 4483 O O . ILE A 1 581 ? -20.019 -17.555 -2.815 1.00 89.00 581 ILE A O 1
ATOM 4487 N N . GLY A 1 582 ? -21.897 -18.527 -3.561 1.00 90.38 582 GLY A N 1
ATOM 4488 C CA . GLY A 1 582 ? -22.684 -18.319 -2.340 1.00 90.38 582 GLY A CA 1
ATOM 4489 C C . GLY A 1 582 ? -22.506 -19.378 -1.241 1.00 90.38 582 GLY A C 1
ATOM 4490 O O . GLY A 1 582 ? -23.152 -19.254 -0.207 1.00 90.38 582 GLY A O 1
ATOM 4491 N N . ASP A 1 583 ? -21.685 -20.413 -1.449 1.00 93.00 583 ASP A N 1
ATOM 4492 C CA . ASP A 1 583 ? -21.406 -21.461 -0.458 1.00 93.00 583 ASP A CA 1
ATOM 4493 C C . ASP A 1 583 ? -19.907 -21.801 -0.421 1.00 93.00 583 ASP A C 1
ATOM 4495 O O . ASP A 1 583 ? -19.377 -22.523 -1.266 1.00 93.00 583 ASP A O 1
ATOM 4499 N N . THR A 1 584 ? -19.229 -21.270 0.594 1.00 94.25 584 THR A N 1
ATOM 4500 C CA . THR A 1 584 ? -17.807 -21.497 0.890 1.00 94.25 584 THR A CA 1
ATOM 4501 C C . THR A 1 584 ? -17.597 -22.447 2.077 1.00 94.25 584 THR A C 1
ATOM 4503 O O . THR A 1 584 ? -16.499 -22.514 2.621 1.00 94.25 584 THR A O 1
ATOM 4506 N N . SER A 1 585 ? -18.622 -23.202 2.494 1.00 94.75 585 SER A N 1
ATOM 4507 C CA . SER A 1 585 ? -18.614 -23.997 3.740 1.00 94.75 585 SER A CA 1
ATOM 4508 C C . SER A 1 585 ? -17.729 -25.255 3.733 1.00 94.75 585 SER A C 1
ATOM 4510 O O . SER A 1 585 ? -17.621 -25.941 4.753 1.00 94.75 585 SER A O 1
ATOM 4512 N N . GLY A 1 586 ? -17.131 -25.603 2.591 1.00 96.38 586 GLY A N 1
ATOM 4513 C CA . GLY A 1 586 ? -16.311 -26.803 2.438 1.00 96.38 586 GLY A CA 1
ATOM 4514 C C . GLY A 1 586 ? -14.808 -26.598 2.658 1.00 96.38 586 GLY A C 1
ATOM 4515 O O . GLY A 1 586 ? -14.306 -25.481 2.790 1.00 96.38 586 GLY A O 1
ATOM 4516 N N . THR A 1 587 ? -14.084 -27.717 2.643 1.00 97.69 587 THR A N 1
ATOM 4517 C CA . THR A 1 587 ? -12.628 -27.788 2.802 1.00 97.69 587 THR A CA 1
ATOM 4518 C C . THR A 1 587 ? -12.015 -28.908 1.954 1.00 97.69 587 THR A C 1
ATOM 4520 O O . THR A 1 587 ? -12.656 -29.928 1.678 1.00 97.69 587 THR A O 1
ATOM 4523 N N . VAL A 1 588 ? -10.733 -28.756 1.626 1.00 97.75 588 VAL A N 1
ATOM 4524 C CA . VAL A 1 588 ? -9.823 -29.818 1.168 1.00 97.75 588 VAL A CA 1
ATOM 4525 C C . VAL A 1 588 ? -8.867 -30.159 2.307 1.00 97.75 588 VAL A C 1
ATOM 4527 O O . VAL A 1 588 ? -8.345 -29.248 2.938 1.00 97.75 588 VAL A O 1
ATOM 4530 N N . THR A 1 589 ? -8.563 -31.433 2.540 1.00 97.19 589 THR A N 1
ATOM 4531 C CA . THR A 1 589 ? -7.433 -31.828 3.400 1.00 97.19 589 THR A CA 1
ATOM 4532 C C . THR A 1 589 ? -6.368 -32.522 2.552 1.00 97.19 589 THR A C 1
ATOM 4534 O O . THR A 1 589 ? -6.656 -33.533 1.909 1.00 97.19 589 THR A O 1
ATOM 4537 N N . TYR A 1 590 ? -5.151 -31.975 2.555 1.00 96.06 590 TYR A N 1
ATOM 4538 C CA . TYR A 1 590 ? -3.971 -32.443 1.815 1.00 96.06 590 TYR A CA 1
ATOM 4539 C C . TYR A 1 590 ? -2.746 -32.365 2.742 1.00 96.06 590 TYR A C 1
ATOM 4541 O O . TYR A 1 590 ? -2.603 -31.394 3.483 1.00 96.06 590 TYR A O 1
ATOM 4549 N N . ASN A 1 591 ? -1.910 -33.410 2.769 1.00 93.31 591 ASN A N 1
ATOM 4550 C CA . ASN A 1 591 ? -0.772 -33.549 3.696 1.00 93.31 591 ASN A CA 1
ATOM 4551 C C . ASN A 1 591 ? -1.072 -33.149 5.159 1.00 93.31 591 ASN A C 1
ATOM 4553 O O . ASN A 1 591 ? -0.295 -32.478 5.833 1.00 93.31 591 ASN A O 1
ATOM 4557 N N . GLY A 1 592 ? -2.248 -33.554 5.655 1.00 92.88 592 GLY A N 1
ATOM 4558 C CA . GLY A 1 592 ? -2.725 -33.277 7.017 1.00 92.88 592 GLY A CA 1
ATOM 4559 C C . GLY A 1 592 ? -3.221 -31.844 7.262 1.00 92.88 592 GLY A C 1
ATOM 4560 O O . GLY A 1 592 ? -4.009 -31.634 8.184 1.00 92.88 592 GLY A O 1
ATOM 4561 N N . LYS A 1 593 ? -2.839 -30.873 6.426 1.00 94.19 593 LYS A N 1
ATOM 4562 C CA . LYS A 1 593 ? -3.335 -29.491 6.477 1.00 94.19 593 LYS A CA 1
ATOM 4563 C C . LYS A 1 593 ? -4.724 -29.398 5.835 1.00 94.19 593 LYS A C 1
ATOM 4565 O O . LYS A 1 593 ? -5.030 -30.124 4.888 1.00 94.19 593 LYS A O 1
ATOM 4570 N N . THR A 1 594 ? -5.591 -28.532 6.366 1.00 96.25 594 THR A N 1
ATOM 4571 C CA . THR A 1 594 ? -6.982 -28.384 5.900 1.00 96.25 594 THR A CA 1
ATOM 4572 C C . THR A 1 594 ? -7.230 -26.983 5.358 1.00 96.25 594 THR A C 1
ATOM 4574 O O . THR A 1 594 ? -7.243 -26.012 6.101 1.00 96.25 594 THR A O 1
ATOM 4577 N N . TYR A 1 595 ? -7.450 -26.910 4.053 1.00 96.19 595 TYR A N 1
ATOM 4578 C CA . TYR A 1 595 ? -7.574 -25.707 3.248 1.00 96.19 595 TYR A CA 1
ATOM 4579 C C . TYR A 1 595 ? -9.060 -25.373 3.023 1.00 96.19 595 TYR A C 1
ATOM 4581 O O . TYR A 1 595 ? -9.786 -26.207 2.466 1.00 96.19 595 TYR A O 1
ATOM 4589 N N . PRO A 1 596 ? -9.556 -24.202 3.461 1.00 95.94 596 PRO A N 1
ATOM 4590 C CA . PRO A 1 596 ? -10.937 -23.792 3.219 1.00 95.94 596 PRO A CA 1
ATOM 4591 C C . PRO A 1 596 ? -11.180 -23.432 1.749 1.00 95.94 596 PRO A C 1
ATOM 4593 O O . PRO A 1 596 ? -10.255 -23.125 0.997 1.00 95.94 596 PRO A O 1
ATOM 4596 N N . CYS A 1 597 ? -12.450 -23.416 1.339 1.00 95.69 597 CYS A N 1
ATOM 4597 C CA . CYS A 1 597 ? -12.830 -22.818 0.060 1.00 95.69 597 CYS A CA 1
ATOM 4598 C C . CYS A 1 597 ? -12.277 -21.388 -0.094 1.00 95.69 597 CYS A C 1
ATOM 4600 O O . CYS A 1 597 ? -12.276 -20.604 0.853 1.00 95.69 597 CYS A O 1
ATOM 4602 N N . LEU A 1 598 ? -11.865 -21.052 -1.319 1.00 94.06 598 LEU A N 1
ATOM 4603 C CA . LEU A 1 598 ? -11.161 -19.826 -1.723 1.00 94.06 598 LEU A CA 1
ATOM 4604 C C . LEU A 1 598 ? -9.692 -19.697 -1.275 1.00 94.06 598 LEU A C 1
ATOM 4606 O O . LEU A 1 598 ? -9.069 -18.696 -1.629 1.00 94.06 598 LEU A O 1
ATOM 4610 N N . SER A 1 599 ? -9.105 -20.682 -0.581 1.00 95.19 599 SER A N 1
ATOM 4611 C CA . SER A 1 599 ? -7.643 -20.758 -0.422 1.00 95.19 599 SER A CA 1
ATOM 4612 C C . SER A 1 599 ? -6.979 -21.605 -1.519 1.00 95.19 599 SER A C 1
ATOM 4614 O O . SER A 1 599 ? -7.620 -22.053 -2.477 1.00 95.19 599 SER A O 1
ATOM 4616 N N . SER A 1 600 ? -5.665 -21.783 -1.417 1.00 96.06 600 SER A N 1
ATOM 4617 C CA . SER A 1 600 ? -4.854 -22.557 -2.354 1.00 96.06 600 SER A CA 1
ATOM 4618 C C . SER A 1 600 ? -3.664 -23.186 -1.647 1.00 96.06 600 SER A C 1
ATOM 4620 O O . SER A 1 600 ? -3.281 -22.716 -0.579 1.00 96.06 600 SER A O 1
ATOM 4622 N N . PHE A 1 601 ? -3.008 -24.141 -2.296 1.00 94.81 601 PHE A N 1
ATOM 4623 C CA . PHE A 1 601 ? -1.720 -24.666 -1.853 1.00 94.81 601 PHE A CA 1
ATOM 4624 C C . PHE A 1 601 ? -0.870 -25.154 -3.023 1.00 94.81 601 PHE A C 1
ATOM 4626 O O . PHE A 1 601 ? -1.390 -25.491 -4.088 1.00 94.81 601 PHE A O 1
ATOM 4633 N N . LEU A 1 602 ? 0.437 -25.217 -2.795 1.00 93.94 602 LEU A N 1
ATOM 4634 C CA . LEU A 1 602 ? 1.382 -25.941 -3.632 1.00 93.94 602 LEU A CA 1
ATOM 4635 C C . LEU A 1 602 ? 1.325 -27.432 -3.268 1.00 93.94 602 LEU A C 1
ATOM 4637 O O . LEU A 1 602 ? 1.506 -27.799 -2.106 1.00 93.94 602 LEU A O 1
ATOM 4641 N N . ALA A 1 603 ? 1.079 -28.306 -4.243 1.00 94.69 603 ALA A N 1
ATOM 4642 C CA . ALA A 1 603 ? 1.249 -29.740 -4.036 1.00 94.69 603 ALA A CA 1
ATOM 4643 C C . ALA A 1 603 ? 2.746 -30.075 -4.066 1.00 94.69 603 ALA A C 1
ATOM 4645 O O . ALA A 1 603 ? 3.399 -29.957 -5.099 1.00 94.69 603 ALA A O 1
ATOM 4646 N N . THR A 1 604 ? 3.300 -30.483 -2.929 1.00 92.25 604 THR A N 1
ATOM 4647 C CA . THR A 1 604 ? 4.711 -30.880 -2.797 1.00 92.25 604 THR A CA 1
ATOM 4648 C C . THR A 1 604 ? 4.982 -32.315 -3.256 1.00 92.25 604 THR A C 1
ATOM 4650 O O . THR A 1 604 ? 6.102 -32.639 -3.637 1.00 92.25 604 THR A O 1
ATOM 4653 N N . ASP A 1 605 ? 3.973 -33.185 -3.275 1.00 90.88 605 ASP A N 1
ATOM 4654 C CA . ASP A 1 605 ? 4.089 -34.600 -3.633 1.00 90.88 605 ASP A CA 1
ATOM 4655 C C . ASP A 1 605 ? 2.836 -35.094 -4.383 1.00 90.88 605 ASP A C 1
ATOM 4657 O O . ASP A 1 605 ? 1.994 -34.306 -4.812 1.00 90.88 605 ASP A O 1
ATOM 4661 N N . THR A 1 606 ? 2.743 -36.409 -4.594 1.00 88.94 606 THR A N 1
ATOM 4662 C CA . THR A 1 606 ? 1.645 -37.065 -5.319 1.00 88.94 606 THR A CA 1
ATOM 4663 C C . THR A 1 606 ? 0.630 -37.756 -4.399 1.00 88.94 606 THR A C 1
ATOM 4665 O O . THR A 1 606 ? -0.029 -38.718 -4.812 1.00 88.94 606 THR A O 1
ATOM 4668 N N . THR A 1 607 ? 0.510 -37.338 -3.136 1.00 88.56 607 THR A N 1
ATOM 4669 C CA . THR A 1 607 ? -0.478 -37.900 -2.201 1.00 88.56 607 THR A CA 1
ATOM 4670 C C . THR A 1 607 ? -1.918 -37.591 -2.620 1.00 88.56 607 THR A C 1
ATOM 4672 O O . THR A 1 607 ? -2.204 -36.748 -3.475 1.00 88.56 607 THR A O 1
ATOM 4675 N N . THR A 1 608 ? -2.850 -38.343 -2.030 1.00 91.50 608 THR A N 1
ATOM 4676 C CA . THR A 1 608 ? -4.290 -38.154 -2.239 1.00 91.50 608 THR A CA 1
ATOM 4677 C C . THR A 1 608 ? -4.849 -37.145 -1.244 1.00 91.50 608 THR A C 1
ATOM 4679 O O . THR A 1 608 ? -4.527 -37.180 -0.057 1.00 91.50 608 THR A O 1
ATOM 4682 N N . PHE A 1 609 ? -5.715 -36.260 -1.727 1.00 97.06 609 PHE A N 1
ATOM 4683 C CA . PHE A 1 609 ? -6.464 -35.321 -0.894 1.00 97.06 609 PHE A CA 1
ATOM 4684 C C . PHE A 1 609 ? -7.844 -35.887 -0.527 1.00 97.06 609 PHE A C 1
ATOM 4686 O O . PHE A 1 609 ? -8.345 -36.822 -1.156 1.00 97.06 609 PHE A O 1
ATOM 4693 N N . THR A 1 610 ? -8.494 -35.287 0.469 1.00 97.56 610 THR A N 1
ATOM 4694 C CA . THR A 1 610 ? -9.901 -35.561 0.809 1.00 97.56 610 THR A CA 1
ATOM 4695 C C . THR A 1 610 ? -10.741 -34.286 0.753 1.00 97.56 610 THR A C 1
ATOM 4697 O O . THR A 1 610 ? -10.220 -33.183 0.924 1.00 97.56 610 THR A O 1
ATOM 4700 N N . LEU A 1 611 ? -12.044 -34.432 0.487 1.00 97.12 611 LEU A N 1
ATOM 4701 C CA . LEU A 1 611 ? -13.009 -33.330 0.402 1.00 97.12 611 LEU A CA 1
ATOM 4702 C C . LEU A 1 611 ? -14.069 -33.414 1.496 1.00 97.12 611 LEU A C 1
ATOM 4704 O O . LEU A 1 611 ? -14.519 -34.498 1.871 1.00 97.12 611 LEU A O 1
ATOM 4708 N N . LYS A 1 612 ? -14.535 -32.244 1.935 1.00 97.06 612 LYS A N 1
ATOM 4709 C CA . LYS A 1 612 ? -15.680 -32.081 2.831 1.00 97.06 612 LYS A CA 1
ATOM 4710 C C . LYS A 1 612 ? -16.493 -30.859 2.400 1.00 97.06 612 LYS A C 1
ATOM 4712 O O . LYS A 1 612 ? -15.924 -29.810 2.127 1.00 97.06 612 LYS A O 1
ATOM 4717 N N . GLY A 1 613 ? -17.820 -30.968 2.381 1.00 94.62 613 GLY A N 1
ATOM 4718 C CA . GLY A 1 613 ? -18.701 -29.846 2.030 1.00 94.62 613 GLY A CA 1
ATOM 4719 C C . GLY A 1 613 ? -18.602 -29.413 0.560 1.00 94.62 613 GLY A C 1
ATOM 4720 O O . GLY A 1 613 ? -18.321 -30.220 -0.323 1.00 94.62 613 GLY A O 1
ATOM 4721 N N . ALA A 1 614 ? -18.883 -28.138 0.291 1.00 94.69 614 ALA A N 1
ATOM 4722 C CA . ALA A 1 614 ? -19.194 -27.633 -1.046 1.00 94.69 614 ALA A CA 1
ATOM 4723 C C . ALA A 1 614 ? -17.988 -27.156 -1.889 1.00 94.69 614 ALA A C 1
ATOM 4725 O O . ALA A 1 614 ? -18.122 -26.186 -2.633 1.00 94.69 614 ALA A O 1
ATOM 4726 N N . CYS A 1 615 ? -16.833 -27.828 -1.831 1.00 96.94 615 CYS A N 1
ATOM 4727 C CA . CYS A 1 615 ? -15.638 -27.461 -2.615 1.00 96.94 615 CYS A CA 1
ATOM 4728 C C . CYS A 1 615 ? -15.194 -28.561 -3.599 1.00 96.94 615 CYS A C 1
ATOM 4730 O O . CYS A 1 615 ? -15.557 -29.729 -3.461 1.00 96.94 615 CYS A O 1
ATOM 4732 N N . HIS A 1 616 ? -14.363 -28.181 -4.568 1.00 97.81 616 HIS A N 1
ATOM 4733 C CA . HIS A 1 616 ? -13.561 -29.055 -5.431 1.00 97.81 616 HIS A CA 1
ATOM 4734 C C . HIS A 1 616 ? -12.180 -28.418 -5.651 1.00 97.81 616 HIS A C 1
ATOM 4736 O O . HIS A 1 616 ? -12.016 -27.213 -5.462 1.00 97.81 616 HIS A O 1
ATOM 4742 N N . LEU A 1 617 ? -11.182 -29.199 -6.070 1.00 98.19 617 LEU A N 1
ATOM 4743 C CA . LEU A 1 617 ? -9.906 -28.633 -6.507 1.00 98.19 617 LEU A CA 1
ATOM 4744 C C . LEU A 1 617 ? -9.954 -28.249 -7.988 1.00 98.19 617 LEU A C 1
ATOM 4746 O O . LEU A 1 617 ? -10.602 -28.911 -8.800 1.00 98.19 617 LEU A O 1
ATOM 4750 N N . ARG A 1 618 ? -9.215 -27.193 -8.330 1.00 97.75 618 ARG A N 1
ATOM 4751 C CA . ARG A 1 618 ? -8.806 -26.851 -9.697 1.00 97.75 618 ARG A CA 1
ATOM 4752 C C . ARG A 1 618 ? -7.293 -26.678 -9.708 1.00 97.75 618 ARG A C 1
ATOM 4754 O O . ARG A 1 618 ? -6.754 -26.036 -8.806 1.00 97.75 618 ARG A O 1
ATOM 4761 N N . ARG A 1 619 ? -6.613 -27.243 -10.705 1.00 97.19 619 ARG A N 1
ATOM 4762 C CA . ARG A 1 619 ? -5.186 -26.981 -10.940 1.00 97.19 619 ARG A CA 1
ATOM 4763 C C . ARG A 1 619 ? -5.024 -25.544 -11.450 1.00 97.19 619 ARG A C 1
ATOM 4765 O O . ARG A 1 619 ? -5.880 -25.057 -12.188 1.00 97.19 619 ARG A O 1
ATOM 4772 N N . CYS A 1 620 ? -3.968 -24.870 -11.010 1.00 97.00 620 CYS A N 1
ATOM 4773 C CA . CYS A 1 620 ? -3.613 -23.522 -11.439 1.00 97.00 620 CYS A CA 1
ATOM 4774 C C . CYS A 1 620 ? -2.464 -23.585 -12.445 1.00 97.00 620 CYS A C 1
ATOM 4776 O O . CYS A 1 620 ? -2.717 -23.555 -13.641 1.00 97.00 620 CYS A O 1
ATOM 4778 N N . TRP A 1 621 ? -1.225 -23.667 -11.959 1.00 96.31 621 TRP A N 1
ATOM 4779 C CA . TRP A 1 621 ? 0.006 -23.617 -12.750 1.00 96.31 621 TRP A CA 1
ATOM 4780 C C . TRP A 1 621 ? 1.179 -24.209 -11.958 1.00 96.31 621 TRP A C 1
ATOM 4782 O O . TRP A 1 621 ? 1.119 -24.274 -10.725 1.00 96.31 621 TRP A O 1
ATOM 4792 N N . ALA A 1 622 ? 2.246 -24.616 -12.648 1.00 94.88 622 ALA A N 1
ATOM 4793 C CA . ALA A 1 622 ? 3.510 -24.994 -12.017 1.00 94.88 622 ALA A CA 1
ATOM 4794 C C . ALA A 1 622 ? 4.122 -23.819 -11.224 1.00 94.88 622 ALA A C 1
ATOM 4796 O O . ALA A 1 622 ? 3.993 -22.658 -11.618 1.00 94.88 622 ALA A O 1
ATOM 4797 N N . GLN A 1 623 ? 4.791 -24.101 -10.101 1.00 91.81 623 GLN A N 1
ATOM 4798 C CA . GLN A 1 623 ? 5.472 -23.093 -9.280 1.00 91.81 623 GLN A CA 1
ATOM 4799 C C . GLN A 1 623 ? 6.432 -22.260 -10.138 1.00 91.81 623 GLN A C 1
ATOM 4801 O O . GLN A 1 623 ? 6.229 -21.050 -10.283 1.00 91.81 623 GLN A O 1
ATOM 4806 N N . ASP A 1 624 ? 7.378 -22.936 -10.781 1.00 90.75 624 ASP A N 1
ATOM 4807 C CA . ASP A 1 624 ? 8.354 -22.374 -11.711 1.00 90.75 624 ASP A CA 1
ATOM 4808 C C . ASP A 1 624 ? 7.866 -22.587 -13.152 1.00 90.75 624 ASP A C 1
ATOM 4810 O O . ASP A 1 624 ? 8.365 -23.424 -13.898 1.00 90.75 624 ASP A O 1
ATOM 4814 N N . PHE A 1 625 ? 6.792 -21.875 -13.506 1.00 94.69 625 PHE A N 1
ATOM 4815 C CA . PHE A 1 625 ? 6.132 -21.996 -14.805 1.00 94.69 625 PHE A CA 1
ATOM 4816 C C . PHE A 1 625 ? 7.022 -21.490 -15.953 1.00 94.69 625 PHE A C 1
ATOM 4818 O O . PHE A 1 625 ? 7.241 -20.285 -16.092 1.00 94.69 625 PHE A O 1
ATOM 4825 N N . ASP A 1 626 ? 7.440 -22.413 -16.816 1.00 94.00 626 ASP A N 1
ATOM 4826 C CA . ASP A 1 626 ? 8.005 -22.166 -18.144 1.00 94.00 626 ASP A CA 1
ATOM 4827 C C . ASP A 1 626 ? 7.079 -22.806 -19.189 1.00 94.00 626 ASP A C 1
ATOM 4829 O O . ASP A 1 626 ? 6.828 -24.010 -19.146 1.00 94.00 626 ASP A O 1
ATOM 4833 N N . PHE A 1 627 ? 6.576 -22.020 -20.146 1.00 93.62 627 PHE A N 1
ATOM 4834 C CA . PHE A 1 627 ? 5.679 -22.518 -21.195 1.00 93.62 627 PHE A CA 1
ATOM 4835 C C . PHE A 1 627 ? 6.367 -23.500 -22.161 1.00 93.62 627 PHE A C 1
ATOM 4837 O O . PHE A 1 627 ? 5.684 -24.269 -22.825 1.00 93.62 627 PHE A O 1
ATOM 4844 N N . ASN A 1 628 ? 7.704 -23.512 -22.225 1.00 92.31 628 ASN A N 1
ATOM 4845 C CA . ASN A 1 628 ? 8.469 -24.471 -23.030 1.00 92.31 628 ASN A CA 1
ATOM 4846 C C . ASN A 1 628 ? 8.633 -25.840 -22.335 1.00 92.31 628 ASN A C 1
ATOM 4848 O O . ASN A 1 628 ? 9.040 -26.808 -22.981 1.00 92.31 628 ASN A O 1
ATOM 4852 N N . ALA A 1 629 ? 8.336 -25.920 -21.032 1.00 92.75 629 ALA A N 1
ATOM 4853 C CA . ALA A 1 629 ? 8.408 -27.133 -20.213 1.00 92.75 629 ALA A CA 1
ATOM 4854 C C . ALA A 1 629 ? 7.032 -27.598 -19.686 1.00 92.75 629 ALA A C 1
ATOM 4856 O O . ALA A 1 629 ? 6.872 -28.767 -19.327 1.00 92.75 629 ALA A O 1
ATOM 4857 N N . GLU A 1 630 ? 6.044 -26.701 -19.645 1.00 93.81 630 GLU A N 1
ATOM 4858 C CA . GLU A 1 630 ? 4.636 -26.996 -19.374 1.00 93.81 630 GLU A CA 1
ATOM 4859 C C . GLU A 1 630 ? 4.093 -27.998 -20.405 1.00 93.81 630 GLU A C 1
ATOM 4861 O O . GLU A 1 630 ? 4.190 -27.789 -21.610 1.00 93.81 630 GLU A O 1
ATOM 4866 N N . ASN A 1 631 ? 3.523 -29.101 -19.920 1.00 94.00 631 ASN A N 1
ATOM 4867 C CA . ASN A 1 631 ? 3.038 -30.212 -20.745 1.00 94.00 631 ASN A CA 1
ATOM 4868 C C . ASN A 1 631 ? 1.731 -30.837 -20.223 1.00 94.00 631 ASN A C 1
ATOM 4870 O O . ASN A 1 631 ? 1.263 -31.839 -20.769 1.00 94.00 631 ASN A O 1
ATOM 4874 N N . ILE A 1 632 ? 1.144 -30.268 -19.164 1.00 94.62 632 ILE A N 1
ATOM 4875 C CA . ILE A 1 632 ? -0.114 -30.719 -18.563 1.00 94.62 632 ILE A CA 1
ATOM 4876 C C . ILE A 1 632 ? -1.250 -29.759 -18.940 1.00 94.62 632 ILE A C 1
ATOM 4878 O O . ILE A 1 632 ? -2.340 -30.210 -19.286 1.00 94.62 632 ILE A O 1
ATOM 4882 N N . ASP A 1 633 ? -0.987 -28.449 -18.899 1.00 95.25 633 ASP A N 1
ATOM 4883 C CA . ASP A 1 633 ? -1.940 -27.375 -19.209 1.00 95.25 633 ASP A CA 1
ATOM 4884 C C . ASP A 1 633 ? -1.501 -26.494 -20.409 1.00 95.25 633 ASP A C 1
ATOM 4886 O O . ASP A 1 633 ? -2.108 -25.453 -20.666 1.00 95.25 633 ASP A O 1
ATOM 4890 N N . GLU A 1 634 ? -0.480 -26.899 -21.178 1.00 95.25 634 GLU A N 1
ATOM 4891 C CA . GLU A 1 634 ? 0.047 -26.188 -22.370 1.00 95.25 634 GLU A CA 1
ATOM 4892 C C . GLU A 1 634 ? -1.080 -25.725 -23.317 1.00 95.25 634 GLU A C 1
ATOM 4894 O O . GLU A 1 634 ? -1.200 -24.547 -23.675 1.00 95.25 634 GLU A O 1
ATOM 4899 N N . ASP A 1 635 ? -1.972 -26.663 -23.642 1.00 95.62 635 ASP A N 1
ATOM 4900 C CA . ASP A 1 635 ? -3.090 -26.505 -24.574 1.00 95.62 635 ASP A CA 1
ATOM 4901 C C . ASP A 1 635 ? -4.148 -25.492 -24.075 1.00 95.62 635 ASP A C 1
ATOM 4903 O O . ASP A 1 635 ? -4.896 -24.919 -24.871 1.00 95.62 635 ASP A O 1
ATOM 4907 N N . PHE A 1 636 ? -4.187 -25.235 -22.760 1.00 96.19 636 PHE A N 1
ATOM 4908 C CA . PHE A 1 636 ? -4.998 -24.189 -22.129 1.00 96.19 636 PHE A CA 1
ATOM 4909 C C . PHE A 1 636 ? -4.285 -22.827 -22.135 1.00 96.19 636 PHE A C 1
ATOM 4911 O O . PHE A 1 636 ? -4.930 -21.800 -22.359 1.00 96.19 636 PHE A O 1
ATOM 4918 N N . TRP A 1 637 ? -2.969 -22.800 -21.902 1.00 96.19 637 TRP A N 1
ATOM 4919 C CA . TRP A 1 637 ? -2.198 -21.561 -21.754 1.00 96.19 637 TRP A CA 1
ATOM 4920 C C . TRP A 1 637 ? -1.853 -20.860 -23.072 1.00 96.19 637 TRP A C 1
ATOM 4922 O O . TRP A 1 637 ? -1.729 -19.633 -23.082 1.00 96.19 637 TRP A O 1
ATOM 4932 N N . LYS A 1 638 ? -1.743 -21.592 -24.188 1.00 94.12 638 LYS A N 1
ATOM 4933 C CA . LYS A 1 638 ? -1.316 -21.049 -25.495 1.00 94.12 638 LYS A CA 1
ATOM 4934 C C . LYS A 1 638 ? -2.068 -19.778 -25.938 1.00 94.12 638 LYS A C 1
ATOM 4936 O O . LYS A 1 638 ? -1.427 -18.802 -26.318 1.00 94.12 638 LYS A O 1
ATOM 4941 N N . ASP A 1 639 ? -3.397 -19.744 -25.787 1.00 92.38 639 ASP A N 1
ATOM 4942 C CA . ASP A 1 639 ? -4.289 -18.647 -26.220 1.00 92.38 639 ASP A CA 1
ATOM 4943 C C . ASP A 1 639 ? -4.653 -17.663 -25.076 1.00 92.38 639 ASP A C 1
ATOM 4945 O O . ASP A 1 639 ? -5.652 -16.927 -25.142 1.00 92.38 639 ASP A O 1
ATOM 4949 N N . LYS A 1 640 ? -3.881 -17.677 -23.980 1.00 95.19 640 LYS A N 1
ATOM 4950 C CA . LYS A 1 640 ? -4.134 -16.938 -22.731 1.00 95.19 640 LYS A CA 1
ATOM 4951 C C . LYS A 1 640 ? -2.925 -16.112 -22.285 1.00 95.19 640 LYS A C 1
ATOM 4953 O O . LYS A 1 640 ? -1.806 -16.330 -22.741 1.00 95.19 640 LYS A O 1
ATOM 4958 N N . GLN A 1 641 ? -3.164 -15.204 -21.335 1.00 96.19 641 GLN A N 1
ATOM 4959 C CA . GLN A 1 641 ? -2.131 -14.687 -20.434 1.00 96.19 641 GLN A CA 1
ATOM 4960 C C . GLN A 1 641 ? -1.461 -15.874 -19.728 1.00 96.19 641 GLN A C 1
ATOM 4962 O O . GLN A 1 641 ? -2.136 -16.588 -18.984 1.00 96.19 641 GLN A O 1
ATOM 4967 N N . LYS A 1 642 ? -0.159 -16.082 -19.941 1.00 96.62 642 LYS A N 1
ATOM 4968 C CA . LYS A 1 642 ? 0.619 -17.095 -19.223 1.00 96.62 642 LYS A CA 1
ATOM 4969 C C . LYS A 1 642 ? 0.928 -16.584 -17.805 1.00 96.62 642 LYS A C 1
ATOM 4971 O O . LYS A 1 642 ? 1.104 -15.377 -17.618 1.00 96.62 642 LYS A O 1
ATOM 4976 N N . PRO A 1 643 ? 1.015 -17.460 -16.792 1.00 96.31 643 PRO A N 1
ATOM 4977 C CA . PRO A 1 643 ? 1.312 -17.091 -15.408 1.00 96.31 643 PRO A CA 1
ATOM 4978 C C . PRO A 1 643 ? 2.821 -16.862 -15.168 1.00 96.31 643 PRO A C 1
ATOM 4980 O O . PRO A 1 643 ? 3.389 -17.370 -14.198 1.00 96.31 643 PRO A O 1
ATOM 4983 N N . TYR A 1 644 ? 3.476 -16.083 -16.036 1.00 95.94 644 TYR A N 1
ATOM 4984 C CA . TYR A 1 644 ? 4.838 -15.591 -15.806 1.00 95.94 644 TYR A CA 1
ATOM 4985 C C . TYR A 1 644 ? 4.848 -14.478 -14.757 1.00 95.94 644 TYR A C 1
ATOM 4987 O O . TYR A 1 644 ? 3.934 -13.649 -14.719 1.00 95.94 644 TYR A O 1
ATOM 4995 N N . TYR A 1 645 ? 5.910 -14.430 -13.950 1.00 94.81 645 TYR A N 1
ATOM 4996 C CA . TYR A 1 645 ? 6.202 -13.267 -13.117 1.00 94.81 645 TYR A CA 1
ATOM 4997 C C . TYR A 1 645 ? 6.728 -12.111 -13.968 1.00 94.81 645 TYR A C 1
ATOM 4999 O O . TYR A 1 645 ? 7.525 -12.312 -14.880 1.00 94.81 645 TYR A O 1
ATOM 5007 N N . PHE A 1 646 ? 6.308 -10.894 -13.641 1.00 93.88 646 PHE A N 1
ATOM 5008 C CA . PHE A 1 646 ? 6.795 -9.666 -14.259 1.00 93.88 646 PHE A CA 1
ATOM 5009 C C . PHE A 1 646 ? 6.957 -8.557 -13.218 1.00 93.88 646 PHE A C 1
ATOM 5011 O O . PHE A 1 646 ? 6.236 -8.527 -12.218 1.00 93.88 646 PHE A O 1
ATOM 5018 N N . HIS A 1 647 ? 7.898 -7.641 -13.455 1.00 90.50 647 HIS A N 1
ATOM 5019 C CA . HIS A 1 647 ? 8.148 -6.513 -12.558 1.00 90.50 647 HIS A CA 1
ATOM 5020 C C . HIS A 1 647 ? 7.097 -5.413 -12.743 1.00 90.50 647 HIS A C 1
ATOM 5022 O O . HIS A 1 647 ? 6.823 -4.963 -13.860 1.00 90.50 647 HIS A O 1
ATOM 5028 N N . LEU A 1 648 ? 6.534 -4.945 -11.632 1.00 88.25 648 LEU A N 1
ATOM 5029 C CA . LEU A 1 648 ? 5.532 -3.886 -11.593 1.00 88.25 648 LEU A CA 1
ATOM 5030 C C . LEU A 1 648 ? 5.943 -2.784 -10.615 1.00 88.25 648 LEU A C 1
ATOM 5032 O O . LEU A 1 648 ? 6.271 -3.073 -9.465 1.00 88.25 648 LEU A O 1
ATOM 5036 N N . ASN A 1 649 ? 5.854 -1.527 -11.052 1.00 82.38 649 ASN A N 1
ATOM 5037 C CA . ASN A 1 649 ? 5.873 -0.370 -10.162 1.00 82.38 649 ASN A CA 1
ATOM 5038 C C . ASN A 1 649 ? 4.522 -0.316 -9.404 1.00 82.38 649 ASN A C 1
ATOM 5040 O O . ASN A 1 649 ? 3.486 -0.181 -10.064 1.00 82.38 649 ASN A O 1
ATOM 5044 N N . PRO A 1 650 ? 4.489 -0.421 -8.059 1.00 77.81 650 PRO A N 1
ATOM 5045 C CA . PRO A 1 650 ? 3.245 -0.506 -7.285 1.00 77.81 650 PRO A CA 1
ATOM 5046 C C . PRO A 1 650 ? 2.299 0.698 -7.465 1.00 77.81 650 PRO A C 1
ATOM 5048 O O . PRO A 1 650 ? 1.077 0.529 -7.407 1.00 77.81 650 PRO A O 1
ATOM 5051 N N . ASP A 1 651 ? 2.860 1.879 -7.761 1.00 71.06 651 ASP A N 1
ATOM 5052 C CA . ASP A 1 651 ? 2.132 3.128 -8.039 1.00 71.06 651 ASP A CA 1
ATOM 5053 C C . ASP A 1 651 ? 1.543 3.197 -9.469 1.00 71.06 651 ASP A C 1
ATOM 5055 O O . ASP A 1 651 ? 0.730 4.076 -9.766 1.00 71.06 651 ASP A O 1
ATOM 5059 N N . ASP A 1 652 ? 1.930 2.294 -10.381 1.00 79.31 652 ASP A N 1
ATOM 5060 C CA . ASP A 1 652 ? 1.544 2.328 -11.800 1.00 79.31 652 ASP A CA 1
ATOM 5061 C C . ASP A 1 652 ? 1.126 0.936 -12.309 1.00 79.31 652 ASP A C 1
ATOM 5063 O O . ASP A 1 652 ? 1.884 0.227 -12.967 1.00 79.31 652 ASP A O 1
ATOM 5067 N N . CYS A 1 653 ? -0.107 0.515 -12.015 1.00 89.62 653 CYS A N 1
ATOM 5068 C CA . CYS A 1 653 ? -0.618 -0.830 -12.325 1.00 89.62 653 CYS A CA 1
ATOM 5069 C C . CYS A 1 653 ? -1.010 -1.047 -13.811 1.00 89.62 653 CYS A C 1
ATOM 5071 O O . CYS A 1 653 ? -2.122 -1.487 -14.126 1.00 89.62 653 CYS A O 1
ATOM 5073 N N . ARG A 1 654 ? -0.097 -0.734 -14.742 1.00 93.88 654 ARG A N 1
ATOM 5074 C CA . ARG A 1 654 ? -0.299 -0.806 -16.202 1.00 93.88 654 ARG A CA 1
ATOM 5075 C C . ARG A 1 654 ? 0.719 -1.700 -16.921 1.00 93.88 654 ARG A C 1
ATOM 5077 O O . ARG A 1 654 ? 1.820 -1.951 -16.435 1.00 93.88 654 ARG A O 1
ATOM 5084 N N . CYS A 1 655 ? 0.331 -2.158 -18.112 1.00 95.88 655 CYS A N 1
ATOM 5085 C CA . CYS A 1 655 ? 1.090 -3.062 -18.979 1.00 95.88 655 CYS A CA 1
ATOM 5086 C C . CYS A 1 655 ? 0.950 -2.712 -20.469 1.00 95.88 655 CYS A C 1
ATOM 5088 O O . CYS A 1 655 ? 0.019 -2.012 -20.871 1.00 95.88 655 CYS A O 1
ATOM 5090 N N . MET A 1 656 ? 1.855 -3.227 -21.299 1.00 95.94 656 MET A N 1
ATOM 5091 C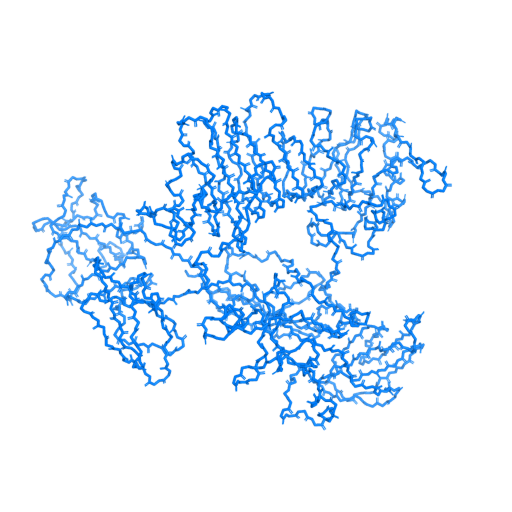 CA . MET A 1 656 ? 1.658 -3.319 -22.748 1.00 95.94 656 MET A CA 1
ATOM 5092 C C . MET A 1 656 ? 0.908 -4.611 -23.092 1.00 95.94 656 MET A C 1
ATOM 5094 O O . MET A 1 656 ? 1.097 -5.642 -22.446 1.00 95.94 656 MET A O 1
ATOM 5098 N N . LYS A 1 657 ? 0.070 -4.583 -24.132 1.00 95.75 657 LYS A N 1
ATOM 5099 C CA . LYS A 1 657 ? -0.701 -5.744 -24.618 1.00 95.75 657 LYS A CA 1
ATOM 5100 C C . LYS A 1 657 ? -0.179 -6.198 -25.980 1.00 95.75 657 LYS A C 1
ATOM 5102 O O . LYS A 1 657 ? 0.162 -5.357 -26.805 1.00 95.75 657 LYS A O 1
ATOM 5107 N N . ALA A 1 658 ? -0.140 -7.509 -26.233 1.00 93.44 658 ALA A N 1
ATOM 5108 C CA . ALA A 1 658 ? 0.600 -8.110 -27.355 1.00 93.44 658 ALA A CA 1
ATOM 5109 C C . ALA A 1 658 ? 0.231 -7.563 -28.753 1.00 93.44 658 ALA A C 1
ATOM 5111 O O . ALA A 1 658 ? 1.081 -7.502 -29.637 1.00 93.44 658 ALA A O 1
ATOM 5112 N N . ASN A 1 659 ? -1.014 -7.119 -28.948 1.00 90.75 659 ASN A N 1
ATOM 5113 C CA . ASN A 1 659 ? -1.515 -6.525 -30.195 1.00 90.75 659 ASN A CA 1
ATOM 5114 C C . ASN A 1 659 ? -1.894 -5.031 -30.063 1.00 90.75 659 ASN A C 1
ATOM 5116 O O . ASN A 1 659 ? -2.618 -4.508 -30.909 1.00 90.75 659 ASN A O 1
ATOM 5120 N N . AS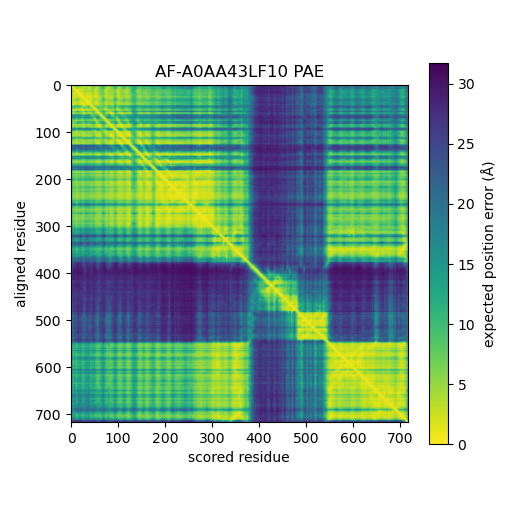N A 1 660 ? -1.454 -4.355 -28.993 1.00 89.75 660 ASN A N 1
ATOM 5121 C CA . ASN A 1 660 ? -1.802 -2.969 -28.658 1.00 89.75 660 ASN A CA 1
ATOM 5122 C C . ASN A 1 660 ? -3.323 -2.671 -28.604 1.00 89.75 660 ASN A C 1
ATOM 5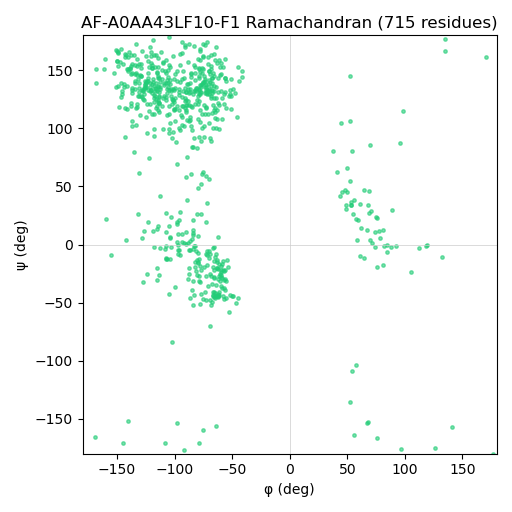124 O O . ASN A 1 660 ? -3.755 -1.561 -28.920 1.00 89.75 660 ASN A O 1
ATOM 5128 N N . SER A 1 661 ? -4.141 -3.640 -28.172 1.00 93.00 661 SER A N 1
ATOM 5129 C CA . SER A 1 661 ? -5.593 -3.497 -27.974 1.00 93.00 661 SER A CA 1
ATOM 5130 C C . SER A 1 661 ? -6.021 -3.838 -26.537 1.00 93.00 661 SER A C 1
ATOM 5132 O O . SER A 1 661 ? -5.474 -4.780 -25.957 1.00 93.00 661 SER A O 1
ATOM 5134 N N . PRO A 1 662 ? -7.066 -3.187 -25.977 1.00 87.00 662 PRO A N 1
ATOM 5135 C CA . PRO A 1 662 ? -7.694 -3.620 -24.723 1.00 87.00 662 PRO A CA 1
ATOM 5136 C C . PRO A 1 662 ? -8.221 -5.062 -24.766 1.00 87.00 662 PRO A C 1
ATOM 5138 O O . PRO A 1 662 ? -8.387 -5.682 -23.723 1.00 87.00 662 PRO A O 1
ATOM 5141 N N . ALA A 1 663 ? -8.499 -5.586 -25.965 1.00 88.50 663 ALA A N 1
ATOM 5142 C CA . ALA A 1 663 ? -9.045 -6.924 -26.186 1.00 88.50 663 ALA A CA 1
ATOM 5143 C C . ALA A 1 663 ? -7.972 -8.020 -26.362 1.00 88.50 663 ALA A C 1
ATOM 5145 O O . ALA A 1 663 ? -8.299 -9.124 -26.794 1.00 88.50 663 ALA A O 1
ATOM 5146 N N . ALA A 1 664 ? -6.691 -7.742 -26.092 1.00 92.69 664 ALA A N 1
ATOM 5147 C CA . ALA A 1 664 ? -5.677 -8.794 -26.067 1.00 92.69 664 ALA A CA 1
ATOM 5148 C C . ALA A 1 664 ? -5.744 -9.584 -24.754 1.00 92.69 664 ALA A C 1
ATOM 5150 O O . ALA A 1 664 ? -5.534 -9.025 -23.675 1.00 92.69 664 ALA A O 1
ATOM 5151 N N . ASN A 1 665 ? -5.919 -10.902 -24.864 1.00 89.88 665 ASN A N 1
ATOM 5152 C CA . ASN A 1 665 ? -5.817 -11.836 -23.738 1.00 89.88 665 ASN A CA 1
ATOM 5153 C C . ASN A 1 665 ? -4.431 -11.809 -23.072 1.00 89.88 665 ASN A C 1
ATOM 5155 O O . ASN A 1 665 ? -4.302 -12.290 -21.957 1.00 89.88 665 ASN A O 1
ATOM 5159 N N . GLU A 1 666 ? -3.400 -11.290 -23.746 1.00 95.44 666 GLU A N 1
ATOM 5160 C CA . GLU A 1 666 ? -1.996 -11.456 -23.368 1.00 95.44 666 GLU A CA 1
ATOM 5161 C C . GLU A 1 666 ? -1.220 -10.124 -23.359 1.00 95.44 666 GLU A C 1
ATOM 5163 O O . GLU A 1 666 ? -1.401 -9.258 -24.225 1.00 95.44 666 GLU A O 1
ATOM 5168 N N . MET A 1 667 ? -0.364 -9.947 -22.352 1.00 96.25 667 MET A N 1
ATOM 5169 C CA . MET A 1 667 ? 0.612 -8.857 -22.269 1.00 96.25 667 MET A CA 1
ATOM 5170 C C . MET A 1 667 ? 1.708 -9.011 -23.329 1.00 96.25 667 MET A C 1
ATOM 5172 O O . MET A 1 667 ? 2.040 -10.113 -23.748 1.00 96.25 667 MET A O 1
ATOM 5176 N N . ARG A 1 668 ? 2.287 -7.900 -23.785 1.00 95.81 668 ARG A N 1
ATOM 5177 C CA . ARG A 1 668 ? 3.415 -7.954 -24.722 1.00 95.81 668 ARG A CA 1
ATOM 5178 C C . ARG A 1 668 ? 4.697 -8.352 -23.986 1.00 95.81 668 ARG A C 1
ATOM 5180 O O . ARG A 1 668 ? 4.933 -7.840 -22.895 1.00 95.81 668 ARG A O 1
ATOM 5187 N N . THR A 1 669 ? 5.520 -9.197 -24.604 1.00 95.75 669 THR A N 1
ATOM 5188 C CA . THR A 1 669 ? 6.864 -9.536 -24.120 1.00 95.75 669 THR A CA 1
ATOM 5189 C C . THR A 1 669 ? 7.964 -8.692 -24.772 1.00 95.75 669 THR A C 1
ATOM 5191 O O . THR A 1 669 ? 7.753 -8.062 -25.816 1.00 95.75 669 THR A O 1
ATOM 5194 N N . ASP A 1 670 ? 9.140 -8.702 -24.151 1.00 91.19 670 ASP A N 1
ATOM 5195 C CA . ASP A 1 670 ? 10.429 -8.347 -24.753 1.00 91.19 670 ASP A CA 1
ATOM 5196 C C . ASP A 1 670 ? 10.959 -9.474 -25.683 1.00 91.19 670 ASP A C 1
ATOM 5198 O O . ASP A 1 670 ? 10.182 -10.300 -26.178 1.00 91.19 670 ASP A O 1
ATOM 5202 N N . SER A 1 671 ? 12.270 -9.485 -25.962 1.00 89.38 671 SER A N 1
ATOM 5203 C CA . SER A 1 671 ? 12.957 -10.541 -26.725 1.00 89.38 671 SER A CA 1
ATOM 5204 C C . SER A 1 671 ? 13.169 -11.848 -25.957 1.00 89.38 671 SER A C 1
ATOM 5206 O O . SER A 1 671 ? 13.391 -12.882 -26.587 1.00 89.38 671 SER A O 1
ATOM 5208 N N . ASP A 1 672 ? 13.106 -11.797 -24.629 1.00 86.94 672 ASP A N 1
ATOM 5209 C CA . ASP A 1 672 ? 13.592 -12.839 -23.725 1.00 86.94 672 ASP A CA 1
ATOM 5210 C C . ASP A 1 672 ? 12.415 -13.597 -23.069 1.00 86.94 672 ASP A C 1
ATOM 5212 O O . ASP A 1 672 ? 12.592 -14.677 -22.509 1.00 86.94 672 ASP A O 1
ATOM 5216 N N . GLY A 1 673 ? 11.195 -13.061 -23.202 1.00 88.94 673 GLY A N 1
ATOM 5217 C CA . GLY A 1 673 ? 9.928 -13.639 -22.745 1.00 88.94 673 GLY A CA 1
ATOM 5218 C C . GLY A 1 673 ? 9.261 -12.872 -21.596 1.00 88.94 673 GLY A C 1
ATOM 5219 O O . GLY A 1 673 ? 8.146 -13.218 -21.201 1.00 88.94 673 GLY A O 1
ATOM 5220 N N . ASN A 1 674 ? 9.891 -11.817 -21.076 1.00 91.56 674 ASN A N 1
ATOM 5221 C CA . ASN A 1 674 ? 9.403 -11.046 -19.934 1.00 91.56 674 ASN A CA 1
ATOM 5222 C C . ASN A 1 674 ? 8.267 -10.106 -20.352 1.00 91.56 674 ASN A C 1
ATOM 5224 O O . ASN A 1 674 ? 8.373 -9.402 -21.357 1.00 91.56 674 ASN A O 1
ATOM 5228 N N . TYR A 1 675 ? 7.183 -10.029 -19.573 1.00 96.25 675 TYR A N 1
ATOM 5229 C CA . TYR A 1 675 ? 6.091 -9.097 -19.874 1.00 96.25 675 TYR A CA 1
ATOM 5230 C C . TYR A 1 675 ? 6.465 -7.633 -19.590 1.00 96.25 675 TYR A C 1
ATOM 5232 O O . TYR A 1 675 ? 6.918 -7.276 -18.500 1.00 96.25 675 TYR A O 1
ATOM 5240 N N . ILE A 1 676 ? 6.163 -6.758 -20.552 1.00 94.06 676 ILE A N 1
ATOM 5241 C CA . ILE A 1 676 ? 6.430 -5.319 -20.489 1.00 94.06 676 ILE A CA 1
ATOM 5242 C C . ILE A 1 676 ? 5.332 -4.620 -19.662 1.00 94.06 676 ILE A C 1
ATOM 5244 O O . ILE A 1 676 ? 4.350 -4.086 -20.190 1.00 94.06 676 ILE A O 1
ATOM 5248 N N . ALA A 1 677 ? 5.499 -4.641 -18.340 1.00 94.25 677 ALA A N 1
ATOM 5249 C CA . ALA A 1 677 ? 4.711 -3.886 -17.361 1.00 94.25 677 ALA A CA 1
ATOM 5250 C C . ALA A 1 677 ? 5.492 -2.678 -16.809 1.00 94.25 677 ALA A C 1
ATOM 5252 O O . ALA A 1 677 ? 6.633 -2.455 -17.190 1.00 94.25 677 ALA A O 1
ATOM 5253 N N . SER A 1 678 ? 4.904 -1.869 -15.925 1.00 88.56 678 SER A N 1
ATOM 5254 C CA . SER A 1 678 ? 5.518 -0.612 -15.451 1.00 88.56 678 SER A CA 1
ATOM 5255 C C . SER A 1 678 ? 6.859 -0.730 -14.708 1.00 88.56 678 SER A C 1
ATOM 5257 O O . SER A 1 678 ? 7.556 0.274 -14.587 1.00 88.56 678 SER A O 1
ATOM 5259 N N . GLY A 1 679 ? 7.241 -1.919 -14.228 1.00 83.81 679 GLY A N 1
ATOM 5260 C CA . GLY A 1 679 ? 8.587 -2.185 -13.703 1.00 83.81 679 GLY A CA 1
ATOM 5261 C C . GLY A 1 679 ? 9.606 -2.597 -14.776 1.00 83.81 679 GLY A C 1
ATOM 5262 O O . GLY A 1 679 ? 10.779 -2.762 -14.465 1.00 83.81 679 GLY A O 1
ATOM 5263 N N . HIS A 1 680 ? 9.182 -2.769 -16.032 1.00 86.50 680 HIS A N 1
ATOM 5264 C CA . HIS A 1 680 ? 10.033 -3.157 -17.156 1.00 86.50 680 HIS A CA 1
ATOM 5265 C C . HIS A 1 680 ? 10.692 -1.924 -17.809 1.00 86.50 680 HIS A C 1
ATOM 5267 O O . HIS A 1 680 ? 9.974 -0.964 -18.118 1.00 86.50 680 HIS A O 1
ATOM 5273 N N . PRO A 1 681 ? 12.008 -1.935 -18.115 1.00 78.69 681 PRO A N 1
ATOM 5274 C CA . PRO A 1 681 ? 12.714 -0.778 -18.680 1.00 78.69 681 PRO A CA 1
ATOM 5275 C C . PRO A 1 681 ? 12.046 -0.165 -19.925 1.00 78.69 681 PRO A C 1
ATOM 5277 O O . PRO A 1 681 ? 11.876 1.054 -20.012 1.00 78.69 681 PRO A O 1
ATOM 5280 N N . ASP A 1 682 ? 11.590 -1.003 -20.861 1.00 81.19 682 ASP A N 1
ATOM 5281 C CA . ASP A 1 682 ? 10.962 -0.541 -22.108 1.00 81.19 682 ASP A CA 1
ATOM 5282 C C . ASP A 1 682 ? 9.557 0.054 -21.961 1.00 81.19 682 ASP A C 1
ATOM 5284 O O . ASP A 1 682 ? 9.098 0.770 -22.854 1.00 81.19 682 ASP A O 1
ATOM 5288 N N . PHE A 1 683 ? 8.854 -0.186 -20.849 1.00 85.25 683 PHE A N 1
ATOM 5289 C CA . PHE A 1 683 ? 7.462 0.254 -20.718 1.00 85.25 683 PHE A CA 1
ATOM 5290 C C . PHE A 1 683 ? 7.327 1.769 -20.896 1.00 85.25 683 PHE A C 1
ATOM 5292 O O . PHE A 1 683 ? 6.466 2.240 -21.642 1.00 85.25 683 PHE A O 1
ATOM 5299 N N . TYR A 1 684 ? 8.213 2.547 -20.270 1.00 79.88 684 TYR A N 1
ATOM 5300 C CA . TYR A 1 684 ? 8.186 4.004 -20.375 1.00 79.88 684 TYR A CA 1
ATOM 5301 C C . TYR A 1 684 ? 8.822 4.543 -21.667 1.00 79.88 684 TYR A C 1
ATOM 5303 O O . TYR A 1 684 ? 8.416 5.623 -22.116 1.00 79.88 684 TYR A O 1
ATOM 5311 N N . SER A 1 685 ? 9.762 3.819 -22.294 1.00 71.88 685 SER A N 1
ATOM 5312 C CA . SER A 1 685 ? 10.351 4.218 -23.584 1.00 71.88 685 SER A CA 1
ATOM 5313 C C . SER A 1 685 ? 9.291 4.164 -24.694 1.00 71.88 685 SER A C 1
ATOM 5315 O O . SER A 1 685 ? 9.112 5.136 -25.437 1.00 71.88 685 SER A O 1
ATOM 5317 N N . GLU A 1 686 ? 8.486 3.099 -24.708 1.00 78.56 686 GLU A N 1
ATOM 5318 C CA . GLU A 1 686 ? 7.361 2.923 -25.622 1.00 78.56 686 GLU A CA 1
ATOM 5319 C C . GLU A 1 686 ? 6.132 3.766 -25.258 1.00 78.56 686 GLU A C 1
ATOM 5321 O O . GLU A 1 686 ? 5.573 4.440 -26.126 1.00 78.56 686 GLU A O 1
ATOM 5326 N N . PHE A 1 687 ? 5.712 3.790 -23.984 1.00 74.94 687 PHE A N 1
ATOM 5327 C CA . PHE A 1 687 ? 4.531 4.553 -23.549 1.00 74.94 687 PHE A CA 1
ATOM 5328 C C . PHE A 1 687 ? 4.672 6.056 -23.822 1.00 74.94 687 PHE A C 1
ATOM 5330 O O . PHE A 1 687 ? 3.680 6.745 -24.073 1.00 74.94 687 PHE A O 1
ATOM 5337 N N . THR A 1 688 ? 5.898 6.587 -23.778 1.00 71.69 688 THR A N 1
ATOM 5338 C CA . THR A 1 688 ? 6.162 8.002 -24.082 1.00 71.69 688 THR A CA 1
ATOM 5339 C C . THR A 1 688 ? 6.599 8.260 -25.525 1.00 71.69 688 THR A C 1
ATOM 5341 O O . THR A 1 688 ? 6.688 9.423 -25.916 1.00 71.69 688 THR A O 1
ATOM 5344 N N . GLY A 1 689 ? 6.797 7.213 -26.334 1.00 64.56 689 GLY A N 1
ATOM 5345 C CA . GLY A 1 689 ? 7.165 7.323 -27.746 1.00 64.56 689 GLY A CA 1
ATOM 5346 C C . GLY A 1 689 ? 8.589 7.821 -27.998 1.00 64.56 689 GLY A C 1
ATOM 5347 O O . GLY A 1 689 ? 8.834 8.449 -29.027 1.00 64.56 689 GLY A O 1
ATOM 5348 N N . VAL A 1 690 ? 9.530 7.562 -27.081 1.00 53.16 690 VAL A N 1
ATOM 5349 C CA . VAL A 1 690 ? 10.948 7.955 -27.233 1.00 53.16 690 VAL A CA 1
ATOM 5350 C C . VAL A 1 690 ? 11.568 7.310 -28.476 1.00 53.16 690 VAL A C 1
ATOM 5352 O O . VAL A 1 690 ? 12.314 7.967 -29.196 1.00 53.16 690 VAL A O 1
ATOM 5355 N N . ASN A 1 691 ? 11.162 6.079 -28.793 1.00 55.12 691 ASN A N 1
ATOM 5356 C CA . ASN A 1 691 ? 11.595 5.336 -29.981 1.00 55.12 691 ASN A CA 1
ATOM 5357 C C . ASN A 1 691 ? 10.780 5.692 -31.250 1.00 55.12 691 ASN A C 1
ATOM 5359 O O . ASN A 1 691 ? 10.699 4.905 -32.189 1.00 55.12 691 ASN A O 1
ATOM 5363 N N . GLY A 1 692 ? 10.125 6.859 -31.283 1.00 58.47 692 GLY A N 1
ATOM 5364 C CA . GLY A 1 692 ? 9.381 7.384 -32.439 1.00 58.47 692 GLY A CA 1
ATOM 5365 C C . GLY A 1 692 ? 7.964 6.828 -32.638 1.00 58.47 692 GLY A C 1
ATOM 5366 O O . GLY A 1 692 ? 7.157 7.460 -33.318 1.00 58.47 692 GLY A O 1
ATOM 5367 N N . ILE A 1 693 ? 7.623 5.697 -32.013 1.00 70.94 693 ILE A N 1
ATOM 5368 C CA . ILE A 1 693 ? 6.272 5.115 -31.996 1.00 70.94 693 ILE A CA 1
ATOM 5369 C C . ILE A 1 693 ? 5.780 5.067 -30.549 1.00 70.94 693 ILE A C 1
ATOM 5371 O O . ILE A 1 693 ? 6.476 4.560 -29.674 1.00 70.94 693 ILE A O 1
ATOM 5375 N N . LYS A 1 694 ? 4.577 5.597 -30.295 1.00 80.31 694 LYS A N 1
ATOM 5376 C CA . LYS A 1 694 ? 3.949 5.594 -28.968 1.00 80.31 694 LYS A CA 1
ATOM 5377 C C . LYS A 1 694 ? 3.017 4.389 -28.811 1.00 80.31 694 LYS A C 1
ATOM 5379 O O . LYS A 1 694 ? 1.943 4.377 -29.413 1.00 80.31 694 LYS A O 1
ATOM 5384 N N . SER A 1 695 ? 3.383 3.433 -27.960 1.00 85.56 695 SER A N 1
ATOM 5385 C CA . SER A 1 695 ? 2.500 2.319 -27.590 1.00 85.56 695 SER A CA 1
ATOM 5386 C C . SER A 1 695 ? 1.435 2.777 -26.577 1.00 85.56 695 SER A C 1
ATOM 5388 O O . SER A 1 695 ? 1.754 3.513 -25.635 1.00 85.56 695 SER A O 1
ATOM 5390 N N . PRO A 1 696 ? 0.161 2.371 -26.724 1.00 91.12 696 PRO A N 1
ATOM 5391 C CA . PRO A 1 696 ? -0.838 2.535 -25.674 1.00 91.12 696 PRO A CA 1
ATOM 5392 C C . PRO A 1 696 ? -0.562 1.561 -24.519 1.00 91.12 696 PRO A C 1
ATOM 5394 O O . PRO A 1 696 ? -0.405 0.364 -24.738 1.00 91.12 696 PRO A O 1
ATOM 5397 N N . ALA A 1 697 ? -0.548 2.072 -23.287 1.00 92.25 697 ALA A N 1
ATOM 5398 C CA . ALA A 1 697 ? -0.501 1.251 -22.078 1.00 92.25 697 ALA A CA 1
ATOM 5399 C C . ALA A 1 697 ? -1.920 0.981 -21.554 1.00 92.25 697 ALA A C 1
ATOM 5401 O O . ALA A 1 697 ? -2.774 1.872 -21.581 1.00 92.25 697 ALA A O 1
ATOM 5402 N N . PHE A 1 698 ? -2.146 -0.225 -21.039 1.00 95.25 698 PHE A N 1
ATOM 5403 C CA . PHE A 1 698 ? -3.443 -0.736 -20.597 1.00 95.25 698 PHE A CA 1
ATOM 5404 C C . PHE A 1 698 ? -3.437 -1.099 -19.115 1.00 95.25 698 PHE A C 1
ATOM 5406 O O . PHE A 1 698 ? -2.401 -1.438 -18.544 1.00 95.25 698 PHE A O 1
ATOM 5413 N N . ASP A 1 699 ? -4.617 -1.062 -18.506 1.00 94.75 699 ASP A N 1
ATOM 5414 C CA . ASP A 1 699 ? -4.827 -1.501 -17.130 1.00 94.75 699 ASP A CA 1
ATOM 5415 C C . ASP A 1 699 ? -4.561 -3.005 -16.975 1.00 94.75 699 ASP A C 1
ATOM 5417 O O . ASP A 1 699 ? -5.032 -3.819 -17.775 1.00 94.75 699 ASP A O 1
ATOM 5421 N N . ILE A 1 700 ? -3.849 -3.387 -15.913 1.00 94.94 700 ILE A N 1
ATOM 5422 C CA . ILE A 1 700 ? -3.674 -4.797 -15.558 1.00 94.94 700 ILE A CA 1
ATOM 5423 C C . ILE A 1 700 ? -4.989 -5.345 -14.998 1.00 94.94 700 ILE A C 1
ATOM 5425 O O . ILE A 1 700 ? -5.617 -4.742 -14.123 1.00 94.94 700 ILE A O 1
ATOM 5429 N N . THR A 1 701 ? -5.411 -6.502 -15.507 1.00 94.88 701 THR A N 1
ATOM 5430 C CA . THR A 1 701 ? -6.665 -7.163 -15.129 1.00 94.88 701 THR A CA 1
ATOM 5431 C C . THR A 1 701 ? -6.481 -8.671 -14.954 1.00 94.88 701 THR A C 1
ATOM 5433 O O . THR A 1 701 ? -5.584 -9.270 -15.544 1.00 94.88 701 THR A O 1
ATOM 5436 N N . GLY A 1 702 ? -7.328 -9.291 -14.129 1.00 94.94 702 GLY A N 1
ATOM 5437 C CA . GLY A 1 702 ? -7.380 -10.745 -13.962 1.00 94.94 702 GLY A CA 1
ATOM 5438 C C . GLY A 1 702 ? -8.375 -11.208 -12.899 1.00 94.94 702 GLY A C 1
ATOM 5439 O O . GLY A 1 702 ? -9.050 -10.395 -12.269 1.00 94.94 702 GLY A O 1
ATOM 5440 N N . THR A 1 703 ? -8.461 -12.524 -12.706 1.00 96.31 703 THR A N 1
ATOM 5441 C CA . THR A 1 703 ? -9.331 -13.194 -11.718 1.00 96.31 703 THR A CA 1
ATOM 5442 C C . THR A 1 703 ? -8.520 -13.918 -10.641 1.00 96.31 703 THR A C 1
ATOM 5444 O O . THR A 1 703 ? -8.975 -14.036 -9.503 1.00 96.31 703 THR A O 1
ATOM 5447 N N . PHE A 1 704 ? -7.325 -14.398 -10.997 1.00 97.38 704 PHE A N 1
ATOM 5448 C CA . PHE A 1 704 ? -6.396 -15.101 -10.116 1.00 97.38 704 PHE A CA 1
ATOM 5449 C C . PHE A 1 704 ? -5.044 -14.397 -10.160 1.00 97.38 704 PHE A C 1
ATOM 5451 O O . PHE A 1 704 ? -4.565 -14.052 -11.240 1.00 97.38 704 PHE A O 1
ATOM 5458 N N . MET A 1 705 ? -4.447 -14.178 -8.995 1.00 96.25 705 MET A N 1
ATOM 5459 C CA . MET A 1 705 ? -3.221 -13.405 -8.822 1.00 96.25 705 MET A CA 1
ATOM 5460 C C . MET A 1 705 ? -2.282 -14.112 -7.846 1.00 96.25 705 MET A C 1
ATOM 5462 O O . MET A 1 705 ? -2.738 -14.743 -6.899 1.00 96.25 705 MET A O 1
ATOM 5466 N N . GLN A 1 706 ? -0.977 -13.982 -8.046 1.00 95.25 706 GLN A N 1
ATOM 5467 C CA . GLN A 1 706 ? 0.039 -14.369 -7.076 1.00 95.25 706 GLN A CA 1
ATOM 5468 C C . GLN A 1 706 ? 1.104 -13.276 -7.045 1.00 95.25 706 GLN A C 1
ATOM 5470 O O . GLN A 1 706 ? 1.574 -12.825 -8.093 1.00 95.25 706 GLN A O 1
ATOM 5475 N N . VAL A 1 707 ? 1.440 -12.820 -5.843 1.00 93.38 707 VAL A N 1
ATOM 5476 C CA . VAL A 1 707 ? 2.451 -11.784 -5.623 1.00 93.38 707 VAL A CA 1
ATOM 5477 C C . VAL A 1 707 ? 3.710 -12.461 -5.106 1.00 93.38 707 VAL A C 1
ATOM 5479 O O . VAL A 1 707 ? 3.633 -13.345 -4.254 1.00 93.38 707 VAL A O 1
ATOM 5482 N N . ARG A 1 708 ? 4.859 -12.030 -5.613 1.00 90.88 708 ARG A N 1
ATOM 5483 C CA . ARG A 1 708 ? 6.181 -12.398 -5.127 1.00 90.88 708 ARG A CA 1
ATOM 5484 C C . ARG A 1 708 ? 6.858 -11.140 -4.608 1.00 90.88 708 ARG A C 1
ATOM 5486 O O . ARG A 1 708 ? 6.964 -10.144 -5.326 1.00 90.88 708 ARG A O 1
ATOM 5493 N N . ILE A 1 709 ? 7.300 -11.187 -3.356 1.00 85.31 709 ILE A N 1
ATOM 5494 C CA . ILE A 1 709 ? 8.113 -10.129 -2.754 1.00 85.31 709 ILE A CA 1
ATOM 5495 C C . ILE A 1 709 ? 9.565 -10.624 -2.769 1.00 85.31 709 ILE A C 1
ATOM 5497 O O . ILE A 1 709 ? 9.938 -11.412 -1.898 1.00 85.31 709 ILE A O 1
ATOM 5501 N N . PRO A 1 710 ? 10.378 -10.235 -3.767 1.00 80.56 710 PRO A N 1
ATOM 5502 C CA . PRO A 1 710 ? 11.831 -10.335 -3.674 1.00 80.56 710 PRO A CA 1
ATOM 5503 C C . PRO A 1 710 ? 12.366 -9.390 -2.585 1.00 80.56 710 PRO A C 1
ATOM 5505 O O . PRO A 1 710 ? 11.925 -8.245 -2.446 1.00 80.56 710 PRO A O 1
ATOM 5508 N N . ILE A 1 711 ? 13.307 -9.893 -1.787 1.00 75.31 711 ILE A N 1
ATOM 5509 C CA . ILE A 1 711 ? 13.902 -9.203 -0.639 1.00 75.31 711 ILE A CA 1
ATOM 5510 C C . ILE A 1 711 ? 15.419 -9.319 -0.750 1.00 75.31 711 ILE A C 1
ATOM 5512 O O . ILE A 1 711 ? 15.957 -10.421 -0.886 1.00 75.31 711 ILE A O 1
ATOM 5516 N N . THR A 1 712 ? 16.106 -8.181 -0.661 1.00 69.19 712 THR A N 1
ATOM 5517 C CA . THR A 1 712 ? 17.564 -8.105 -0.796 1.00 69.19 712 THR A CA 1
ATOM 5518 C C . THR A 1 712 ? 18.175 -7.305 0.346 1.00 69.19 712 THR A C 1
ATOM 5520 O O . THR A 1 712 ? 17.758 -6.168 0.593 1.00 69.19 712 THR A O 1
ATOM 5523 N N . THR A 1 713 ? 19.211 -7.836 0.997 1.00 62.16 713 THR A N 1
ATOM 5524 C CA . THR A 1 713 ? 20.124 -6.985 1.774 1.00 62.16 713 THR A CA 1
ATOM 5525 C C . THR A 1 713 ? 21.069 -6.276 0.804 1.00 62.16 713 THR A C 1
ATOM 5527 O O . THR A 1 713 ? 21.861 -6.915 0.108 1.00 62.16 713 THR A O 1
ATOM 5530 N N . LEU A 1 714 ? 20.994 -4.945 0.728 1.00 50.66 714 LEU A N 1
ATOM 5531 C CA . LEU A 1 714 ? 22.070 -4.169 0.116 1.00 50.66 714 LEU A CA 1
ATOM 5532 C C . LEU A 1 714 ? 23.268 -4.220 1.062 1.00 50.66 714 LEU A C 1
ATOM 5534 O O . LEU A 1 714 ? 23.113 -4.085 2.276 1.00 50.66 714 LEU A O 1
ATOM 5538 N N . ASN A 1 715 ? 24.467 -4.383 0.509 1.00 37.62 715 ASN A N 1
ATOM 5539 C CA . ASN A 1 715 ? 25.679 -4.246 1.302 1.00 37.62 715 ASN A CA 1
ATOM 5540 C C . ASN A 1 715 ? 25.897 -2.752 1.586 1.00 37.62 715 ASN A C 1
ATOM 5542 O O . ASN A 1 715 ? 26.130 -1.979 0.655 1.00 37.62 715 ASN A O 1
ATOM 5546 N N . ALA A 1 716 ? 25.758 -2.344 2.846 1.00 29.41 716 ALA A N 1
ATOM 5547 C CA . ALA A 1 716 ? 25.925 -0.957 3.262 1.00 29.41 716 ALA A CA 1
ATOM 5548 C C . ALA A 1 716 ? 27.424 -0.615 3.371 1.00 29.41 716 ALA A C 1
ATOM 5550 O O . ALA A 1 716 ? 28.040 -0.832 4.417 1.00 29.41 716 ALA A O 1
ATOM 5551 N N . MET A 1 717 ? 27.992 -0.091 2.277 1.00 26.27 717 MET A N 1
ATOM 5552 C CA . MET A 1 717 ? 29.352 0.467 2.194 1.00 26.27 717 MET A CA 1
ATOM 5553 C C . MET A 1 717 ? 29.324 1.990 2.058 1.00 26.27 717 MET A C 1
ATOM 5555 O O . MET A 1 717 ? 28.598 2.471 1.159 1.00 26.27 717 MET A O 1
#

Mean predicted aligned error: 15.32 Å

Solvent-accessible surface area (backbone atoms only — not comparable to full-atom values): 39268 Å² total; per-residue (Å²): 128,61,88,62,44,65,50,96,71,45,53,47,74,85,64,48,78,52,57,78,86,71,37,33,25,28,22,73,89,27,37,89,89,46,85,20,36,78,85,42,20,20,20,68,90,64,68,75,74,84,37,46,37,36,32,33,36,45,75,37,75,60,52,63,74,74,63,89,67,76,73,63,39,34,37,29,32,23,52,19,75,50,72,14,35,31,38,34,44,35,45,60,87,47,69,68,60,33,41,35,17,38,30,47,25,41,33,46,32,41,50,33,76,29,58,53,28,40,28,38,32,48,25,38,33,52,37,47,54,68,57,75,95,64,79,88,78,66,71,89,44,34,42,31,32,26,24,40,30,50,33,48,65,59,95,56,43,40,39,31,23,21,23,36,22,45,24,58,80,36,64,61,46,70,95,39,74,55,22,75,34,58,19,24,23,36,25,37,41,25,39,36,45,44,61,64,26,41,59,73,54,49,88,36,32,36,37,34,28,52,37,14,43,21,39,58,74,52,90,62,65,44,67,64,65,60,94,45,43,67,44,23,45,47,40,50,51,53,46,31,48,74,39,68,34,77,70,60,54,58,36,72,45,101,86,70,53,68,33,65,48,61,48,51,45,39,42,79,77,24,50,48,88,66,64,42,38,24,63,84,21,66,58,42,51,56,20,62,79,67,78,52,55,55,12,36,48,84,65,61,41,82,84,67,44,40,27,54,58,54,42,47,53,36,18,33,28,61,88,38,53,39,72,63,55,47,63,35,72,75,44,80,45,70,80,63,64,63,88,44,72,45,74,32,37,37,36,36,32,49,28,68,59,84,48,82,36,75,49,73,64,56,85,86,86,76,84,66,52,58,97,65,34,35,42,61,36,39,72,78,31,51,82,89,87,84,87,88,81,86,86,86,86,76,86,79,81,83,74,98,65,87,66,72,74,90,62,89,72,49,83,47,82,81,55,78,62,69,43,82,44,83,33,64,42,77,56,98,67,41,50,31,60,29,34,29,47,87,98,44,46,25,76,45,42,80,65,52,74,80,54,20,48,101,86,32,41,67,40,61,85,48,83,46,76,57,85,91,44,48,28,35,32,78,83,85,51,80,43,68,59,65,85,61,42,54,55,77,44,36,34,35,43,33,43,81,59,95,60,79,14,34,34,36,43,96,89,44,76,30,26,42,35,86,84,77,63,42,26,66,51,65,27,43,81,95,48,46,66,66,48,65,38,98,46,41,40,68,42,76,42,89,43,48,85,58,50,57,38,37,36,38,24,49,20,72,75,59,61,86,57,78,47,79,74,55,62,48,63,50,53,24,30,33,35,28,40,43,77,41,96,93,38,58,84,11,31,40,37,46,96,89,46,66,29,42,35,58,10,24,48,72,31,84,47,60,60,64,53,48,75,42,73,42,41,34,37,24,56,58,50,49,75,86,57,43,82,92,73,48,80,88,56,41,90,67,38,74,87,37,39,58,73,48,66,28,40,28,25,36,89,41,39,36,27,34,30,60,76,67,42,96,84,43,66,28,62,20,55,61,97,88,67,50,42,31,19,53,46,28,82,60,33,62,41,31,52,70,23,74,81,79,52,66,47,66,72,40,76,37,58,23,20,39,34,33,50,31,50,44,37,34,38,42,58,76,124

Secondary structure (DSSP, 8-state):
--TT-B-S--B-TTSPBPPTTT-EEEEEEEETT---SSSSPEPGGG---SSEEEE-SEEEEEE----SPPS--EEEE--BSS-EEEEEE--TT--SS-EEEEESEEEEEE----S-EEEEES-EEEE----S----S-GGG--EES-EESS--TT---EES-EEES--SEE--GGGTTTB-TTEEEESSEEEE-HHHHHHSTTS-EEEES-EEEETT-SS-EEPP-SSHHHHHHHHHHHHHHTT-----EEE-TTS-EEETTTEEEESSSEETTTEEBTTSHHHHHHHHHT---SS-S--B---EEES-TTSTTEEEEEEE-TTEEEETTEEEE---TTS--EEEEEEPPEEEEEEEE-----------GGGTEEE---S-----------------S--S-----S-PBP-TTPPPSEEEEEEEEETTEEEEEEEETTEEESS-TTGGGTB-TTSPBPTT-EEEETTEEEEE-SSSEEE--SSPPTT-EEEEEESSSS--EEEETTEEEE--TTT---EEE-BTTB---EE-TTEEEEE-S-------EEEEEES------B-SSBPPTTEEEEEEESBTTB---EEEETTEEEETT-EEE--S-PBPEEESSEEEEEEEETT--TTT--SSHHHHTTS-----EEE-TT--EE-BTTSSTT-SSBPB-SSS-B-BTTSHHHHHHHTTTTSS-PPPEE-EEEEEEEEEEEEE----

Nearest PDB structures (foldseek):
  7o77-assembly1_A  TM=2.600E-01  e=3.517E+00  Paraglaciecola sp. T6c
  2qv3-assembly1_A  TM=2.555E-01  e=9.467E+00  Helicobacter pylori